Protein AF-A0A0Q7J4Z2-F1 (afdb_monomer)

Sequence (412 aa):
MYWMYWGESNIYAATSLDLIHWTPVEAEDPRGYHAEPFLLPLLSIRKHHFDSDLIEPGPQAIIMEQGILLIYNSKNHGQHGDPNYTTGAYCAAQVLFDLKDPSVVIARSTKPFLMPDKEYEMNGQINHVCFVEGLVYHEGVWNEDSLIVNDTIQLYGVIDGATSLEPYRGLDGETGGYLAAQLIAKAIIALSQDKIGQKLSPQCMLMQANQQLRDEMIATGVDVTRKEQLWSACALLVRVNDTQVEFAHAGDCMLVAMYEDGTTRLVTRDQLEVVDRPTRQLWAEGVASGLTSREELWQFVKPQIHAGRALMNTVNGYSVLNGEPELADHMEYGRISRAQLTSLFLFSDGLIDPQREHSLDEDLKQIVFRVKSMGLENYIHWLIQIEEADPDCLQFPRVKKSDDKTAIYLEL

Nearest PDB structures (foldseek):
  4onz-assembly1_A  TM=8.845E-01  e=1.358E-11  Bacteroides ovatus ATCC 8483
  3qc2-assembly2_B  TM=8.737E-01  e=1.217E-11  Bacteroides ovatus ATCC 8483
  5a7v-assembly2_B  TM=8.544E-01  e=2.343E-11  Bacteroides thetaiotaomicron
  3qc2-assembly1_A  TM=8.463E-01  e=2.101E-11  Bacteroides ovatus ATCC 8483
  7n0z-assembly1_B  TM=4.352E-01  e=2.933E-06  Homo sapiens

Secondary structure (DSSP, 8-state):
-EEEEE-SSEEEEEEESSSSS-EE-EE--TT---SS-EE--SEE--TTSTTSSEEEE-S--EEETTEEEEEEEEE--TTTS-TTS-TT-EEEEEEEE-SS-TTSEEEE-SS-SB---SHHHHSSSSTTB----------SS---EEEEEETTTTEEEEEEEE--SS----TTS--HHHHHHHHHHHHHHHHHHSTTGGGS-HHHHHHHHHHHHHHHHHHTT--TT-TTT--EEEEEEEEE-SSEEEEEEESS-EEEEEETTS-EEE-S--STHHHHHHHHHHHHHHHHTT--SHHHHHHHHHHHHHHHHTTBTSTTSB--BSS-TTHHHH-EEEEEE-TTEEEEEEE-GGGS-TT--S-HHHHHHHHHHHHHHH-HHHHHHHHHHHHHH-TT-SSS--SSSS----EEEEE-

Structure (mmCIF, N/CA/C/O backbone):
data_AF-A0A0Q7J4Z2-F1
#
_entry.id   AF-A0A0Q7J4Z2-F1
#
loop_
_atom_site.group_PDB
_atom_site.id
_atom_site.type_symbol
_atom_site.label_atom_id
_atom_site.label_alt_id
_atom_site.label_comp_id
_atom_site.label_asym_id
_atom_site.label_entity_id
_atom_site.label_seq_id
_atom_site.pdbx_PDB_ins_code
_atom_site.Cartn_x
_atom_site.Cartn_y
_atom_site.Cartn_z
_atom_site.occupancy
_atom_site.B_iso_or_equiv
_atom_site.auth_seq_id
_atom_site.auth_comp_id
_atom_site.auth_asym_id
_atom_site.auth_atom_id
_atom_site.pdbx_PDB_model_num
ATOM 1 N N . MET A 1 1 ? -2.008 -8.321 -37.036 1.00 88.56 1 MET A N 1
ATOM 2 C CA . MET A 1 1 ? -1.516 -9.711 -37.012 1.00 88.56 1 MET A CA 1
ATOM 3 C C . MET A 1 1 ? -0.730 -9.886 -35.734 1.00 88.56 1 MET A C 1
ATOM 5 O O . MET A 1 1 ? 0.182 -9.107 -35.490 1.00 88.56 1 MET A O 1
ATOM 9 N N . TYR A 1 2 ? -1.158 -10.823 -34.902 1.00 93.81 2 TYR A N 1
ATOM 10 C CA . TYR A 1 2 ? -0.563 -11.148 -33.613 1.00 93.81 2 TYR A CA 1
ATOM 11 C C . TYR A 1 2 ? 0.498 -12.230 -33.777 1.00 93.81 2 TYR A C 1
ATOM 13 O O . TYR A 1 2 ? 0.408 -13.045 -34.696 1.00 93.81 2 TYR A O 1
ATOM 21 N N . TRP A 1 3 ? 1.470 -12.229 -32.871 1.00 95.88 3 TRP A N 1
ATOM 22 C CA . TRP A 1 3 ? 2.538 -13.216 -32.786 1.00 95.88 3 TRP A CA 1
ATOM 23 C C . TRP A 1 3 ? 2.559 -13.817 -31.388 1.00 95.88 3 TRP A C 1
ATOM 25 O O . TRP A 1 3 ? 2.365 -13.109 -30.402 1.00 95.88 3 TRP A O 1
ATOM 35 N N . MET A 1 4 ? 2.814 -15.116 -31.321 1.00 95.88 4 MET A N 1
ATOM 36 C CA . MET A 1 4 ? 3.016 -15.860 -30.086 1.00 95.88 4 MET A CA 1
ATOM 37 C C . MET A 1 4 ? 4.334 -16.608 -30.194 1.00 95.88 4 MET A C 1
ATOM 39 O O . MET A 1 4 ? 4.533 -17.340 -31.162 1.00 95.88 4 MET A O 1
ATOM 43 N N . TYR A 1 5 ? 5.195 -16.452 -29.194 1.00 96.75 5 TYR A N 1
ATOM 44 C CA . TYR A 1 5 ? 6.367 -17.300 -29.004 1.00 96.75 5 TYR A CA 1
ATOM 45 C C . TYR A 1 5 ? 5.991 -18.444 -28.066 1.00 96.75 5 TYR A C 1
ATOM 47 O O . TYR A 1 5 ? 5.377 -18.204 -27.029 1.00 96.75 5 TYR A O 1
ATOM 55 N N . TRP A 1 6 ? 6.314 -19.679 -28.436 1.00 95.62 6 TRP A N 1
ATOM 56 C CA . TRP A 1 6 ? 5.881 -20.873 -27.704 1.00 95.62 6 TRP A CA 1
ATOM 57 C C . TRP A 1 6 ? 6.888 -22.017 -27.860 1.00 95.62 6 TRP A C 1
ATOM 59 O O . TRP A 1 6 ? 7.707 -22.002 -28.777 1.00 95.62 6 TRP A O 1
ATOM 69 N N . GLY A 1 7 ? 6.804 -23.026 -26.995 1.00 94.69 7 GLY A N 1
ATOM 70 C CA . GLY A 1 7 ? 7.608 -24.248 -27.083 1.00 94.69 7 GLY A CA 1
ATOM 71 C C . GLY A 1 7 ? 8.577 -24.438 -25.919 1.00 94.69 7 GLY A C 1
ATOM 72 O O . GLY A 1 7 ? 8.751 -23.558 -25.082 1.00 94.69 7 GLY A O 1
ATOM 73 N N . GLU A 1 8 ? 9.197 -25.613 -25.892 1.00 93.69 8 G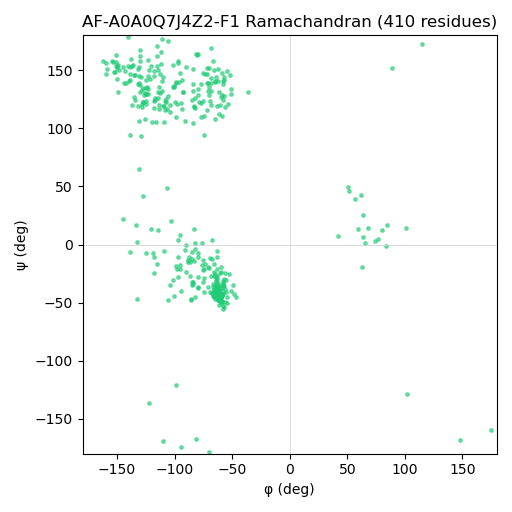LU A N 1
ATOM 74 C CA . GLU A 1 8 ? 10.169 -26.039 -24.886 1.00 93.69 8 GLU A CA 1
ATOM 75 C C . GLU A 1 8 ? 11.406 -26.593 -25.600 1.00 93.69 8 GLU A C 1
ATOM 77 O O . GLU A 1 8 ? 11.299 -27.326 -26.590 1.00 93.69 8 GLU A O 1
ATOM 82 N N . SER A 1 9 ? 12.593 -26.227 -25.116 1.00 92.81 9 SER A N 1
ATOM 83 C CA . SER A 1 9 ? 13.925 -26.547 -25.664 1.00 92.81 9 SER A CA 1
ATOM 84 C C . SER A 1 9 ? 14.209 -25.997 -27.073 1.00 92.81 9 SER A C 1
ATOM 86 O O . SER A 1 9 ? 15.368 -25.798 -27.447 1.00 92.81 9 SER A O 1
ATOM 88 N N . ASN A 1 10 ? 13.162 -25.654 -27.815 1.00 95.25 10 ASN A N 1
ATOM 89 C CA . ASN A 1 10 ? 13.156 -24.707 -28.913 1.00 95.25 10 ASN A CA 1
ATOM 90 C C . ASN A 1 10 ? 11.982 -23.746 -28.718 1.00 95.25 10 ASN A C 1
ATOM 92 O O . ASN A 1 10 ? 10.876 -24.176 -28.395 1.00 95.25 10 ASN A O 1
ATOM 96 N N . ILE A 1 11 ? 12.218 -22.462 -28.967 1.00 96.88 11 ILE A N 1
ATOM 97 C CA . ILE A 1 11 ? 11.161 -21.459 -29.065 1.00 96.88 11 ILE A CA 1
ATOM 98 C C . ILE A 1 11 ? 10.799 -21.312 -30.539 1.00 96.88 11 ILE A C 1
ATOM 100 O O . ILE A 1 11 ? 11.648 -20.995 -31.375 1.00 96.88 11 ILE A O 1
ATOM 104 N N . TYR A 1 12 ? 9.530 -21.549 -30.831 1.00 97.06 12 TYR A N 1
ATOM 105 C CA . TYR A 1 12 ? 8.882 -21.380 -32.123 1.00 97.06 12 TYR A CA 1
ATOM 106 C C . TYR A 1 12 ? 7.998 -20.132 -32.099 1.00 97.06 12 TYR A C 1
ATOM 108 O O . TYR A 1 12 ? 7.801 -19.511 -31.051 1.00 97.06 12 TYR A O 1
ATOM 116 N N . ALA A 1 13 ? 7.416 -19.796 -33.249 1.00 96.88 13 ALA A N 1
ATOM 117 C CA . ALA A 1 13 ? 6.364 -18.796 -33.329 1.00 96.88 13 ALA A CA 1
ATOM 118 C C . ALA A 1 13 ? 5.086 -19.342 -33.964 1.00 96.88 13 ALA A C 1
ATOM 120 O O . ALA A 1 13 ? 5.092 -20.332 -34.696 1.00 96.88 13 ALA A O 1
ATOM 121 N N . ALA A 1 14 ? 3.980 -18.664 -33.690 1.00 96.81 14 ALA A N 1
ATOM 122 C CA . ALA A 1 14 ? 2.735 -18.779 -34.429 1.00 96.81 14 ALA A CA 1
ATOM 123 C C . ALA A 1 14 ? 2.138 -17.387 -34.647 1.00 96.81 14 ALA A C 1
ATOM 125 O O . ALA A 1 14 ? 2.366 -16.467 -33.857 1.00 96.81 14 ALA A O 1
ATOM 126 N N . THR A 1 15 ? 1.352 -17.241 -35.709 1.00 97.12 15 THR A N 1
ATOM 127 C CA . THR A 1 15 ? 0.648 -16.000 -36.038 1.00 97.12 15 THR A CA 1
ATOM 128 C C . THR A 1 15 ? -0.858 -16.182 -35.949 1.00 97.12 15 THR A C 1
ATOM 130 O O . THR A 1 15 ? -1.383 -17.272 -36.174 1.00 97.12 15 THR A O 1
ATOM 133 N N . SER A 1 16 ? -1.564 -15.108 -35.611 1.00 96.56 16 SER A N 1
ATOM 134 C CA . SER A 1 16 ? -3.025 -15.097 -35.561 1.00 96.56 16 SER A CA 1
ATOM 135 C C . SER A 1 16 ? -3.585 -13.749 -36.010 1.00 96.56 16 SER A C 1
ATOM 137 O O . SER A 1 16 ? -2.939 -12.704 -35.882 1.00 96.56 16 SER A O 1
ATOM 139 N N . LEU A 1 17 ? -4.803 -13.757 -36.545 1.00 96.25 17 LEU A N 1
ATOM 140 C CA . LEU A 1 17 ? -5.563 -12.539 -36.831 1.00 96.25 17 LEU A CA 1
ATOM 141 C C . LEU A 1 17 ? -6.589 -12.216 -35.738 1.00 96.25 17 LEU A C 1
ATOM 143 O O . LEU A 1 17 ? -7.014 -11.066 -35.660 1.00 96.25 17 LEU A O 1
ATOM 147 N N . ASP A 1 18 ? -6.956 -13.188 -34.900 1.00 93.62 18 ASP A N 1
ATOM 148 C CA . ASP A 1 18 ? -8.074 -13.092 -33.951 1.00 93.62 18 ASP A CA 1
ATOM 149 C C . ASP A 1 18 ? -7.741 -13.555 -32.522 1.00 93.62 18 ASP A C 1
ATOM 151 O O . ASP A 1 18 ? -8.624 -13.543 -31.671 1.00 93.62 18 ASP A O 1
ATOM 155 N N . LEU A 1 19 ? -6.487 -13.946 -32.258 1.00 92.38 19 LEU A N 1
ATOM 156 C CA . LEU A 1 19 ? -5.986 -14.501 -30.989 1.00 92.38 19 LEU A CA 1
ATOM 157 C C . LEU A 1 19 ? -6.578 -15.863 -30.590 1.00 92.38 19 LEU A C 1
ATOM 159 O O . LEU A 1 19 ? -6.195 -16.412 -29.557 1.00 92.38 19 LEU A O 1
ATOM 163 N N . ILE A 1 20 ? -7.457 -16.437 -31.411 1.00 92.31 20 ILE A N 1
ATOM 164 C CA . ILE A 1 20 ? -8.125 -17.717 -31.153 1.00 92.31 20 ILE A CA 1
ATOM 165 C C . ILE A 1 20 ? -7.513 -18.802 -32.040 1.00 92.31 20 ILE A C 1
ATOM 167 O O . ILE A 1 20 ? -7.155 -19.877 -31.559 1.00 92.31 20 ILE A O 1
ATOM 171 N N . HIS A 1 21 ? -7.351 -18.516 -33.331 1.00 95.19 21 HIS A N 1
ATOM 172 C CA . HIS A 1 21 ? -6.820 -19.452 -34.315 1.00 95.19 21 HIS A CA 1
ATOM 173 C C . HIS A 1 21 ? -5.374 -19.093 -34.645 1.00 95.19 21 HIS A C 1
ATOM 175 O O . HIS A 1 21 ? -5.087 -17.992 -35.122 1.00 95.19 21 HIS A O 1
ATOM 181 N N . TRP A 1 22 ? -4.462 -20.031 -34.401 1.00 96.31 22 TRP A N 1
ATOM 182 C CA . TRP A 1 22 ? -3.024 -19.827 -34.544 1.00 96.31 22 TRP A CA 1
ATOM 183 C C . TRP A 1 22 ? -2.461 -20.688 -35.671 1.00 96.31 22 TRP A C 1
ATOM 185 O O . TRP A 1 22 ? -2.718 -21.888 -35.733 1.00 96.31 22 TRP A O 1
ATOM 195 N N . THR A 1 23 ? -1.683 -20.068 -36.556 1.00 96.44 23 THR A N 1
ATOM 196 C CA . THR A 1 23 ? -0.944 -20.744 -37.630 1.00 96.44 23 THR A CA 1
ATOM 197 C C . THR A 1 23 ? 0.540 -20.760 -37.264 1.00 96.44 23 THR A C 1
ATOM 199 O O . THR A 1 23 ? 1.119 -19.676 -37.126 1.00 96.44 23 THR A O 1
ATOM 202 N N . PRO A 1 24 ? 1.162 -21.935 -37.061 1.00 95.25 24 PRO A N 1
ATOM 203 C CA . PRO A 1 24 ? 2.586 -22.024 -36.761 1.00 95.25 24 PRO A CA 1
ATOM 204 C C . PRO A 1 24 ? 3.449 -21.402 -37.862 1.00 95.25 24 PRO A C 1
ATOM 206 O O . PRO A 1 24 ? 3.098 -21.435 -39.039 1.00 95.25 24 PRO A O 1
ATOM 209 N N . VAL A 1 25 ? 4.587 -20.833 -37.473 1.00 94.00 25 VAL A N 1
ATOM 210 C CA . VAL A 1 25 ? 5.614 -20.397 -38.421 1.00 94.00 25 VAL A CA 1
ATOM 211 C C . VAL A 1 25 ? 6.467 -21.610 -38.786 1.00 94.00 25 VAL A C 1
ATOM 213 O O . VAL A 1 25 ? 7.104 -22.225 -37.928 1.00 94.00 25 VAL A O 1
ATOM 216 N N . GLU A 1 26 ? 6.464 -21.959 -40.067 1.00 91.25 26 GLU A N 1
ATOM 217 C CA . GLU A 1 26 ? 7.108 -23.157 -40.603 1.00 91.25 26 GLU A CA 1
ATOM 218 C C . GLU A 1 26 ? 8.309 -22.797 -41.485 1.00 91.25 26 GLU A C 1
ATOM 220 O O . GLU A 1 26 ? 8.393 -21.703 -42.048 1.00 91.25 26 GLU A O 1
ATOM 225 N N . ALA A 1 27 ? 9.249 -23.731 -41.599 1.00 82.06 27 ALA A N 1
ATOM 226 C CA . ALA A 1 27 ? 10.375 -23.676 -42.516 1.00 82.06 27 ALA A CA 1
ATOM 227 C C . ALA A 1 27 ? 10.204 -24.719 -43.627 1.00 82.06 27 ALA A C 1
ATOM 229 O O . ALA A 1 27 ? 9.746 -25.840 -43.388 1.00 82.06 27 ALA A O 1
ATOM 230 N N . GLU A 1 28 ? 10.639 -24.374 -44.838 1.00 75.12 28 GLU A N 1
ATOM 231 C CA . GLU A 1 28 ? 10.813 -25.357 -45.906 1.00 75.12 28 GLU A CA 1
ATOM 232 C C . GLU A 1 28 ? 12.024 -26.248 -45.595 1.00 75.12 28 GLU A C 1
ATOM 234 O O . GLU A 1 28 ? 13.059 -25.750 -45.149 1.00 75.12 28 GLU A O 1
ATOM 239 N N . ASP A 1 29 ? 11.928 -27.559 -45.843 1.00 66.31 29 ASP A N 1
ATOM 240 C CA . ASP A 1 29 ? 13.084 -28.458 -45.770 1.00 66.31 29 ASP A CA 1
ATOM 241 C C . ASP A 1 29 ? 13.864 -28.428 -47.093 1.00 66.31 29 ASP A C 1
ATOM 243 O O . ASP A 1 29 ? 13.464 -29.083 -48.061 1.00 66.31 29 ASP A O 1
ATOM 247 N N . PRO A 1 30 ? 15.031 -27.757 -47.162 1.00 59.94 30 PRO A N 1
ATOM 248 C CA . PRO A 1 30 ? 15.771 -27.616 -48.414 1.00 59.94 30 PRO A CA 1
ATOM 249 C C . PRO A 1 30 ? 16.372 -28.943 -48.897 1.00 59.94 30 PRO A C 1
ATOM 251 O O . PRO A 1 30 ? 16.906 -29.017 -50.003 1.00 59.94 30 PRO A O 1
ATOM 254 N N . ARG A 1 31 ? 16.370 -29.978 -48.048 1.00 66.38 31 ARG A N 1
ATOM 255 C CA . ARG A 1 31 ? 17.020 -31.270 -48.295 1.00 66.38 31 ARG A CA 1
ATOM 256 C C . ARG A 1 31 ? 16.015 -32.402 -48.536 1.00 66.38 31 ARG A C 1
ATOM 258 O O . ARG A 1 31 ? 16.448 -33.497 -48.887 1.00 66.38 31 ARG A O 1
ATOM 265 N N . GLY A 1 32 ? 14.712 -32.141 -48.383 1.00 65.56 32 GLY A N 1
ATOM 266 C CA . GLY A 1 32 ? 13.629 -33.095 -48.652 1.00 65.56 32 GLY A CA 1
ATOM 267 C C . GLY A 1 32 ? 13.631 -34.342 -47.759 1.00 65.56 32 GLY A C 1
ATOM 268 O O . GLY A 1 32 ? 13.149 -35.394 -48.175 1.00 65.56 32 GLY A O 1
ATOM 269 N N . TYR A 1 33 ? 14.204 -34.256 -46.559 1.00 64.44 33 TYR A N 1
ATOM 270 C CA . TYR A 1 33 ? 14.153 -35.322 -45.557 1.00 64.44 33 TYR A CA 1
ATOM 271 C C . TYR A 1 33 ? 12.787 -35.405 -44.866 1.00 64.44 33 TYR A C 1
ATOM 273 O O . TYR A 1 33 ? 12.428 -36.467 -44.353 1.00 64.44 33 TYR A O 1
ATOM 281 N N . HIS A 1 34 ? 12.021 -34.316 -44.880 1.00 60.22 34 HIS A N 1
ATOM 282 C CA . HIS A 1 34 ? 10.672 -34.232 -44.342 1.00 60.22 34 HIS A CA 1
ATOM 283 C C . HIS A 1 34 ? 9.650 -34.072 -45.474 1.00 60.22 34 HIS A C 1
ATOM 285 O O . HIS A 1 34 ? 9.823 -33.262 -46.380 1.00 60.22 34 HIS A O 1
ATOM 291 N N . ALA A 1 35 ? 8.589 -34.884 -45.427 1.00 60.25 35 ALA A N 1
ATOM 292 C CA . ALA A 1 35 ? 7.505 -34.857 -46.412 1.00 60.25 35 ALA A CA 1
ATOM 293 C C . ALA A 1 35 ? 6.556 -33.655 -46.235 1.00 60.25 35 ALA A C 1
ATOM 295 O O . ALA A 1 35 ? 5.770 -33.377 -47.131 1.00 60.25 35 ALA A O 1
ATOM 296 N N . GLU A 1 36 ? 6.645 -32.960 -45.100 1.00 58.88 36 GLU A N 1
ATOM 297 C CA . GLU A 1 36 ? 5.794 -31.838 -44.702 1.00 58.88 36 GLU A CA 1
ATOM 298 C C . GLU A 1 36 ? 6.670 -30.713 -44.112 1.00 58.88 36 GLU A C 1
ATOM 300 O O . GLU A 1 36 ? 7.761 -31.013 -43.602 1.00 58.88 36 GLU A O 1
ATOM 305 N N . PRO A 1 37 ? 6.223 -29.441 -44.164 1.00 65.69 37 PRO A N 1
ATOM 306 C CA . PRO A 1 37 ? 6.882 -28.331 -43.477 1.00 65.69 37 PRO A CA 1
ATOM 307 C C . PRO A 1 37 ? 7.100 -28.644 -41.991 1.00 65.69 37 PRO A C 1
ATOM 309 O O . PRO A 1 37 ? 6.287 -29.320 -41.357 1.00 65.69 37 PRO A O 1
ATOM 312 N N . PHE A 1 38 ? 8.205 -28.161 -41.421 1.00 82.56 38 PHE A N 1
ATOM 313 C CA . PHE A 1 38 ? 8.496 -28.327 -39.995 1.00 82.56 38 PHE A CA 1
ATOM 314 C C . PHE A 1 38 ? 8.519 -26.971 -39.293 1.00 82.56 38 PHE A C 1
ATOM 316 O O . PHE A 1 38 ? 8.795 -25.944 -39.909 1.00 82.56 38 PHE A O 1
ATOM 323 N N . LEU A 1 39 ? 8.237 -26.965 -37.989 1.00 89.75 39 LEU A N 1
ATOM 324 C CA . LEU A 1 39 ? 8.253 -25.746 -37.181 1.00 89.75 39 LEU A CA 1
ATOM 325 C C . LEU A 1 39 ? 9.627 -25.076 -37.255 1.00 89.75 39 LEU A C 1
ATOM 327 O O . LEU A 1 39 ? 10.638 -25.726 -36.988 1.00 89.75 39 LEU A O 1
ATOM 331 N N . LEU A 1 40 ? 9.667 -23.783 -37.581 1.00 91.69 40 LEU A N 1
ATOM 332 C CA . LEU A 1 40 ? 10.909 -23.016 -37.641 1.00 91.69 40 LEU A CA 1
ATOM 333 C C . LEU A 1 40 ? 11.400 -22.718 -36.209 1.00 91.69 40 LEU A C 1
ATOM 335 O O . LEU A 1 40 ? 10.757 -21.922 -35.517 1.00 91.69 40 LEU A O 1
ATOM 339 N N . PRO A 1 41 ? 12.516 -23.309 -35.733 1.00 93.56 41 PRO A N 1
ATOM 340 C CA . PRO A 1 41 ? 13.057 -22.962 -34.425 1.00 93.56 41 PRO A CA 1
ATOM 341 C C . PRO A 1 41 ? 13.679 -21.563 -34.492 1.00 93.56 41 PRO A C 1
ATOM 343 O O . PRO A 1 41 ? 14.665 -21.345 -35.197 1.00 93.56 41 PRO A O 1
ATOM 346 N N . LEU A 1 42 ? 13.110 -20.616 -33.750 1.00 96.25 42 LEU A N 1
ATOM 347 C CA . LEU A 1 42 ? 13.615 -19.242 -33.662 1.00 96.25 42 LEU A CA 1
ATOM 348 C C . LEU A 1 42 ? 14.729 -19.113 -32.621 1.00 96.25 42 LEU A C 1
ATOM 350 O O . LEU A 1 42 ? 15.655 -18.316 -32.766 1.00 96.25 42 LEU A O 1
ATOM 354 N N . LEU A 1 43 ? 14.646 -19.918 -31.563 1.00 96.44 43 LEU A N 1
ATOM 355 C CA . LEU A 1 43 ? 15.656 -20.017 -30.520 1.00 96.44 43 LEU A CA 1
ATOM 356 C C . LEU A 1 43 ? 15.823 -21.479 -30.117 1.00 96.44 43 LEU A C 1
ATOM 358 O O . LEU A 1 43 ? 14.834 -22.185 -29.966 1.00 96.44 43 LEU A O 1
ATOM 362 N N . SER A 1 44 ? 17.057 -21.913 -29.874 1.00 96.50 44 SER A N 1
ATOM 363 C CA . SER A 1 44 ? 17.372 -23.262 -29.382 1.00 96.50 44 SER A CA 1
ATOM 364 C C . SER A 1 44 ? 18.303 -23.197 -28.174 1.00 96.50 44 SER A C 1
ATOM 366 O O . SER A 1 44 ? 18.969 -22.176 -27.939 1.00 96.50 44 SER A O 1
ATOM 368 N N . ILE A 1 45 ? 18.377 -24.290 -27.418 1.00 97.31 45 ILE A N 1
ATOM 369 C CA . ILE A 1 45 ? 19.390 -24.482 -26.371 1.00 97.31 45 ILE A CA 1
ATOM 370 C C . ILE A 1 45 ? 20.817 -24.310 -26.914 1.00 97.31 45 ILE A C 1
ATOM 372 O O . ILE A 1 45 ? 21.106 -24.621 -28.076 1.00 97.31 45 ILE A O 1
ATOM 376 N N . ARG A 1 46 ? 21.738 -23.833 -26.072 1.00 96.50 46 ARG A N 1
ATOM 377 C CA . ARG A 1 46 ? 23.152 -23.660 -26.437 1.00 96.50 46 ARG A CA 1
ATOM 378 C C . ARG A 1 46 ? 24.031 -24.540 -25.561 1.00 96.50 46 ARG A C 1
ATOM 380 O O . ARG A 1 46 ? 24.115 -24.348 -24.352 1.00 96.50 46 ARG A O 1
ATOM 387 N N . LYS A 1 47 ? 24.748 -25.485 -26.173 1.00 95.94 47 LYS A N 1
ATOM 388 C CA . LYS A 1 47 ? 25.764 -26.268 -25.453 1.00 95.94 47 LYS A CA 1
ATOM 389 C C . LYS A 1 47 ? 26.816 -25.337 -24.856 1.00 95.94 47 LYS A C 1
ATOM 391 O O . LYS A 1 47 ? 27.246 -24.398 -25.516 1.00 95.94 47 LYS A O 1
ATOM 396 N N . HIS A 1 48 ? 27.258 -25.654 -23.646 1.00 96.50 48 HIS A N 1
ATOM 397 C CA . HIS A 1 48 ? 28.246 -24.916 -22.855 1.00 96.50 48 HIS A CA 1
ATOM 398 C C . HIS A 1 48 ? 27.786 -23.537 -22.356 1.00 96.50 48 HIS A C 1
ATOM 400 O O . HIS A 1 48 ? 28.612 -22.753 -21.899 1.00 96.50 48 HIS A O 1
ATOM 406 N N . HIS A 1 49 ? 26.482 -23.253 -22.410 1.00 97.38 49 HIS A N 1
ATOM 407 C CA . HIS A 1 49 ? 25.867 -22.062 -21.824 1.00 97.38 49 HIS A CA 1
ATOM 408 C C . HIS A 1 49 ? 24.898 -22.435 -20.691 1.00 97.38 49 HIS A C 1
ATOM 410 O O . HIS A 1 49 ? 24.566 -23.604 -20.495 1.00 97.38 49 HIS A O 1
ATOM 416 N N . PHE A 1 50 ? 24.425 -21.425 -19.956 1.00 96.88 50 PHE A N 1
ATOM 417 C CA . PHE A 1 50 ? 23.434 -21.581 -18.885 1.00 96.88 50 PHE A CA 1
ATOM 418 C C . PHE A 1 50 ? 22.073 -22.101 -19.387 1.00 96.88 50 PHE A C 1
ATOM 420 O O . PHE A 1 50 ? 21.312 -22.665 -18.614 1.00 96.88 50 PHE A O 1
ATOM 427 N N . ASP A 1 51 ? 21.779 -21.943 -20.680 1.00 97.12 51 ASP A N 1
ATOM 428 C CA . ASP A 1 51 ? 20.545 -22.369 -21.345 1.00 97.12 51 ASP A CA 1
ATOM 429 C C . ASP A 1 51 ? 20.765 -23.601 -22.234 1.00 97.12 51 ASP A C 1
ATOM 431 O O . ASP A 1 51 ? 20.414 -23.642 -23.416 1.00 97.12 51 ASP A O 1
ATOM 435 N N . SER A 1 52 ? 21.429 -24.593 -21.649 1.00 97.38 52 SER A N 1
ATOM 436 C CA . SER A 1 52 ? 21.963 -25.777 -22.329 1.00 97.38 52 SER A CA 1
ATOM 437 C C . SER A 1 52 ? 21.082 -27.016 -22.241 1.00 97.38 52 SER A C 1
ATOM 439 O O . SER A 1 52 ? 21.269 -27.914 -23.060 1.00 97.38 52 SER A O 1
ATOM 441 N N . ASP A 1 53 ? 20.175 -27.092 -21.267 1.00 97.00 53 ASP A N 1
ATOM 442 C CA . ASP A 1 53 ? 19.272 -28.235 -21.074 1.00 97.00 53 ASP A CA 1
ATOM 443 C C . ASP A 1 53 ? 17.876 -27.938 -21.623 1.00 97.00 53 ASP A C 1
ATOM 445 O O . ASP A 1 53 ? 17.292 -28.762 -22.316 1.00 97.00 53 ASP A O 1
ATOM 449 N N . LEU A 1 54 ? 17.360 -26.737 -21.340 1.00 97.00 54 LEU A N 1
ATOM 450 C CA . LEU A 1 54 ? 16.008 -26.319 -21.702 1.00 97.00 54 LEU A CA 1
ATOM 451 C C . LEU A 1 54 ? 15.946 -24.798 -21.865 1.00 97.00 54 LEU A C 1
ATOM 453 O O . LEU A 1 54 ? 16.668 -24.065 -21.184 1.00 97.00 54 LEU A O 1
ATOM 457 N N . ILE A 1 55 ? 15.074 -24.346 -22.768 1.00 97.75 55 ILE A N 1
ATOM 458 C CA . ILE A 1 55 ? 14.573 -22.969 -22.839 1.00 97.75 55 ILE A CA 1
ATOM 459 C C . ILE A 1 55 ? 13.062 -22.980 -23.035 1.00 97.75 55 ILE A C 1
ATOM 461 O O . ILE A 1 55 ? 12.555 -23.845 -23.743 1.00 97.75 55 ILE A O 1
ATOM 465 N N . GLU A 1 56 ? 12.362 -22.014 -22.465 1.00 96.94 56 GLU A N 1
ATOM 466 C CA . GLU A 1 56 ? 10.924 -21.830 -22.671 1.00 96.94 56 GLU A CA 1
ATOM 467 C C . GLU A 1 56 ? 10.543 -20.353 -22.503 1.00 96.94 56 GLU A C 1
ATOM 469 O O . GLU A 1 56 ? 11.213 -19.634 -21.752 1.00 96.94 56 GLU A O 1
ATOM 474 N N . PRO A 1 57 ? 9.519 -19.852 -23.213 1.00 96.50 57 PRO A N 1
ATOM 475 C CA . PRO A 1 57 ? 9.026 -18.494 -23.008 1.00 96.50 57 PRO A CA 1
ATOM 476 C C . PRO A 1 57 ? 8.607 -18.273 -21.552 1.00 96.50 57 PRO A C 1
ATOM 478 O O . PRO A 1 57 ? 8.046 -19.168 -20.930 1.00 96.50 57 PRO A O 1
ATOM 481 N N . GLY A 1 58 ? 8.896 -17.088 -21.019 1.00 94.81 58 GLY A N 1
ATOM 482 C CA . GLY A 1 58 ? 8.326 -16.635 -19.754 1.00 94.81 58 GLY A CA 1
ATOM 483 C C . GLY A 1 58 ? 7.137 -15.709 -20.025 1.00 94.81 58 GLY A C 1
ATOM 484 O O . GLY A 1 58 ? 6.201 -16.106 -20.721 1.00 94.81 58 GLY A O 1
ATOM 485 N N . PRO A 1 59 ? 7.169 -14.453 -19.548 1.00 93.69 59 PRO A N 1
ATOM 486 C CA . PRO A 1 59 ? 6.067 -13.527 -19.754 1.00 93.69 59 PRO A CA 1
ATOM 487 C C . PRO A 1 59 ? 5.888 -13.093 -21.213 1.00 93.69 59 PRO A C 1
ATOM 489 O O . PRO A 1 59 ? 6.755 -13.267 -22.073 1.00 93.69 59 PRO A O 1
ATOM 492 N N . GLN A 1 60 ? 4.749 -12.439 -21.451 1.00 90.81 60 GLN A N 1
ATOM 493 C CA . GLN A 1 60 ? 4.427 -11.672 -22.655 1.00 90.81 60 GLN A CA 1
ATOM 494 C C . GLN A 1 60 ? 5.650 -10.931 -23.225 1.00 90.81 60 GLN A C 1
ATOM 496 O O . GLN A 1 60 ? 6.326 -10.177 -22.523 1.00 90.81 60 GLN A O 1
ATOM 501 N N . ALA A 1 61 ? 5.874 -11.077 -24.534 1.00 93.88 61 ALA A N 1
ATOM 502 C CA . ALA A 1 61 ? 6.893 -10.310 -25.237 1.00 93.88 61 ALA A CA 1
ATOM 503 C C . ALA A 1 61 ? 6.557 -8.806 -25.252 1.00 93.88 61 ALA A C 1
ATOM 505 O O . ALA A 1 61 ? 5.405 -8.407 -25.442 1.00 93.88 61 ALA A O 1
ATOM 506 N N . ILE A 1 62 ? 7.581 -7.970 -25.092 1.00 93.00 62 ILE A N 1
ATOM 507 C CA . ILE A 1 62 ? 7.464 -6.514 -24.986 1.00 93.00 62 ILE A CA 1
ATOM 508 C C . ILE A 1 62 ? 7.947 -5.879 -26.287 1.00 93.00 62 ILE A C 1
ATOM 510 O O . ILE A 1 62 ? 9.063 -6.135 -26.735 1.00 93.00 62 ILE A O 1
ATOM 514 N N . ILE A 1 63 ? 7.132 -5.014 -26.884 1.00 92.25 63 ILE A N 1
ATOM 515 C CA . ILE A 1 63 ? 7.552 -4.198 -28.027 1.00 92.25 63 ILE A CA 1
ATOM 516 C C . ILE A 1 63 ? 8.314 -2.976 -27.508 1.00 92.25 63 ILE A C 1
ATOM 518 O O . ILE A 1 63 ? 7.791 -2.217 -26.695 1.00 92.25 63 ILE A O 1
ATOM 522 N N . MET A 1 64 ? 9.531 -2.772 -28.006 1.00 87.75 64 MET A N 1
ATOM 523 C CA . MET A 1 64 ? 10.387 -1.623 -27.705 1.00 87.75 64 MET A CA 1
ATOM 524 C C . MET A 1 64 ? 10.917 -1.011 -29.008 1.00 87.75 64 MET A C 1
ATOM 526 O O . MET A 1 64 ? 10.845 -1.629 -30.071 1.00 87.75 64 MET A O 1
ATOM 530 N N . GLU A 1 65 ? 11.499 0.188 -28.940 1.00 89.31 65 GLU A N 1
ATOM 531 C CA . GLU A 1 65 ? 12.099 0.848 -30.114 1.00 89.31 65 GLU A CA 1
ATOM 532 C C . GLU A 1 65 ? 13.202 -0.010 -30.766 1.00 89.31 65 GLU A C 1
ATOM 534 O O . GLU A 1 65 ? 13.361 -0.010 -31.986 1.00 89.31 65 GLU A O 1
ATOM 539 N N . GLN A 1 66 ? 13.940 -0.782 -29.962 1.00 91.88 66 GLN A N 1
ATOM 540 C CA . GLN A 1 66 ? 15.065 -1.609 -30.403 1.00 91.88 66 GLN A CA 1
ATOM 541 C C . GLN A 1 66 ? 14.644 -2.973 -30.976 1.00 91.88 66 GLN A C 1
ATOM 543 O O . GLN A 1 66 ? 15.474 -3.645 -31.587 1.00 91.88 66 GLN A O 1
ATOM 548 N N . GLY A 1 67 ? 13.397 -3.407 -30.765 1.00 96.50 67 GLY A N 1
ATOM 549 C CA . GLY A 1 67 ? 12.922 -4.736 -31.151 1.00 96.50 67 GLY A CA 1
ATOM 550 C C . GLY A 1 67 ? 11.850 -5.296 -30.217 1.00 96.50 67 GLY A C 1
ATOM 551 O O . GLY A 1 67 ? 11.306 -4.593 -29.365 1.00 96.50 67 GLY A O 1
ATOM 552 N N . ILE A 1 68 ? 11.556 -6.583 -30.372 1.00 97.88 68 ILE A N 1
ATOM 553 C CA . ILE A 1 68 ? 10.611 -7.330 -29.538 1.00 97.88 68 ILE A CA 1
ATOM 554 C C . ILE A 1 68 ? 11.409 -8.111 -28.489 1.00 97.88 68 ILE A C 1
ATOM 556 O O . ILE A 1 68 ? 12.117 -9.060 -28.824 1.00 97.88 68 ILE A O 1
ATOM 560 N N . LEU A 1 69 ? 11.324 -7.711 -27.222 1.00 96.88 69 LEU A N 1
ATOM 561 C CA . LEU A 1 69 ? 11.991 -8.389 -26.112 1.00 96.88 69 LEU A CA 1
ATOM 562 C C . LEU A 1 69 ? 11.153 -9.570 -25.640 1.00 96.88 69 LEU A C 1
ATOM 564 O O . LEU A 1 69 ? 10.038 -9.387 -25.155 1.00 96.88 69 LEU A O 1
ATOM 568 N N . LEU A 1 70 ? 11.712 -10.770 -25.719 1.00 97.25 70 LEU A N 1
ATOM 569 C CA . LEU A 1 70 ? 11.171 -11.949 -25.062 1.00 97.25 70 LEU A CA 1
ATOM 570 C C . LEU A 1 70 ? 12.064 -12.303 -23.873 1.00 97.25 70 LEU A C 1
ATOM 572 O O . LEU A 1 70 ? 13.267 -12.543 -24.020 1.00 97.25 70 LEU A O 1
ATOM 576 N N . ILE A 1 71 ? 11.460 -12.350 -22.690 1.00 97.75 71 ILE A N 1
ATOM 577 C CA . ILE A 1 71 ? 12.072 -12.949 -21.508 1.00 97.75 71 ILE A CA 1
ATOM 578 C C . ILE A 1 71 ? 11.792 -14.453 -21.568 1.00 97.75 71 ILE A C 1
ATOM 580 O O . ILE A 1 71 ? 10.664 -14.865 -21.833 1.00 97.75 71 ILE A O 1
ATOM 584 N N . TYR A 1 72 ? 12.817 -15.272 -21.351 1.00 97.62 72 TYR A N 1
ATOM 585 C CA . TYR A 1 72 ? 12.705 -16.728 -21.399 1.00 97.62 72 TYR A CA 1
ATOM 586 C C . TYR A 1 72 ? 13.335 -17.368 -20.163 1.00 97.62 72 TYR A C 1
ATOM 588 O O . TYR A 1 72 ? 14.354 -16.888 -19.652 1.00 97.62 72 TYR A O 1
ATOM 596 N N . ASN A 1 73 ? 12.733 -18.460 -19.700 1.00 97.94 73 ASN A N 1
ATOM 597 C CA . ASN A 1 73 ? 13.292 -19.330 -18.676 1.00 97.94 73 ASN A CA 1
ATOM 598 C C . ASN A 1 73 ? 14.245 -20.333 -19.322 1.00 97.94 73 ASN A C 1
ATOM 600 O O . ASN A 1 73 ? 14.117 -20.692 -20.495 1.00 97.94 73 ASN A O 1
ATOM 604 N N . SER A 1 74 ? 15.240 -20.772 -18.564 1.00 97.44 74 SER A N 1
ATOM 605 C CA . SER A 1 74 ? 16.280 -21.662 -19.059 1.00 97.44 74 SER A CA 1
ATOM 606 C C . SER A 1 74 ? 16.814 -22.566 -17.970 1.00 97.44 74 SER A C 1
ATOM 608 O O . SER A 1 74 ? 16.815 -22.177 -16.808 1.00 97.44 74 SER A O 1
ATOM 610 N N . LYS A 1 75 ? 17.326 -23.734 -18.355 1.00 97.69 75 LYS A N 1
ATOM 611 C CA . LYS A 1 75 ? 17.920 -24.696 -17.427 1.00 97.69 75 LYS A CA 1
ATOM 612 C C . LYS A 1 75 ? 19.347 -25.060 -17.821 1.00 97.69 75 LYS A C 1
ATOM 614 O O . LYS A 1 75 ? 19.617 -25.391 -18.981 1.00 97.69 75 LYS A O 1
ATOM 619 N N . ASN A 1 76 ? 20.242 -25.067 -16.834 1.00 97.75 76 ASN A N 1
ATOM 620 C CA . ASN A 1 76 ? 21.645 -25.423 -17.036 1.00 97.75 76 ASN A CA 1
ATOM 621 C C . ASN A 1 76 ? 21.875 -26.942 -16.975 1.00 97.75 76 ASN A C 1
ATOM 623 O O . ASN A 1 76 ? 21.570 -27.598 -15.975 1.00 97.75 76 ASN A O 1
ATOM 627 N N . HIS A 1 77 ? 22.470 -27.514 -18.020 1.00 97.56 77 HIS A N 1
ATOM 628 C CA . HIS A 1 77 ? 22.768 -28.941 -18.106 1.00 97.56 77 HIS A CA 1
ATOM 629 C C . HIS A 1 77 ? 23.998 -29.305 -17.256 1.00 97.56 77 HIS A C 1
ATOM 631 O O . HIS A 1 77 ? 25.032 -28.651 -17.326 1.00 97.56 77 HIS A O 1
ATOM 637 N N . GLY A 1 78 ? 23.967 -30.427 -16.527 1.00 93.81 78 GLY A N 1
ATOM 638 C CA . GLY A 1 78 ? 25.064 -30.787 -15.611 1.00 93.81 78 GLY A CA 1
ATOM 639 C C . GLY A 1 78 ? 26.414 -31.107 -16.268 1.00 93.81 78 GLY A C 1
ATOM 640 O O . GLY A 1 78 ? 27.457 -30.719 -15.759 1.00 93.81 78 GLY A O 1
ATOM 641 N N . GLN A 1 79 ? 26.415 -31.810 -17.408 1.00 94.50 79 GLN A N 1
ATOM 642 C CA . GLN A 1 79 ? 27.652 -32.155 -18.140 1.00 94.50 79 GLN A CA 1
ATOM 643 C C . GLN A 1 79 ? 27.998 -31.216 -19.308 1.00 94.50 79 GLN A C 1
ATOM 645 O O . GLN A 1 79 ? 29.160 -31.095 -19.687 1.00 94.50 79 GLN A O 1
ATOM 650 N N . HIS A 1 80 ? 26.992 -30.598 -19.925 1.00 95.44 80 HIS A N 1
ATOM 651 C CA . HIS A 1 80 ? 27.122 -29.819 -21.156 1.00 95.44 80 HIS A CA 1
ATOM 652 C C . HIS A 1 80 ? 26.681 -28.367 -20.978 1.00 95.44 80 HIS A C 1
ATOM 654 O O . HIS A 1 80 ? 26.480 -27.681 -21.976 1.00 95.44 80 HIS A O 1
ATOM 660 N N . GLY A 1 81 ? 26.509 -27.915 -19.739 1.00 95.06 81 GLY A N 1
ATOM 661 C CA . GLY A 1 81 ? 26.163 -26.541 -19.422 1.00 95.06 81 GLY A CA 1
ATOM 662 C C . GLY A 1 81 ? 27.360 -25.669 -19.110 1.00 95.06 81 GLY A C 1
ATOM 663 O O . GLY A 1 81 ? 28.515 -26.072 -19.273 1.00 95.06 81 GLY A O 1
ATOM 664 N N . ASP A 1 82 ? 27.063 -24.444 -18.703 1.00 96.44 82 ASP A N 1
ATOM 665 C CA . ASP A 1 82 ? 28.070 -23.494 -18.253 1.00 96.44 82 ASP A CA 1
ATOM 666 C C . ASP A 1 82 ? 28.531 -23.889 -16.836 1.00 96.44 82 ASP A C 1
ATOM 668 O O . ASP A 1 82 ? 27.695 -23.996 -15.930 1.00 96.44 82 ASP A O 1
ATOM 672 N N . PRO A 1 83 ? 29.841 -24.121 -16.623 1.00 95.31 83 PRO A N 1
ATOM 673 C CA . PRO A 1 83 ? 30.372 -24.567 -15.336 1.00 95.31 83 PRO A CA 1
ATOM 674 C C . PRO A 1 83 ? 30.252 -23.518 -14.223 1.00 95.31 83 PRO A C 1
ATOM 676 O O . PRO A 1 83 ? 30.468 -23.854 -13.061 1.00 95.31 83 PRO A O 1
ATOM 679 N N . ASN A 1 84 ? 29.930 -22.263 -14.549 1.00 95.00 84 ASN A N 1
ATOM 680 C CA . ASN A 1 84 ? 29.734 -21.205 -13.558 1.00 95.00 84 ASN A CA 1
ATOM 681 C C . ASN A 1 84 ? 28.352 -21.252 -12.886 1.00 95.00 84 ASN A C 1
ATOM 683 O O . ASN A 1 84 ? 28.139 -20.533 -11.912 1.00 95.00 84 ASN A O 1
ATOM 687 N N . TYR A 1 85 ? 27.420 -22.068 -13.387 1.00 94.12 85 TYR A N 1
ATOM 688 C CA . TYR A 1 85 ? 26.061 -22.172 -12.857 1.00 94.12 85 TYR A CA 1
ATOM 689 C C . TYR A 1 85 ? 25.790 -23.582 -12.333 1.00 94.12 85 TYR A C 1
ATOM 691 O O . TYR A 1 85 ? 26.253 -24.577 -12.894 1.00 94.12 85 TYR A O 1
ATOM 699 N N . THR A 1 86 ? 25.012 -23.682 -11.256 1.00 93.94 86 THR A N 1
ATOM 700 C CA . THR A 1 86 ? 24.649 -24.968 -10.649 1.00 93.94 86 THR A CA 1
ATOM 701 C C . THR A 1 86 ? 23.966 -25.881 -11.670 1.00 93.94 86 THR A C 1
ATOM 703 O O . THR A 1 86 ? 23.216 -25.435 -12.540 1.00 93.94 86 THR A O 1
ATOM 706 N N . THR A 1 87 ? 24.232 -27.185 -11.581 1.00 94.88 87 THR A N 1
ATOM 707 C CA . THR A 1 87 ? 23.527 -28.181 -12.398 1.00 94.88 87 THR A CA 1
ATOM 708 C C . THR A 1 87 ? 22.028 -28.102 -12.136 1.00 94.88 87 THR A C 1
ATOM 710 O O . THR A 1 87 ? 21.601 -28.164 -10.987 1.00 94.88 87 THR A O 1
ATOM 713 N N . GLY A 1 88 ? 21.237 -27.997 -13.201 1.00 94.81 88 GLY A N 1
ATOM 714 C CA . GLY A 1 88 ? 19.786 -27.890 -13.113 1.00 94.81 88 GLY A CA 1
ATOM 715 C C . GLY A 1 88 ? 19.276 -26.513 -12.697 1.00 94.81 88 GLY A C 1
ATOM 716 O O . GLY A 1 88 ? 18.067 -26.382 -12.546 1.00 94.81 88 GLY A O 1
ATOM 717 N N . ALA A 1 89 ? 20.151 -25.509 -12.540 1.00 96.44 89 ALA A N 1
ATOM 718 C CA . ALA A 1 89 ? 19.727 -24.151 -12.218 1.00 96.44 89 ALA A CA 1
ATOM 719 C C . ALA A 1 89 ? 18.764 -23.624 -13.283 1.00 96.44 89 ALA A C 1
ATOM 721 O O . ALA A 1 89 ? 19.109 -23.612 -14.470 1.00 96.44 89 ALA A O 1
ATOM 722 N N . TYR A 1 90 ? 17.587 -23.203 -12.831 1.00 97.25 90 TYR A N 1
ATOM 723 C CA . TYR A 1 90 ? 16.570 -22.540 -13.629 1.00 97.25 90 TYR A CA 1
ATOM 724 C C . TYR A 1 90 ? 16.735 -21.028 -13.505 1.00 97.25 90 TYR A C 1
ATOM 726 O O . TYR A 1 90 ? 16.620 -20.479 -12.408 1.00 97.25 90 TYR A O 1
ATOM 734 N N . CYS A 1 91 ? 17.040 -20.373 -14.620 1.00 97.12 91 CYS A N 1
ATOM 735 C CA . CYS A 1 91 ? 17.400 -18.961 -14.685 1.00 97.12 91 CYS A CA 1
ATOM 736 C C . CYS A 1 91 ? 16.599 -18.240 -15.773 1.00 97.12 91 CYS A C 1
ATOM 738 O O . CYS A 1 91 ? 16.279 -18.839 -16.803 1.00 97.12 91 CYS A O 1
ATOM 740 N N . ALA A 1 92 ? 16.387 -16.933 -15.611 1.00 97.50 92 ALA A N 1
ATOM 741 C CA . ALA A 1 92 ? 15.759 -16.095 -16.627 1.00 97.50 92 ALA A CA 1
ATOM 742 C C . ALA A 1 92 ? 16.794 -15.318 -17.450 1.00 97.50 92 ALA A C 1
ATOM 744 O O . ALA A 1 92 ? 17.787 -14.782 -16.940 1.00 97.50 92 ALA A O 1
ATOM 745 N N . ALA A 1 93 ? 16.537 -15.231 -18.748 1.00 97.31 93 ALA A N 1
ATOM 746 C CA . ALA A 1 93 ? 17.350 -14.515 -19.716 1.00 97.31 93 ALA A CA 1
ATOM 747 C C . ALA A 1 93 ? 16.470 -13.789 -20.739 1.00 97.31 93 ALA A C 1
ATOM 749 O O . ALA A 1 93 ? 15.244 -13.820 -20.669 1.00 97.31 93 ALA A O 1
ATOM 750 N N . GLN A 1 94 ? 17.110 -13.071 -21.660 1.00 97.44 94 GLN A N 1
ATOM 751 C CA . GLN A 1 94 ? 16.432 -12.214 -22.624 1.00 97.44 94 GLN A CA 1
ATOM 752 C C . GLN A 1 94 ? 16.914 -12.511 -24.042 1.00 97.44 94 GLN A C 1
ATOM 754 O O . GLN A 1 94 ? 18.095 -12.795 -24.281 1.00 97.44 94 GLN A O 1
ATOM 759 N N . VAL A 1 95 ? 15.994 -12.429 -24.992 1.00 98.00 95 VAL A N 1
ATOM 760 C CA . VAL A 1 95 ? 16.271 -12.429 -26.426 1.00 98.00 95 VAL A CA 1
ATOM 761 C C . VAL A 1 95 ? 15.508 -11.270 -27.061 1.00 98.00 95 VAL A C 1
ATOM 763 O O . VAL A 1 95 ? 14.374 -10.980 -26.690 1.00 98.00 95 VAL A O 1
ATOM 766 N N . LEU A 1 96 ? 16.153 -10.574 -27.987 1.00 98.19 96 LEU A N 1
ATOM 767 C CA . LEU A 1 96 ? 15.589 -9.460 -28.732 1.00 98.19 96 LEU A CA 1
ATOM 768 C C . LEU A 1 96 ? 15.370 -9.913 -30.174 1.00 98.19 96 LEU A C 1
ATOM 770 O O . LEU A 1 96 ? 16.336 -10.274 -30.849 1.00 98.19 96 LEU A O 1
ATOM 774 N N . PHE A 1 97 ? 14.123 -9.890 -30.630 1.00 98.25 97 PHE A N 1
ATOM 775 C CA . PHE A 1 97 ? 13.733 -10.154 -32.013 1.00 98.25 97 PHE A CA 1
ATOM 776 C C . PHE A 1 97 ? 13.552 -8.853 -32.801 1.00 98.25 97 PHE A C 1
ATOM 778 O O . PHE A 1 97 ? 13.321 -7.789 -32.222 1.00 98.25 97 PHE A O 1
ATOM 785 N N . ASP A 1 98 ? 13.652 -8.929 -34.125 1.00 97.31 98 ASP A N 1
ATOM 786 C CA . ASP A 1 98 ? 13.462 -7.784 -35.010 1.00 97.31 98 ASP A CA 1
ATOM 787 C C . ASP A 1 98 ? 11.991 -7.350 -35.088 1.00 97.31 98 ASP A C 1
ATOM 789 O O . ASP A 1 98 ? 11.068 -8.160 -35.111 1.00 97.31 98 ASP A O 1
ATOM 793 N N . LEU A 1 99 ? 11.763 -6.033 -35.090 1.00 94.38 99 LEU A N 1
ATOM 794 C CA . LEU A 1 99 ? 10.413 -5.466 -35.099 1.00 94.38 99 LEU A CA 1
ATOM 795 C C . LEU A 1 99 ? 9.731 -5.593 -36.472 1.00 94.38 99 LEU A C 1
ATOM 797 O O . LEU A 1 99 ? 8.503 -5.636 -36.552 1.00 94.38 99 LEU A O 1
ATOM 801 N N . LYS A 1 100 ? 10.512 -5.614 -37.557 1.00 95.12 100 LYS A N 1
ATOM 802 C CA . LYS A 1 100 ? 10.024 -5.768 -38.935 1.00 95.12 100 LYS A CA 1
ATOM 803 C C . LYS A 1 100 ? 9.849 -7.237 -39.294 1.00 95.12 100 LYS A C 1
ATOM 805 O O . LYS A 1 100 ? 8.918 -7.556 -40.030 1.00 95.12 100 LYS A O 1
ATOM 810 N N . ASP A 1 101 ? 10.718 -8.099 -38.776 1.00 95.81 101 ASP A N 1
ATOM 811 C CA . ASP A 1 101 ? 10.618 -9.550 -38.911 1.00 95.81 101 ASP A CA 1
ATOM 812 C C . ASP A 1 101 ? 10.742 -10.249 -37.542 1.00 95.81 101 ASP A C 1
ATOM 814 O O . ASP A 1 101 ? 11.851 -10.577 -37.110 1.00 95.81 101 ASP A O 1
ATOM 818 N N . PRO A 1 102 ? 9.609 -10.535 -36.867 1.00 96.56 102 PRO A N 1
ATOM 819 C CA . PRO A 1 102 ? 9.603 -11.161 -35.541 1.00 96.56 102 PRO A CA 1
ATOM 820 C C . PRO A 1 102 ? 10.196 -12.580 -35.488 1.00 96.56 102 PRO A C 1
ATOM 822 O O . PRO A 1 102 ? 10.324 -13.149 -34.406 1.00 96.56 102 PRO A O 1
ATOM 825 N N . SER A 1 103 ? 10.566 -13.176 -36.627 1.00 95.25 103 SER A N 1
ATOM 826 C CA . SER A 1 103 ? 11.278 -14.459 -36.669 1.00 95.25 103 SER A CA 1
ATOM 827 C C . SER A 1 103 ? 12.803 -14.323 -36.517 1.00 95.25 103 SER A C 1
ATOM 829 O O . SER A 1 103 ? 13.498 -15.314 -36.289 1.00 95.25 103 SER A O 1
ATOM 831 N N . VAL A 1 104 ? 13.350 -13.107 -36.613 1.00 96.06 104 VAL A N 1
ATOM 832 C CA . VAL A 1 104 ? 14.798 -12.865 -36.640 1.00 96.06 104 VAL A CA 1
ATOM 833 C C . VAL A 1 104 ? 15.312 -12.438 -35.268 1.00 96.06 104 VAL A C 1
ATOM 835 O O . VAL A 1 104 ? 14.895 -11.419 -34.728 1.00 96.06 104 VAL A O 1
ATOM 838 N N . VAL A 1 105 ? 16.276 -13.182 -34.716 1.00 97.44 105 VAL A N 1
ATOM 839 C CA . VAL A 1 105 ? 16.982 -12.812 -33.476 1.00 97.44 105 VAL A CA 1
ATOM 840 C C . VAL A 1 105 ? 18.030 -11.730 -33.761 1.00 97.44 105 VAL A C 1
ATOM 842 O O . VAL A 1 105 ? 18.971 -11.957 -34.521 1.00 97.44 105 VAL A O 1
ATOM 845 N N . ILE A 1 106 ? 17.912 -10.580 -33.096 1.00 97.44 106 ILE A N 1
ATOM 846 C CA . ILE A 1 106 ? 18.894 -9.483 -33.111 1.00 97.44 106 ILE A CA 1
ATOM 847 C C . ILE A 1 106 ? 19.983 -9.720 -32.062 1.00 97.44 106 ILE A C 1
ATOM 849 O O . ILE A 1 106 ? 21.173 -9.564 -32.337 1.00 97.44 106 ILE A O 1
ATOM 853 N N . ALA A 1 107 ? 19.582 -10.066 -30.839 1.00 96.94 107 ALA A N 1
ATOM 854 C CA . ALA A 1 107 ? 20.493 -10.243 -29.715 1.00 96.94 107 ALA A CA 1
ATOM 855 C C . ALA A 1 107 ? 19.941 -11.262 -28.718 1.00 96.94 107 ALA A C 1
ATOM 857 O O . ALA A 1 107 ? 18.735 -11.440 -28.590 1.00 96.94 107 ALA A O 1
ATOM 858 N N . ARG A 1 108 ? 20.831 -11.919 -27.976 1.00 97.69 108 ARG A N 1
ATOM 859 C CA . ARG A 1 108 ? 20.475 -12.853 -26.903 1.00 97.69 108 ARG A CA 1
ATOM 860 C C . ARG A 1 108 ? 21.459 -12.697 -25.759 1.00 97.69 108 ARG A C 1
ATOM 862 O O . ARG A 1 108 ? 22.664 -12.605 -26.005 1.00 97.69 108 ARG A O 1
ATOM 869 N N . SER A 1 109 ? 20.971 -12.721 -24.524 1.00 95.75 109 SER A N 1
ATOM 870 C CA . SER A 1 109 ? 21.829 -12.607 -23.348 1.00 95.75 109 SER A CA 1
ATOM 871 C C . SER A 1 109 ? 22.896 -13.705 -23.312 1.00 95.75 109 SER A C 1
ATOM 873 O O . SER A 1 109 ? 22.653 -14.884 -23.600 1.00 95.75 109 SER A O 1
ATOM 875 N N . THR A 1 110 ? 24.113 -13.318 -22.937 1.00 95.94 110 THR A N 1
ATOM 876 C CA . THR A 1 110 ? 25.238 -14.242 -22.724 1.00 95.94 110 THR A CA 1
ATOM 877 C C . THR A 1 110 ? 25.292 -14.780 -21.297 1.00 95.94 110 THR A C 1
ATOM 879 O O . THR A 1 110 ? 26.010 -15.741 -21.045 1.00 95.94 110 THR A O 1
ATOM 882 N N . LYS A 1 111 ? 24.538 -14.168 -20.377 1.00 96.25 111 LYS A N 1
ATOM 883 C CA . LYS A 1 111 ? 24.361 -14.555 -18.973 1.00 96.25 111 LYS A CA 1
ATOM 884 C C . LYS A 1 111 ? 22.883 -14.383 -18.586 1.00 96.25 111 LYS A C 1
ATOM 886 O O . LYS A 1 111 ? 22.229 -13.530 -19.192 1.00 96.25 111 LYS A O 1
ATOM 891 N N . PRO A 1 112 ? 22.357 -15.137 -17.611 1.00 96.69 112 PRO A N 1
ATOM 892 C CA . PRO A 1 112 ? 21.043 -14.861 -17.050 1.00 96.69 112 PRO A CA 1
ATOM 893 C C . PRO A 1 112 ? 21.048 -13.521 -16.303 1.00 96.69 112 PRO A C 1
ATOM 895 O O . PRO A 1 112 ? 22.083 -13.114 -15.770 1.00 96.69 112 PRO A O 1
ATOM 898 N N . PHE A 1 113 ? 19.902 -12.839 -16.275 1.00 94.88 113 PHE A N 1
ATOM 899 C CA . PHE A 1 113 ? 19.714 -11.631 -15.455 1.00 94.88 113 PHE A CA 1
ATOM 900 C C . PHE A 1 113 ? 19.062 -11.949 -14.103 1.00 94.88 113 PHE A C 1
ATOM 902 O O . PHE A 1 113 ? 19.208 -11.172 -13.167 1.00 94.88 113 PHE A O 1
ATOM 909 N N . LEU A 1 114 ? 18.378 -13.094 -14.004 1.00 95.31 114 LEU A N 1
ATOM 910 C CA . LEU A 1 114 ? 17.824 -13.633 -12.768 1.00 95.31 114 LEU A CA 1
ATOM 911 C C . LEU A 1 114 ? 18.241 -15.097 -12.645 1.00 95.31 114 LEU A C 1
ATOM 913 O O . LEU A 1 114 ? 18.118 -15.867 -13.601 1.00 95.31 114 LEU A O 1
ATOM 917 N N . MET A 1 115 ? 18.760 -15.472 -11.485 1.00 95.88 115 MET A N 1
ATOM 918 C CA . MET A 1 115 ? 19.249 -16.815 -11.197 1.00 95.88 115 MET A CA 1
ATOM 919 C C . MET A 1 115 ? 19.083 -17.110 -9.706 1.00 95.88 115 MET A C 1
ATOM 921 O O . MET A 1 115 ? 19.102 -16.160 -8.926 1.00 95.88 115 MET A O 1
ATOM 925 N N . PRO A 1 116 ? 19.014 -18.391 -9.309 1.00 95.00 116 PRO A N 1
ATOM 926 C CA . PRO A 1 116 ? 18.953 -18.767 -7.905 1.00 95.00 116 PRO A CA 1
ATOM 927 C C . PRO A 1 116 ? 20.216 -18.299 -7.181 1.00 95.00 116 PRO A C 1
ATOM 929 O O . PRO A 1 116 ? 21.317 -18.793 -7.453 1.00 95.00 116 PRO A O 1
ATOM 932 N N . ASP A 1 117 ? 20.063 -17.341 -6.276 1.00 93.38 117 ASP A N 1
ATOM 933 C CA . ASP A 1 117 ? 21.149 -16.774 -5.476 1.00 93.38 117 ASP A CA 1
ATOM 934 C C . ASP A 1 117 ? 20.764 -16.533 -4.004 1.00 93.38 117 ASP A C 1
ATOM 936 O O . ASP A 1 117 ? 21.635 -16.231 -3.179 1.00 93.38 117 ASP A O 1
ATOM 940 N N . LYS A 1 118 ? 19.488 -16.724 -3.644 1.00 91.56 118 LYS A N 1
ATOM 941 C CA . LYS A 1 118 ? 18.986 -16.674 -2.264 1.00 91.56 118 LYS A CA 1
ATOM 942 C C . LYS A 1 118 ? 18.763 -18.064 -1.677 1.00 91.56 118 LYS A C 1
ATOM 944 O O . LYS A 1 118 ? 18.473 -19.029 -2.376 1.00 91.56 118 LYS A O 1
ATOM 949 N N . GLU A 1 119 ? 18.827 -18.168 -0.349 1.00 89.88 119 GLU A N 1
ATOM 950 C CA . GLU A 1 119 ? 18.650 -19.443 0.364 1.00 89.88 119 GLU A CA 1
ATOM 951 C C . GLU A 1 119 ? 17.308 -20.127 0.048 1.00 89.88 119 GLU A C 1
ATOM 953 O O . GLU A 1 119 ? 17.279 -21.345 -0.130 1.00 89.88 119 GLU A O 1
ATOM 958 N N . TYR A 1 120 ? 16.226 -19.352 -0.090 1.00 87.50 120 TYR A N 1
ATOM 959 C CA . TYR A 1 120 ? 14.888 -19.862 -0.415 1.00 87.50 120 TYR A CA 1
ATOM 960 C C . TYR A 1 120 ? 14.723 -20.285 -1.885 1.00 87.50 120 TYR A C 1
ATOM 962 O O . TYR A 1 120 ? 13.849 -21.090 -2.186 1.00 87.50 120 TYR A O 1
ATOM 970 N N . GLU A 1 121 ? 15.563 -19.787 -2.796 1.00 89.94 121 GLU A N 1
ATOM 971 C CA . GLU A 1 121 ? 15.596 -20.209 -4.208 1.00 89.94 121 GLU A CA 1
ATOM 972 C C . GLU A 1 121 ? 16.456 -21.467 -4.368 1.00 89.94 121 GLU A C 1
ATOM 974 O O . GLU A 1 121 ? 16.181 -22.348 -5.182 1.00 89.94 121 GLU A O 1
ATOM 979 N N . MET A 1 122 ? 17.508 -21.573 -3.553 1.00 89.81 122 MET A N 1
ATOM 980 C CA . MET A 1 122 ? 18.401 -22.727 -3.519 1.00 89.81 122 MET A CA 1
ATOM 981 C C . MET A 1 122 ? 17.764 -23.932 -2.814 1.00 89.81 122 MET A C 1
ATOM 983 O O . MET A 1 122 ? 18.035 -25.060 -3.217 1.00 89.81 122 MET A O 1
ATOM 987 N N . ASN A 1 123 ? 16.909 -23.702 -1.810 1.00 90.00 123 ASN A N 1
ATOM 988 C CA . ASN A 1 123 ? 16.256 -24.733 -0.990 1.00 90.00 123 ASN A CA 1
ATOM 989 C C . ASN A 1 123 ? 14.721 -24.567 -0.937 1.00 90.00 123 ASN A C 1
ATOM 991 O O . ASN A 1 123 ? 14.115 -24.666 0.132 1.00 90.00 123 ASN A O 1
ATOM 995 N N . GLY A 1 124 ? 14.099 -24.243 -2.073 1.00 81.56 124 GLY A N 1
ATOM 996 C CA . GLY A 1 124 ? 12.651 -24.053 -2.184 1.00 81.56 124 GLY A CA 1
ATOM 997 C C . GLY A 1 124 ? 11.860 -25.360 -2.317 1.00 81.56 124 GLY A C 1
ATOM 998 O O . GLY A 1 124 ? 12.382 -26.460 -2.148 1.00 81.56 124 GLY A O 1
ATOM 999 N N . GLN A 1 125 ? 10.577 -25.252 -2.685 1.00 85.06 125 GLN A N 1
ATOM 1000 C CA . GLN A 1 125 ? 9.760 -26.424 -3.044 1.00 85.06 125 GLN A CA 1
ATOM 1001 C C . GLN A 1 125 ? 10.386 -27.208 -4.210 1.00 85.06 125 GLN A C 1
ATOM 1003 O O . GLN A 1 125 ? 10.332 -28.438 -4.226 1.00 85.06 125 GLN A O 1
ATOM 1008 N N . ILE A 1 126 ? 11.006 -26.489 -5.152 1.00 87.38 126 ILE A N 1
ATOM 1009 C CA . ILE A 1 126 ? 11.925 -27.022 -6.156 1.00 87.38 126 ILE A CA 1
ATOM 1010 C C . ILE A 1 126 ? 13.234 -26.237 -6.032 1.00 87.38 126 ILE A C 1
ATOM 1012 O O . ILE A 1 126 ? 13.240 -25.011 -6.111 1.00 87.38 126 ILE A O 1
ATOM 1016 N N . ASN A 1 127 ? 14.337 -26.946 -5.808 1.00 92.56 127 ASN A N 1
ATOM 1017 C CA . ASN A 1 127 ? 15.645 -26.336 -5.579 1.00 92.56 127 ASN A CA 1
ATOM 1018 C C . ASN A 1 127 ? 16.226 -25.727 -6.857 1.00 92.56 127 ASN A C 1
ATOM 1020 O O . ASN A 1 127 ? 16.104 -26.313 -7.933 1.00 92.56 127 ASN A O 1
ATOM 1024 N N . HIS A 1 128 ? 16.966 -24.628 -6.703 1.00 93.31 128 HIS A N 1
ATOM 1025 C CA . HIS A 1 128 ? 17.688 -23.945 -7.776 1.00 93.31 128 HIS A CA 1
ATOM 1026 C C . HIS A 1 128 ? 16.769 -23.417 -8.885 1.00 93.31 128 HIS A C 1
ATOM 1028 O O . HIS A 1 128 ? 17.107 -23.530 -10.064 1.00 93.31 128 HIS A O 1
ATOM 1034 N N . VAL A 1 129 ? 15.626 -22.829 -8.524 1.00 92.62 129 VAL A N 1
ATOM 1035 C CA . VAL A 1 129 ? 14.660 -22.298 -9.494 1.00 92.62 129 VAL A CA 1
ATOM 1036 C C . VAL A 1 129 ? 14.356 -20.829 -9.220 1.00 92.62 129 VAL A C 1
ATOM 1038 O O . VAL A 1 129 ? 13.805 -20.491 -8.177 1.00 92.62 129 VAL A O 1
ATOM 1041 N N . CYS A 1 130 ? 14.631 -19.982 -10.211 1.00 92.19 130 CYS A N 1
ATOM 1042 C CA . CYS A 1 130 ? 13.944 -18.711 -10.408 1.00 92.19 130 CYS A CA 1
ATOM 1043 C C . CYS A 1 130 ? 13.161 -18.827 -11.715 1.00 92.19 130 CYS A C 1
ATOM 1045 O O . CYS A 1 130 ? 13.751 -19.065 -12.770 1.00 92.19 130 CYS A O 1
ATOM 1047 N N . PHE A 1 131 ? 11.843 -18.676 -11.638 1.00 93.31 131 PHE A N 1
ATOM 1048 C CA . PHE A 1 131 ? 10.947 -18.871 -12.770 1.00 93.31 131 PHE A CA 1
ATOM 1049 C C . PHE A 1 131 ? 10.103 -17.613 -12.976 1.00 93.31 131 PHE A C 1
ATOM 1051 O O . PHE A 1 131 ? 9.507 -17.112 -12.022 1.00 93.31 131 PHE A O 1
ATOM 1058 N N . VAL A 1 132 ? 10.061 -17.092 -14.203 1.00 93.19 132 VAL A N 1
ATOM 1059 C CA . VAL A 1 132 ? 9.298 -15.884 -14.553 1.00 93.19 132 VAL A CA 1
ATOM 1060 C C . VAL A 1 132 ? 8.138 -16.215 -15.493 1.00 93.19 132 VAL A C 1
ATOM 1062 O O . VAL A 1 132 ? 8.338 -16.876 -16.506 1.00 93.19 132 VAL A O 1
ATOM 1065 N N . GLU A 1 133 ? 6.938 -15.734 -15.162 1.00 88.81 133 GLU A N 1
ATOM 1066 C CA . GLU A 1 133 ? 5.682 -16.041 -15.882 1.00 88.81 133 GLU A CA 1
ATOM 1067 C C . GLU A 1 133 ? 4.856 -14.787 -16.179 1.00 88.81 133 GLU A C 1
ATOM 1069 O O . GLU A 1 133 ? 4.373 -14.580 -17.287 1.00 88.81 133 GLU A O 1
ATOM 1074 N N . GLY A 1 134 ? 4.681 -13.923 -15.177 1.00 80.69 134 GLY A N 1
ATOM 1075 C CA . GLY A 1 134 ? 3.853 -12.726 -15.285 1.00 80.69 134 GLY A CA 1
ATOM 1076 C C . GLY A 1 134 ? 4.684 -11.469 -15.498 1.00 80.69 134 GLY A C 1
ATOM 1077 O O . GLY A 1 134 ? 5.671 -11.246 -14.799 1.00 80.69 134 GLY A O 1
ATOM 1078 N N . LEU A 1 135 ? 4.245 -10.618 -16.423 1.00 73.88 135 LEU A N 1
ATOM 1079 C CA . LEU A 1 135 ? 4.689 -9.233 -16.523 1.00 73.88 135 LEU A CA 1
ATOM 1080 C C . LEU A 1 135 ? 3.453 -8.341 -16.551 1.00 73.88 135 LEU A C 1
ATOM 1082 O O . LEU A 1 135 ? 2.597 -8.493 -17.419 1.00 73.88 135 LEU A O 1
ATOM 1086 N N . VAL A 1 136 ? 3.372 -7.408 -15.609 1.00 68.19 136 VAL A N 1
ATOM 1087 C CA . VAL A 1 136 ? 2.291 -6.426 -15.540 1.00 68.19 136 VAL A CA 1
ATOM 1088 C C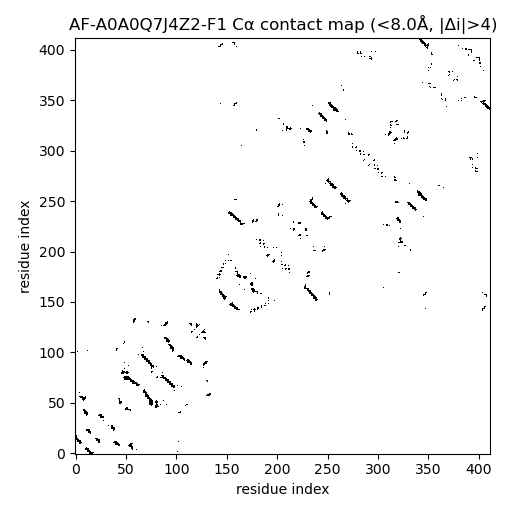 . VAL A 1 136 ? 2.907 -5.044 -15.690 1.00 68.19 136 VAL A C 1
ATOM 1090 O O . VAL A 1 136 ? 3.795 -4.668 -14.929 1.00 68.19 136 VAL A O 1
ATOM 1093 N N . TYR A 1 137 ? 2.438 -4.289 -16.681 1.00 48.22 137 TYR A N 1
ATOM 1094 C CA . TYR A 1 137 ? 2.691 -2.856 -16.761 1.00 48.22 137 TYR A CA 1
ATOM 1095 C C . TYR A 1 137 ? 1.551 -2.142 -16.036 1.00 48.22 137 TYR A C 1
ATOM 1097 O O . TYR A 1 137 ? 0.429 -2.118 -16.540 1.00 48.22 137 TYR A O 1
ATOM 1105 N N . HIS A 1 138 ? 1.816 -1.605 -14.846 1.00 47.81 138 HIS A N 1
ATOM 1106 C CA . HIS A 1 138 ? 0.818 -0.885 -14.058 1.00 47.81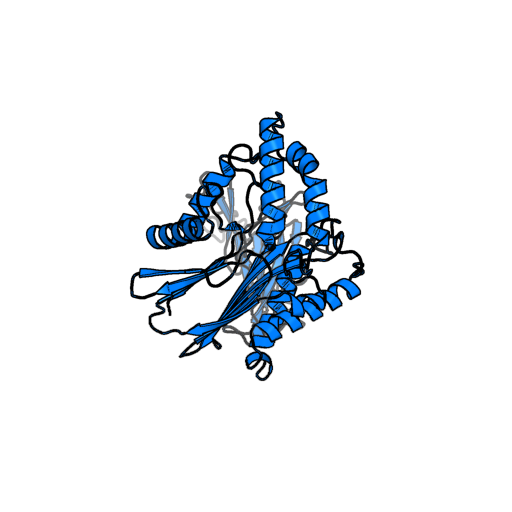 138 HIS A CA 1
ATOM 1107 C C . HIS A 1 138 ? 1.271 0.557 -13.826 1.00 47.81 138 HIS A C 1
ATOM 1109 O O . HIS A 1 138 ? 2.217 0.786 -13.083 1.00 47.81 138 HIS A O 1
ATOM 1115 N N . GLU A 1 139 ? 0.628 1.481 -14.550 1.00 48.53 139 GLU A N 1
ATOM 1116 C CA . GLU A 1 139 ? 0.508 2.946 -14.375 1.00 48.53 139 GLU A CA 1
ATOM 1117 C C . GLU A 1 139 ? 1.728 3.796 -13.957 1.00 48.53 139 GLU A C 1
ATOM 1119 O O . GLU A 1 139 ? 1.595 5.000 -13.762 1.00 48.53 139 GLU A O 1
ATOM 1124 N N . GLY A 1 140 ? 2.940 3.243 -13.897 1.00 56.91 140 GLY A N 1
ATOM 1125 C CA . GLY A 1 140 ? 4.180 3.991 -13.667 1.00 56.91 140 GLY A CA 1
ATOM 1126 C C . GLY A 1 140 ? 4.285 4.689 -12.305 1.00 56.91 140 GLY A C 1
ATOM 1127 O O . GLY A 1 140 ? 5.245 5.429 -12.092 1.00 56.91 140 GLY A O 1
ATOM 1128 N N . VAL A 1 141 ? 3.331 4.467 -11.397 1.00 64.75 141 VAL A N 1
ATOM 1129 C CA . VAL A 1 141 ? 3.324 4.974 -10.023 1.00 64.75 141 VAL A CA 1
ATOM 1130 C C . VAL A 1 141 ? 3.158 3.783 -9.093 1.00 64.75 141 VAL A C 1
ATOM 1132 O O . VAL A 1 141 ? 2.303 2.927 -9.306 1.00 64.75 141 VAL A O 1
ATOM 1135 N N . TRP A 1 142 ? 4.030 3.706 -8.095 1.00 76.25 142 TRP A N 1
ATOM 1136 C CA . TRP A 1 142 ? 3.971 2.660 -7.091 1.00 76.25 142 TRP A CA 1
ATOM 1137 C C . TRP A 1 142 ? 2.764 2.884 -6.179 1.00 76.25 142 TRP A C 1
ATOM 1139 O O . TRP A 1 142 ? 2.580 3.998 -5.698 1.00 76.25 142 TRP A O 1
ATOM 1149 N N . ASN A 1 143 ? 1.988 1.825 -5.938 1.00 82.69 143 ASN A N 1
ATOM 1150 C CA . ASN A 1 143 ? 0.971 1.804 -4.891 1.00 82.69 143 ASN A CA 1
ATOM 1151 C C . ASN A 1 143 ? 1.665 2.026 -3.540 1.00 82.69 143 ASN A C 1
ATOM 1153 O O . ASN A 1 143 ? 2.573 1.266 -3.192 1.00 82.69 143 ASN A O 1
ATOM 1157 N N . GLU A 1 144 ? 1.292 3.088 -2.834 1.00 90.56 144 GLU A N 1
ATOM 1158 C CA . GLU A 1 144 ? 1.917 3.512 -1.584 1.00 90.56 144 GLU A CA 1
ATOM 1159 C C . GLU A 1 144 ? 1.386 2.747 -0.365 1.00 90.56 144 GLU A C 1
ATOM 1161 O O . GLU A 1 144 ? 1.936 2.910 0.721 1.00 90.56 144 GLU A O 1
ATOM 1166 N N . ASP A 1 145 ? 0.397 1.865 -0.524 1.00 94.38 145 ASP A N 1
ATOM 1167 C CA . ASP A 1 145 ? -0.050 0.980 0.546 1.00 94.38 145 ASP A CA 1
ATOM 1168 C C . ASP A 1 145 ? 0.857 -0.253 0.701 1.00 94.38 145 ASP A C 1
ATOM 1170 O O . ASP A 1 145 ? 1.651 -0.658 -0.155 1.00 94.38 145 ASP A O 1
ATOM 1174 N N . SER A 1 146 ? 0.736 -0.916 1.846 1.00 93.56 146 SER A N 1
ATOM 1175 C CA . SER A 1 146 ? 1.315 -2.229 2.102 1.00 93.56 146 SER A CA 1
ATOM 1176 C C . SER A 1 146 ? 0.452 -3.033 3.066 1.00 93.56 146 SER A C 1
ATOM 1178 O O . SER A 1 146 ? -0.192 -2.500 3.969 1.00 93.56 146 SER A O 1
ATOM 1180 N N . LEU A 1 147 ? 0.489 -4.355 2.912 1.00 94.00 147 LEU A N 1
ATOM 1181 C CA . LEU A 1 147 ? -0.200 -5.293 3.795 1.00 94.00 147 LEU A CA 1
ATOM 1182 C C . LEU A 1 147 ? 0.801 -6.121 4.597 1.00 94.00 147 LEU A C 1
ATOM 1184 O O . LEU A 1 147 ? 1.873 -6.489 4.114 1.00 94.00 147 LEU A O 1
ATOM 1188 N N . ILE A 1 148 ? 0.420 -6.462 5.823 1.00 94.12 148 ILE A N 1
ATOM 1189 C CA . ILE A 1 148 ? 1.140 -7.404 6.677 1.00 94.12 148 ILE A CA 1
ATOM 1190 C C . ILE A 1 148 ? 0.219 -8.585 6.930 1.00 94.12 148 ILE A C 1
ATOM 1192 O O . ILE A 1 148 ? -0.884 -8.408 7.441 1.00 94.12 148 ILE A O 1
ATOM 1196 N N . VAL A 1 149 ? 0.691 -9.788 6.614 1.00 92.75 149 VAL A N 1
ATOM 1197 C CA . VAL A 1 149 ? 0.006 -11.043 6.934 1.00 92.75 149 VAL A CA 1
ATOM 1198 C C . VAL A 1 149 ? 1.036 -12.037 7.452 1.00 92.75 149 VAL A C 1
ATOM 1200 O O . VAL A 1 149 ? 1.996 -12.381 6.762 1.00 92.75 149 VAL A O 1
ATOM 1203 N N . ASN A 1 150 ? 0.847 -12.493 8.686 1.00 90.31 150 ASN A N 1
ATOM 1204 C CA . ASN A 1 150 ? 1.595 -13.595 9.268 1.00 90.31 150 ASN A CA 1
ATOM 1205 C C . ASN A 1 150 ? 0.645 -14.488 10.073 1.00 90.31 150 ASN A C 1
ATOM 1207 O O . ASN A 1 150 ? 0.415 -14.272 11.267 1.00 90.31 150 ASN A O 1
ATOM 1211 N N . ASP A 1 151 ? 0.149 -15.535 9.417 1.00 89.50 151 ASP A N 1
ATOM 1212 C CA . ASP A 1 151 ? -0.796 -16.492 10.001 1.00 89.50 151 ASP A CA 1
ATOM 1213 C C . ASP A 1 151 ? -0.186 -17.316 11.143 1.00 89.50 151 ASP A C 1
ATOM 1215 O O . ASP A 1 151 ? -0.904 -17.796 12.020 1.00 89.50 151 ASP A O 1
ATOM 1219 N N . THR A 1 152 ? 1.144 -17.463 11.186 1.00 87.75 152 THR A N 1
ATOM 1220 C CA . THR A 1 152 ? 1.818 -18.274 12.218 1.00 87.75 152 THR A CA 1
ATOM 1221 C C . THR A 1 152 ? 1.642 -17.664 13.604 1.00 87.75 152 THR A C 1
ATOM 1223 O O . THR A 1 152 ? 1.465 -18.387 14.583 1.00 87.75 152 THR A O 1
ATOM 1226 N N . ILE A 1 153 ? 1.681 -16.334 13.689 1.00 90.69 153 ILE A N 1
ATOM 1227 C CA . ILE A 1 153 ? 1.476 -15.592 14.940 1.00 90.69 153 ILE A CA 1
ATOM 1228 C C . ILE A 1 153 ? 0.203 -14.741 14.925 1.00 90.69 153 ILE A C 1
ATOM 1230 O O . ILE A 1 153 ? 0.039 -13.888 15.798 1.00 90.69 153 ILE A O 1
ATOM 1234 N N . GLN A 1 154 ? -0.667 -14.961 13.933 1.00 96.38 154 GLN A N 1
ATOM 1235 C CA . GLN A 1 154 ? -1.943 -14.265 13.768 1.00 96.38 154 GLN A CA 1
ATOM 1236 C C . GLN A 1 154 ? -1.785 -12.732 13.814 1.00 96.38 154 GLN A C 1
ATOM 1238 O O . GLN A 1 154 ? -2.511 -12.034 14.527 1.00 96.38 154 GLN A O 1
ATOM 1243 N N . LEU A 1 155 ? -0.782 -12.220 13.093 1.00 97.81 155 LEU A N 1
ATOM 1244 C CA . LEU A 1 155 ? -0.461 -10.797 12.992 1.00 97.81 155 LEU A CA 1
ATOM 1245 C C . LEU A 1 155 ? -0.856 -10.281 11.607 1.00 97.81 155 LEU A C 1
ATOM 1247 O O . LEU A 1 155 ? -0.386 -10.798 10.595 1.00 97.81 155 LEU A O 1
ATOM 1251 N N . TYR A 1 156 ? -1.672 -9.235 11.582 1.00 98.44 156 TYR A N 1
ATOM 1252 C CA . TYR A 1 156 ? -2.232 -8.651 10.370 1.00 98.44 156 TYR A CA 1
ATOM 1253 C C . TYR A 1 156 ? -2.131 -7.132 10.431 1.00 98.44 156 TYR A C 1
ATOM 1255 O O . TYR A 1 156 ? -2.258 -6.553 11.510 1.00 98.44 156 TYR A O 1
ATOM 1263 N N . GLY A 1 157 ? -1.927 -6.466 9.303 1.00 98.06 157 GLY A N 1
ATOM 1264 C CA . GLY A 1 157 ? -1.855 -5.012 9.290 1.00 98.06 157 GLY A CA 1
ATOM 1265 C C . GLY A 1 157 ? -2.050 -4.396 7.919 1.00 98.06 157 GLY A C 1
ATOM 1266 O O . GLY A 1 157 ? -1.837 -5.047 6.897 1.00 98.06 157 GLY A O 1
ATOM 1267 N N . VAL A 1 158 ? -2.447 -3.131 7.941 1.00 98.06 158 VAL A N 1
ATOM 1268 C CA . VAL A 1 158 ? -2.575 -2.258 6.775 1.00 98.06 158 VAL A CA 1
ATOM 1269 C C . VAL A 1 158 ? -1.704 -1.038 7.032 1.00 98.06 158 VAL A C 1
ATOM 1271 O O . VAL A 1 158 ? -1.698 -0.503 8.143 1.00 98.06 158 VAL A O 1
ATOM 1274 N N . ILE A 1 159 ? -0.924 -0.656 6.032 1.00 98.25 159 ILE A N 1
ATOM 1275 C CA . ILE A 1 159 ? -0.062 0.518 6.044 1.00 98.25 159 ILE A CA 1
ATOM 1276 C C . ILE A 1 159 ? -0.397 1.314 4.795 1.00 98.25 159 ILE A C 1
ATOM 1278 O O . ILE A 1 159 ? -0.497 0.729 3.723 1.00 98.25 159 ILE A O 1
ATOM 1282 N N . ASP A 1 160 ? -0.541 2.615 4.956 1.00 97.94 160 ASP A N 1
ATOM 1283 C CA . ASP A 1 160 ? -0.918 3.552 3.908 1.00 97.94 160 ASP A CA 1
ATOM 1284 C C . ASP A 1 160 ? 0.138 4.652 3.855 1.00 97.94 160 ASP A C 1
ATOM 1286 O O . ASP A 1 160 ? 0.313 5.429 4.799 1.00 97.94 160 ASP A O 1
ATOM 1290 N N . GLY A 1 161 ? 0.946 4.621 2.802 1.00 96.44 161 GLY A N 1
ATOM 1291 C CA . GLY A 1 161 ? 2.034 5.553 2.578 1.00 96.44 161 GLY A CA 1
ATOM 1292 C C . GLY A 1 161 ? 1.528 6.878 2.026 1.00 96.44 161 GLY A C 1
ATOM 1293 O O . GLY A 1 161 ? 0.895 6.946 0.984 1.00 96.44 161 GLY A O 1
ATOM 1294 N N . ALA A 1 162 ? 1.928 7.975 2.659 1.00 92.38 162 ALA A N 1
ATOM 1295 C CA . ALA A 1 162 ? 1.601 9.315 2.201 1.00 92.38 162 ALA A CA 1
ATOM 1296 C C . ALA A 1 162 ? 2.839 10.017 1.632 1.00 92.38 162 ALA A C 1
ATOM 1298 O O . ALA A 1 162 ? 3.791 10.325 2.364 1.00 92.38 162 ALA A O 1
ATOM 1299 N N . THR A 1 163 ? 2.801 10.328 0.332 1.00 86.69 163 THR A N 1
ATOM 1300 C CA . THR A 1 163 ? 3.827 11.135 -0.344 1.00 86.69 163 THR A CA 1
ATOM 1301 C C . THR A 1 163 ? 4.104 12.459 0.394 1.00 86.69 163 THR A C 1
ATOM 1303 O O . THR A 1 163 ? 3.198 13.212 0.768 1.00 86.69 163 THR A O 1
ATOM 1306 N N . SER A 1 164 ? 5.395 12.765 0.563 1.00 84.75 164 SER A N 1
ATOM 1307 C CA . SER A 1 164 ? 5.898 14.010 1.151 1.00 84.75 164 SER A CA 1
ATOM 1308 C C . SER A 1 164 ? 5.504 15.243 0.328 1.00 84.75 164 SER A C 1
ATOM 1310 O O . SER A 1 164 ? 5.352 15.187 -0.893 1.00 84.75 164 SER A O 1
ATOM 1312 N N . LEU A 1 165 ? 5.362 16.398 0.988 1.00 84.44 165 LEU A N 1
ATOM 1313 C CA . LEU A 1 165 ? 5.005 17.644 0.295 1.00 84.44 165 LEU A CA 1
ATOM 1314 C C . LEU A 1 165 ? 6.144 18.174 -0.573 1.00 84.44 165 LEU A C 1
ATOM 1316 O O . LEU A 1 165 ? 5.894 18.729 -1.644 1.00 84.44 165 LEU A O 1
ATOM 1320 N N . GLU A 1 166 ? 7.384 18.022 -0.112 1.00 88.00 166 GLU A N 1
ATOM 1321 C CA . GLU A 1 166 ? 8.554 18.192 -0.960 1.00 88.00 166 GLU A CA 1
ATOM 1322 C C . GLU A 1 166 ? 8.773 16.879 -1.728 1.00 88.00 166 GLU A C 1
ATOM 1324 O O . GLU A 1 166 ? 8.962 15.838 -1.091 1.00 88.00 166 GLU A O 1
ATOM 1329 N N . PRO A 1 167 ? 8.696 16.879 -3.073 1.00 87.69 167 PRO A N 1
ATOM 1330 C CA . PRO A 1 167 ? 8.771 15.643 -3.838 1.00 87.69 167 PRO A CA 1
ATOM 1331 C C . PRO A 1 167 ? 10.093 14.912 -3.606 1.00 87.69 167 PRO A C 1
ATOM 1333 O O . PRO A 1 167 ? 11.166 15.472 -3.817 1.00 87.69 167 PRO A O 1
ATOM 1336 N N . TYR A 1 168 ? 9.999 13.637 -3.239 1.00 91.62 168 TYR A N 1
ATOM 1337 C CA . TYR A 1 168 ? 11.129 12.717 -3.173 1.00 91.62 168 TYR A CA 1
ATOM 1338 C C . TYR A 1 168 ? 11.005 11.659 -4.272 1.00 91.62 168 TYR A C 1
ATOM 1340 O O . TYR A 1 168 ? 9.898 11.180 -4.540 1.00 91.62 168 TYR A O 1
ATOM 1348 N N . ARG A 1 169 ? 12.127 11.294 -4.902 1.00 90.81 169 ARG A N 1
ATOM 1349 C CA . ARG A 1 169 ? 12.213 10.148 -5.812 1.00 90.81 169 ARG A CA 1
ATOM 1350 C C . ARG A 1 169 ? 13.461 9.321 -5.513 1.00 90.81 169 ARG A C 1
ATOM 1352 O O . ARG A 1 169 ? 14.563 9.869 -5.523 1.00 90.81 169 ARG A O 1
ATOM 1359 N N . GLY A 1 170 ? 13.258 8.032 -5.248 1.00 85.44 17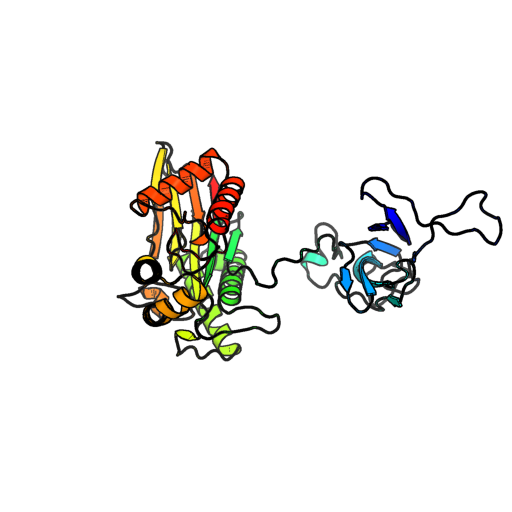0 GLY A N 1
ATOM 1360 C CA . GLY A 1 170 ? 14.316 7.034 -5.119 1.00 85.44 170 GLY A CA 1
ATOM 1361 C C . GLY A 1 170 ? 14.991 6.725 -6.458 1.00 85.44 170 GLY A C 1
ATOM 1362 O O . GLY A 1 170 ? 14.666 7.317 -7.493 1.00 85.44 170 GLY A O 1
ATOM 1363 N N . LEU A 1 171 ? 15.955 5.802 -6.438 1.00 81.31 171 LEU A N 1
ATOM 1364 C CA . LEU A 1 171 ? 16.717 5.415 -7.632 1.00 81.31 171 LEU A CA 1
ATOM 1365 C C . LEU A 1 171 ? 15.833 4.770 -8.706 1.00 81.31 171 LEU A C 1
ATOM 1367 O O . LEU A 1 171 ? 16.076 4.994 -9.892 1.00 81.31 171 LEU A O 1
ATOM 1371 N N . ASP A 1 172 ? 14.790 4.052 -8.290 1.00 78.31 172 ASP A N 1
ATOM 1372 C CA . ASP A 1 172 ? 13.843 3.358 -9.163 1.00 78.31 172 ASP A CA 1
ATOM 1373 C C . ASP A 1 172 ? 12.510 4.130 -9.278 1.00 78.31 172 ASP A C 1
ATOM 1375 O O . ASP A 1 172 ? 11.472 3.593 -9.674 1.00 78.31 172 ASP A O 1
ATOM 1379 N N . GLY A 1 173 ? 12.534 5.431 -8.958 1.00 84.88 173 GLY A N 1
ATOM 1380 C CA . GLY A 1 173 ? 11.380 6.326 -9.055 1.00 84.88 173 GLY A CA 1
ATOM 1381 C C . GLY A 1 173 ? 10.402 6.226 -7.885 1.00 84.88 173 GLY A C 1
ATOM 1382 O O . GLY A 1 173 ? 9.306 6.786 -7.968 1.00 84.88 173 GLY A O 1
ATOM 1383 N N . GLU A 1 174 ? 10.780 5.557 -6.797 1.00 88.69 174 GLU A N 1
ATOM 1384 C CA . GLU A 1 174 ? 9.942 5.397 -5.612 1.00 88.69 174 GLU A CA 1
ATOM 1385 C C . GLU A 1 174 ? 9.618 6.734 -4.952 1.00 88.69 174 GLU A C 1
ATOM 1387 O O . GLU A 1 174 ? 10.469 7.614 -4.827 1.00 88.69 174 GLU A O 1
ATOM 1392 N N . THR A 1 175 ? 8.390 6.892 -4.481 1.00 92.50 175 THR A N 1
ATOM 1393 C CA . THR A 1 175 ? 7.981 8.035 -3.665 1.00 92.50 175 THR A CA 1
ATOM 1394 C C . THR A 1 175 ? 8.375 7.833 -2.198 1.00 92.50 175 THR A C 1
ATOM 1396 O O . THR A 1 175 ? 8.671 6.723 -1.754 1.00 92.50 175 THR A O 1
ATOM 1399 N N . GLY A 1 176 ? 8.361 8.915 -1.413 1.00 93.94 176 GLY A N 1
ATOM 1400 C CA . GLY A 1 176 ? 8.582 8.820 0.032 1.00 93.94 176 GLY A CA 1
ATOM 1401 C C . GLY A 1 176 ? 7.509 7.989 0.749 1.00 93.94 176 GLY A C 1
ATOM 1402 O O . GLY A 1 176 ? 7.847 7.220 1.642 1.00 93.94 176 GLY A O 1
ATOM 1403 N N . GLY A 1 177 ? 6.237 8.098 0.342 1.00 95.06 177 GLY A N 1
ATOM 1404 C CA . GLY A 1 177 ? 5.142 7.318 0.931 1.00 95.06 177 GLY A CA 1
ATOM 1405 C C . GLY A 1 177 ? 5.303 5.823 0.659 1.00 95.06 177 GLY A C 1
ATOM 1406 O O . GLY A 1 177 ? 5.294 5.036 1.603 1.00 95.06 177 GLY A O 1
ATOM 1407 N N . TYR A 1 178 ? 5.605 5.445 -0.589 1.00 94.50 178 TYR A N 1
ATOM 1408 C CA . TYR A 1 178 ? 5.947 4.065 -0.947 1.00 94.50 178 TYR A CA 1
ATOM 1409 C C . TYR A 1 178 ? 7.096 3.511 -0.100 1.00 94.50 178 TYR A C 1
ATOM 1411 O O . TYR A 1 178 ? 6.982 2.432 0.484 1.00 94.50 178 TYR A O 1
ATOM 1419 N N . LEU A 1 179 ? 8.210 4.247 0.003 1.00 95.00 179 LEU A N 1
ATOM 1420 C CA . LEU A 1 179 ? 9.346 3.805 0.811 1.00 95.00 179 LEU A CA 1
ATOM 1421 C C . LEU A 1 179 ? 8.962 3.658 2.284 1.00 95.00 179 LEU A C 1
ATOM 1423 O O . LEU A 1 179 ? 9.320 2.650 2.891 1.00 95.00 179 LEU A O 1
ATOM 1427 N N . ALA A 1 180 ? 8.200 4.600 2.849 1.00 97.69 180 ALA A N 1
ATOM 1428 C CA . ALA A 1 180 ? 7.713 4.493 4.220 1.00 97.69 180 ALA A CA 1
ATOM 1429 C C . ALA A 1 180 ? 6.899 3.214 4.431 1.00 97.69 180 ALA A C 1
ATOM 1431 O O . ALA A 1 180 ? 7.241 2.417 5.310 1.00 97.69 180 ALA A O 1
ATOM 1432 N N . ALA A 1 181 ? 5.882 2.977 3.602 1.00 97.12 181 ALA A N 1
ATOM 1433 C CA . ALA A 1 181 ? 5.012 1.818 3.739 1.00 97.12 181 ALA A CA 1
ATOM 1434 C C . ALA A 1 181 ? 5.779 0.495 3.619 1.00 97.12 181 ALA A C 1
ATOM 1436 O O . ALA A 1 181 ? 5.676 -0.375 4.491 1.00 97.12 181 ALA A O 1
ATOM 1437 N N . GLN A 1 182 ? 6.642 0.382 2.607 1.00 95.06 182 GLN A N 1
ATOM 1438 C CA . GLN A 1 182 ? 7.444 -0.816 2.367 1.00 95.06 182 GLN A CA 1
ATOM 1439 C C . GLN A 1 182 ? 8.468 -1.071 3.478 1.00 95.06 182 GLN A C 1
ATOM 1441 O O . GLN A 1 182 ? 8.656 -2.218 3.889 1.00 95.06 182 GLN A O 1
ATOM 1446 N N . LEU A 1 183 ? 9.145 -0.035 3.979 1.00 96.44 183 LEU A N 1
ATOM 1447 C CA . LEU A 1 183 ? 10.118 -0.170 5.068 1.00 96.44 183 LEU A CA 1
ATOM 1448 C C . LEU A 1 183 ? 9.435 -0.595 6.368 1.00 96.44 183 LEU A C 1
ATOM 1450 O O . LEU A 1 183 ? 9.916 -1.512 7.035 1.00 96.44 183 LEU A O 1
ATOM 1454 N N . ILE A 1 184 ? 8.292 0.013 6.698 1.00 98.31 184 ILE A N 1
ATOM 1455 C CA . ILE A 1 184 ? 7.512 -0.347 7.885 1.00 98.31 184 ILE A CA 1
ATOM 1456 C C . ILE A 1 184 ? 7.028 -1.798 7.779 1.00 98.31 184 ILE A C 1
ATOM 1458 O O . ILE A 1 184 ? 7.226 -2.579 8.716 1.00 98.31 184 ILE A O 1
ATOM 1462 N N . ALA A 1 185 ? 6.462 -2.190 6.634 1.00 96.50 185 ALA A N 1
ATOM 1463 C CA . ALA A 1 185 ? 5.999 -3.555 6.395 1.00 96.50 185 ALA A CA 1
ATOM 1464 C C . ALA A 1 185 ? 7.143 -4.569 6.537 1.00 96.50 185 ALA A C 1
ATOM 1466 O O . ALA A 1 185 ? 7.028 -5.535 7.297 1.00 96.50 185 ALA A O 1
ATOM 1467 N N . LYS A 1 186 ? 8.283 -4.323 5.876 1.00 94.50 186 LYS A N 1
ATOM 1468 C CA . LYS A 1 186 ? 9.480 -5.179 5.950 1.00 94.50 186 LYS A CA 1
ATOM 1469 C C . LYS A 1 186 ? 10.006 -5.300 7.377 1.00 94.50 186 LYS A C 1
ATOM 1471 O O . LYS A 1 186 ? 10.310 -6.412 7.812 1.00 94.50 186 LYS A O 1
ATOM 1476 N N . ALA A 1 187 ? 10.076 -4.193 8.116 1.00 95.94 187 ALA A N 1
ATOM 1477 C CA . ALA A 1 187 ? 10.520 -4.189 9.506 1.00 95.94 187 ALA A CA 1
ATOM 1478 C C . ALA A 1 187 ? 9.614 -5.065 10.385 1.00 95.94 187 ALA A C 1
ATOM 1480 O O . ALA A 1 187 ? 10.104 -5.905 11.142 1.00 95.94 187 ALA A O 1
ATOM 1481 N N . ILE A 1 188 ? 8.293 -4.928 10.253 1.00 96.62 188 ILE A N 1
ATOM 1482 C CA . ILE A 1 188 ? 7.330 -5.710 11.039 1.00 96.62 188 ILE A CA 1
ATOM 1483 C C . ILE A 1 188 ? 7.371 -7.190 10.653 1.00 96.62 188 ILE A C 1
ATOM 1485 O O . ILE A 1 188 ? 7.373 -8.050 11.537 1.00 96.62 188 ILE A O 1
ATOM 1489 N N . ILE A 1 189 ? 7.460 -7.507 9.360 1.00 93.19 189 ILE A N 1
ATOM 1490 C CA . ILE A 1 189 ? 7.592 -8.889 8.883 1.00 93.19 189 ILE A CA 1
ATOM 1491 C C . ILE A 1 189 ? 8.867 -9.524 9.450 1.00 93.19 189 ILE A C 1
ATOM 1493 O O . ILE A 1 189 ? 8.793 -10.619 10.010 1.00 93.19 189 ILE A O 1
ATOM 1497 N N . ALA A 1 190 ? 10.005 -8.829 9.405 1.00 91.44 190 ALA A N 1
ATOM 1498 C CA . ALA A 1 190 ? 11.255 -9.318 9.986 1.00 91.44 190 ALA A CA 1
ATOM 1499 C C . ALA A 1 190 ? 11.122 -9.578 11.499 1.00 91.44 190 ALA A C 1
ATOM 1501 O O . ALA A 1 190 ? 11.491 -10.651 11.983 1.00 91.44 190 ALA A O 1
ATOM 1502 N N . LEU A 1 191 ? 10.514 -8.649 12.247 1.00 92.62 191 LEU A N 1
ATOM 1503 C CA . LEU A 1 191 ? 10.239 -8.831 13.678 1.00 92.62 191 LEU A CA 1
ATOM 1504 C C . LEU A 1 191 ? 9.293 -10.011 13.944 1.00 92.62 191 LEU A C 1
ATOM 1506 O O . LEU A 1 191 ? 9.446 -10.714 14.939 1.00 92.62 191 LEU A O 1
ATOM 1510 N N . SER A 1 192 ? 8.329 -10.263 13.060 1.00 90.19 192 SER A N 1
ATOM 1511 C CA . SER A 1 192 ? 7.382 -11.375 13.196 1.00 90.19 192 SER A CA 1
ATOM 1512 C C . SER A 1 192 ? 8.009 -12.758 12.957 1.00 90.19 192 SER A C 1
ATOM 1514 O O . SER A 1 192 ? 7.465 -13.772 13.397 1.00 90.19 192 SER A O 1
ATOM 1516 N N . GLN A 1 193 ? 9.163 -12.822 12.289 1.00 87.94 193 GLN A N 1
ATOM 1517 C CA . GLN A 1 193 ? 9.898 -14.064 12.030 1.00 87.94 193 GLN A CA 1
ATOM 1518 C C . GLN A 1 193 ? 10.908 -14.392 13.143 1.00 87.94 193 GLN A C 1
ATOM 1520 O O . GLN A 1 193 ? 11.245 -15.559 13.349 1.00 87.94 193 GLN A O 1
ATOM 1525 N N . ASP A 1 194 ? 11.354 -13.390 13.902 1.00 86.06 194 ASP A N 1
ATOM 1526 C CA . ASP A 1 194 ? 12.273 -13.566 15.026 1.00 86.06 194 ASP A CA 1
ATOM 1527 C C . ASP A 1 194 ? 11.555 -13.961 16.333 1.00 86.06 194 ASP A C 1
ATOM 1529 O O . ASP A 1 194 ? 10.540 -13.384 16.715 1.00 86.06 194 ASP A O 1
ATOM 1533 N N . LYS A 1 195 ? 12.115 -14.908 17.100 1.00 86.50 195 LYS A N 1
ATOM 1534 C CA . LYS A 1 195 ? 11.490 -15.413 18.344 1.00 86.50 195 LYS A CA 1
ATOM 1535 C C . LYS A 1 195 ? 11.355 -14.360 19.446 1.00 86.50 195 LYS A C 1
ATOM 1537 O O . LYS A 1 195 ? 10.508 -14.515 20.332 1.00 86.50 195 LYS A O 1
ATOM 1542 N N . ILE A 1 196 ? 12.229 -13.355 19.472 1.00 85.81 196 ILE A N 1
ATOM 1543 C CA . ILE A 1 196 ? 12.142 -12.242 20.424 1.00 85.81 196 ILE A CA 1
ATOM 1544 C C . ILE A 1 196 ? 11.145 -11.220 19.880 1.00 85.81 196 ILE A C 1
ATOM 1546 O O . ILE A 1 196 ? 10.254 -10.800 20.620 1.00 85.81 196 ILE A O 1
ATOM 1550 N N . GLY A 1 197 ? 11.244 -10.893 18.592 1.00 80.88 197 GLY A N 1
ATOM 1551 C CA . GLY A 1 197 ? 10.337 -9.991 17.890 1.00 80.88 197 GLY A CA 1
ATOM 1552 C C . GLY A 1 197 ? 8.870 -10.415 17.991 1.00 80.88 197 GLY A C 1
ATOM 1553 O O . GLY A 1 197 ? 8.025 -9.588 18.323 1.00 80.88 197 GLY A O 1
ATOM 1554 N N . GLN A 1 198 ? 8.564 -11.711 17.884 1.00 87.62 198 GLN A N 1
ATOM 1555 C CA . GLN A 1 198 ? 7.213 -12.268 18.067 1.00 87.62 198 GLN A CA 1
ATOM 1556 C C . GLN A 1 198 ? 6.573 -11.932 19.423 1.00 87.62 198 GLN A C 1
ATOM 1558 O O . GLN A 1 198 ? 5.349 -11.915 19.542 1.00 87.62 198 GLN A O 1
ATOM 1563 N N . LYS A 1 199 ? 7.377 -11.649 20.456 1.00 90.38 199 LYS A N 1
ATOM 1564 C CA . LYS A 1 199 ? 6.886 -11.288 21.797 1.00 90.38 199 LYS A CA 1
ATOM 1565 C C . LYS A 1 199 ? 6.614 -9.795 21.960 1.00 90.38 199 LYS A C 1
ATOM 1567 O O . LYS A 1 199 ? 6.045 -9.401 22.977 1.00 90.38 199 LYS A O 1
ATOM 1572 N N . LEU A 1 200 ? 7.031 -8.960 21.010 1.00 95.69 200 LEU A N 1
ATOM 1573 C CA . LEU A 1 200 ? 6.776 -7.523 21.049 1.00 95.69 200 LEU A CA 1
ATOM 1574 C C . LEU A 1 200 ? 5.283 -7.254 20.867 1.00 95.69 200 LEU A C 1
ATOM 1576 O O . LEU A 1 200 ? 4.623 -7.936 20.085 1.00 95.69 200 LEU A O 1
ATOM 1580 N N . SER A 1 201 ? 4.748 -6.254 21.565 1.00 97.12 201 SER A N 1
ATOM 1581 C CA . SER A 1 201 ? 3.396 -5.760 21.294 1.00 97.12 201 SER A CA 1
ATOM 1582 C C . SER A 1 201 ? 3.339 -5.090 19.911 1.00 97.12 201 SER A C 1
ATOM 1584 O O . SER A 1 201 ? 4.375 -4.618 19.428 1.00 97.12 201 SER A O 1
ATOM 1586 N N . PRO A 1 202 ? 2.150 -4.982 19.288 1.00 98.19 202 PRO A N 1
ATOM 1587 C CA . PRO A 1 202 ? 1.987 -4.221 18.047 1.00 98.19 202 PRO A CA 1
ATOM 1588 C C . PRO A 1 202 ? 2.555 -2.794 18.134 1.00 98.19 202 PRO A C 1
ATOM 1590 O O . PRO A 1 202 ? 3.245 -2.343 17.225 1.00 98.19 202 PRO A O 1
ATOM 1593 N N . GLN A 1 203 ? 2.368 -2.123 19.276 1.00 98.31 203 GLN A N 1
ATOM 1594 C CA . GLN A 1 203 ? 2.929 -0.796 19.547 1.00 98.31 203 GLN A CA 1
ATOM 1595 C C . GLN A 1 203 ? 4.465 -0.792 19.467 1.00 98.31 203 GLN A C 1
ATOM 1597 O O . GLN A 1 203 ? 5.052 0.058 18.804 1.00 98.31 203 GLN A O 1
ATOM 1602 N N . CYS A 1 204 ? 5.134 -1.746 20.126 1.00 98.19 204 CYS A N 1
ATOM 1603 C CA . CYS A 1 204 ? 6.594 -1.837 20.097 1.00 98.19 204 CYS A CA 1
ATOM 1604 C C . CYS A 1 204 ? 7.124 -2.133 18.689 1.00 98.19 204 CYS A C 1
ATOM 1606 O O . CYS A 1 204 ? 8.177 -1.614 18.323 1.00 98.19 204 CYS A O 1
ATOM 1608 N N . MET A 1 205 ? 6.408 -2.947 17.907 1.00 98.38 205 MET A N 1
ATOM 1609 C CA . MET A 1 205 ? 6.764 -3.222 16.513 1.00 98.38 205 MET A CA 1
ATOM 1610 C C . MET A 1 205 ? 6.690 -1.951 15.659 1.00 98.38 205 MET A C 1
ATOM 1612 O O . MET A 1 205 ? 7.656 -1.643 14.965 1.00 98.38 205 MET A O 1
ATOM 1616 N N . LEU A 1 206 ? 5.606 -1.172 15.773 1.00 98.50 206 LEU A N 1
ATOM 1617 C CA . LEU A 1 206 ? 5.470 0.104 15.061 1.00 98.50 206 LEU A CA 1
ATOM 1618 C C . LEU A 1 206 ? 6.529 1.126 15.488 1.00 98.50 206 LEU A C 1
ATOM 1620 O O . LEU A 1 206 ? 7.106 1.785 14.630 1.00 98.50 206 LEU A O 1
ATOM 1624 N N . MET A 1 207 ? 6.864 1.222 16.779 1.00 98.62 207 MET A N 1
ATOM 1625 C CA . MET A 1 207 ? 7.927 2.130 17.233 1.00 98.62 207 MET A CA 1
ATOM 1626 C C . MET A 1 207 ? 9.310 1.748 16.692 1.00 98.62 207 MET A C 1
ATOM 1628 O O . MET A 1 207 ? 10.091 2.629 16.336 1.00 98.62 207 MET A O 1
ATOM 1632 N N . GLN A 1 208 ? 9.623 0.451 16.603 1.00 98.25 208 GLN A N 1
ATOM 1633 C CA . GLN A 1 208 ? 10.880 -0.000 15.999 1.00 98.25 208 GLN A CA 1
ATOM 1634 C C . GLN A 1 208 ? 10.907 0.249 14.490 1.00 98.25 208 GLN A C 1
ATOM 1636 O O . GLN A 1 208 ? 11.924 0.707 13.974 1.00 98.25 208 GLN A O 1
ATOM 1641 N N . ALA A 1 209 ? 9.793 0.003 13.797 1.00 98.38 209 ALA A N 1
ATOM 1642 C CA . ALA A 1 209 ? 9.653 0.323 12.381 1.00 98.38 209 ALA A CA 1
ATOM 1643 C C . ALA A 1 209 ? 9.797 1.833 12.120 1.00 98.38 209 ALA A C 1
ATOM 1645 O O . ALA A 1 209 ? 10.508 2.232 11.204 1.00 98.38 209 ALA A O 1
ATOM 1646 N N . ASN A 1 210 ? 9.211 2.679 12.973 1.00 98.75 210 ASN A N 1
ATOM 1647 C CA . ASN A 1 210 ? 9.341 4.134 12.894 1.00 98.75 210 ASN A CA 1
ATOM 1648 C C . ASN A 1 210 ? 10.798 4.596 13.080 1.00 98.75 210 ASN A C 1
ATOM 1650 O O . ASN A 1 210 ? 11.260 5.479 12.364 1.00 98.75 210 ASN A O 1
ATOM 1654 N N . GLN A 1 211 ? 11.553 3.972 13.991 1.00 98.62 211 GLN A N 1
ATOM 1655 C CA . GLN A 1 211 ? 12.984 4.261 14.130 1.00 98.62 211 GLN A CA 1
ATOM 1656 C C . GLN A 1 211 ? 13.773 3.858 12.875 1.00 98.62 211 GLN A C 1
ATOM 1658 O O . GLN A 1 211 ? 14.591 4.642 12.406 1.00 98.62 211 GLN A O 1
ATOM 1663 N N . GLN A 1 212 ? 13.502 2.683 12.297 1.00 98.25 212 GLN A N 1
ATOM 1664 C CA . GLN A 1 212 ? 14.156 2.253 11.052 1.00 98.25 212 GLN A CA 1
ATOM 1665 C C . GLN A 1 212 ? 13.830 3.189 9.882 1.00 98.25 212 GLN A C 1
ATOM 1667 O O . GLN A 1 212 ? 14.722 3.542 9.116 1.00 98.25 212 GLN A O 1
ATOM 1672 N N . LEU A 1 213 ? 12.579 3.652 9.784 1.00 98.44 213 LEU A N 1
ATOM 1673 C CA . LEU A 1 213 ? 12.173 4.666 8.811 1.00 98.44 213 LEU A CA 1
ATOM 1674 C C . LEU A 1 213 ? 12.983 5.961 8.979 1.00 98.44 213 LEU A C 1
ATOM 1676 O O . LEU A 1 213 ? 13.449 6.534 7.995 1.00 98.44 213 LEU A O 1
ATOM 1680 N N . ARG A 1 214 ? 13.199 6.409 10.224 1.00 98.38 214 ARG A N 1
ATOM 1681 C CA . ARG A 1 214 ? 14.050 7.573 10.515 1.00 98.38 214 ARG A CA 1
ATOM 1682 C C . ARG A 1 214 ? 15.484 7.362 10.040 1.00 98.38 214 ARG A C 1
ATOM 1684 O O . ARG A 1 214 ? 16.053 8.252 9.409 1.00 98.38 214 ARG A O 1
ATOM 1691 N N . ASP A 1 215 ? 16.066 6.219 10.382 1.00 98.31 215 ASP A N 1
ATOM 1692 C CA . ASP A 1 215 ? 17.457 5.904 10.065 1.00 98.31 215 ASP A CA 1
ATOM 1693 C C . ASP A 1 215 ? 17.673 5.865 8.543 1.00 98.31 215 ASP A C 1
ATOM 1695 O O . ASP A 1 215 ? 18.657 6.420 8.051 1.00 98.31 215 ASP A O 1
ATOM 1699 N N . GLU A 1 216 ? 16.715 5.313 7.793 1.00 97.56 216 GLU A N 1
ATOM 1700 C CA . GLU A 1 216 ? 16.758 5.275 6.327 1.00 97.56 216 GLU A CA 1
ATOM 1701 C C . GLU A 1 216 ? 16.620 6.670 5.698 1.00 97.56 216 GLU A C 1
ATOM 1703 O O . GLU A 1 216 ? 17.374 7.029 4.790 1.00 97.56 216 GLU A O 1
ATOM 1708 N N . MET A 1 217 ? 15.723 7.515 6.213 1.00 97.56 217 MET A N 1
ATOM 1709 C CA . MET A 1 217 ? 15.624 8.914 5.779 1.00 97.56 217 MET A CA 1
ATOM 1710 C C . MET A 1 217 ? 16.940 9.675 5.992 1.00 97.56 217 MET A C 1
ATOM 1712 O O . MET A 1 217 ? 17.397 10.392 5.102 1.00 97.56 217 MET A O 1
ATOM 1716 N N . ILE A 1 218 ? 17.602 9.483 7.139 1.00 97.75 218 ILE A N 1
ATOM 1717 C CA . ILE A 1 218 ? 18.921 10.080 7.403 1.00 97.75 218 ILE A CA 1
ATOM 1718 C C . ILE A 1 218 ? 19.965 9.544 6.413 1.00 97.75 218 ILE A C 1
ATOM 1720 O O . ILE A 1 218 ? 20.738 10.326 5.856 1.00 97.75 218 ILE A O 1
ATOM 1724 N N . ALA A 1 219 ? 19.988 8.230 6.175 1.00 96.44 219 ALA A N 1
ATOM 1725 C CA . ALA A 1 219 ? 20.939 7.588 5.267 1.00 96.44 219 ALA A CA 1
ATOM 1726 C C . ALA A 1 219 ? 20.789 8.064 3.811 1.00 96.44 219 ALA A C 1
ATOM 1728 O O . ALA A 1 219 ? 21.783 8.186 3.093 1.00 96.44 219 ALA A O 1
ATOM 1729 N N . THR A 1 220 ? 19.565 8.383 3.395 1.00 94.25 220 THR A N 1
ATOM 1730 C CA . THR A 1 220 ? 19.227 8.870 2.047 1.00 94.25 220 THR A CA 1
ATOM 1731 C C . THR A 1 220 ? 19.272 10.394 1.904 1.00 94.25 220 THR A C 1
ATOM 1733 O O . THR A 1 220 ? 19.070 10.914 0.805 1.00 94.25 220 THR A O 1
ATOM 1736 N N . GLY A 1 221 ? 19.602 11.120 2.977 1.00 95.31 221 GLY A N 1
ATOM 1737 C CA . GLY A 1 221 ? 19.821 12.568 2.954 1.00 95.31 221 GLY A CA 1
ATOM 1738 C C . GLY A 1 221 ? 18.559 13.422 3.090 1.00 95.31 221 GLY A C 1
ATOM 1739 O O . GLY A 1 221 ? 18.609 14.613 2.784 1.00 95.31 221 GLY A O 1
ATOM 1740 N N . VAL A 1 222 ? 17.447 12.848 3.551 1.00 96.44 222 VAL A N 1
ATOM 1741 C CA . VAL A 1 222 ? 16.231 13.594 3.905 1.00 96.44 222 VAL A CA 1
ATOM 1742 C C . VAL A 1 222 ? 16.496 14.438 5.153 1.00 96.44 222 VAL A C 1
ATOM 1744 O O . VAL A 1 222 ? 17.019 13.942 6.156 1.00 96.44 222 VAL A O 1
ATOM 1747 N N . ASP A 1 223 ? 16.116 15.718 5.126 1.00 96.19 223 ASP A N 1
ATOM 1748 C CA . ASP A 1 223 ? 16.210 16.577 6.305 1.00 96.19 223 ASP A CA 1
ATOM 1749 C C . ASP A 1 223 ? 15.100 16.228 7.303 1.00 96.19 223 ASP A C 1
ATOM 1751 O O . ASP A 1 223 ? 13.984 16.748 7.255 1.00 96.19 223 ASP A O 1
ATOM 1755 N N . VAL A 1 224 ? 15.435 15.360 8.257 1.00 96.44 224 VAL A N 1
ATOM 1756 C CA . VAL A 1 224 ? 14.515 14.887 9.301 1.00 96.44 224 VAL A CA 1
ATOM 1757 C C . VAL A 1 224 ? 14.086 15.959 10.314 1.00 96.44 224 VAL A C 1
ATOM 1759 O O . VAL A 1 224 ? 13.409 15.638 11.292 1.00 96.44 224 VAL A O 1
ATOM 1762 N N . THR A 1 225 ? 14.493 17.219 10.129 1.00 95.31 225 THR A N 1
ATOM 1763 C CA . THR A 1 225 ? 13.998 18.369 10.905 1.00 95.31 225 THR A CA 1
ATOM 1764 C C . THR A 1 225 ? 12.876 19.132 10.196 1.00 95.31 225 THR A C 1
ATOM 1766 O O . THR A 1 22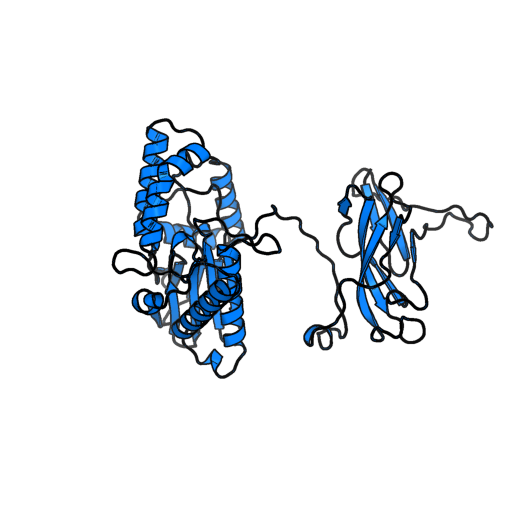5 ? 12.207 19.960 10.818 1.00 95.31 225 THR A O 1
ATOM 1769 N N . ARG A 1 226 ? 12.632 18.841 8.911 1.00 94.69 226 ARG A N 1
ATOM 1770 C CA . ARG A 1 226 ? 11.628 19.500 8.070 1.00 94.69 226 ARG A CA 1
ATOM 1771 C C . ARG A 1 226 ? 10.469 18.553 7.773 1.00 94.69 226 ARG A C 1
ATOM 1773 O O . ARG A 1 226 ? 10.581 17.661 6.936 1.00 94.69 226 ARG A O 1
ATOM 1780 N N . LYS A 1 227 ? 9.325 18.772 8.432 1.00 93.44 227 LYS A N 1
ATOM 1781 C CA . LYS A 1 227 ? 8.123 17.918 8.325 1.00 93.44 227 LYS A CA 1
ATOM 1782 C C . LYS A 1 227 ? 7.624 17.731 6.888 1.00 93.44 227 LYS A C 1
ATOM 1784 O O . LYS A 1 227 ? 7.062 16.693 6.568 1.00 93.44 227 LYS A O 1
ATOM 1789 N N . GLU A 1 228 ? 7.825 18.708 6.016 1.00 93.25 228 GLU A N 1
ATOM 1790 C CA . GLU A 1 228 ? 7.449 18.648 4.603 1.00 93.25 228 GLU A CA 1
ATOM 1791 C C . GLU A 1 228 ? 8.290 17.671 3.764 1.00 93.25 228 GLU A C 1
ATOM 1793 O O . GLU A 1 228 ? 7.825 17.262 2.699 1.00 93.25 228 GLU A O 1
ATOM 1798 N N . GLN A 1 229 ? 9.488 17.302 4.231 1.00 95.31 229 GLN A N 1
ATOM 1799 C CA . GLN A 1 229 ? 10.365 16.326 3.575 1.00 95.31 229 GLN A CA 1
ATOM 1800 C C . GLN A 1 229 ? 10.207 14.910 4.128 1.00 95.31 229 GLN A C 1
ATOM 1802 O O . GLN A 1 229 ? 10.633 13.958 3.477 1.00 95.31 229 GLN A O 1
ATOM 1807 N N . LEU A 1 230 ? 9.622 14.767 5.321 1.00 97.44 230 LEU A N 1
ATOM 1808 C CA . LEU A 1 230 ? 9.481 13.468 5.964 1.00 97.44 230 LEU A CA 1
ATOM 1809 C C . LEU A 1 230 ? 8.624 12.541 5.107 1.00 97.44 230 LEU A C 1
ATOM 1811 O O . LEU A 1 230 ? 7.522 12.895 4.680 1.00 97.44 230 LEU A O 1
ATOM 1815 N N . TRP A 1 231 ? 9.131 11.335 4.902 1.00 97.56 231 TRP A N 1
ATOM 1816 C CA . TRP A 1 231 ? 8.333 10.218 4.434 1.00 97.56 231 TRP A CA 1
ATOM 1817 C C . TRP A 1 231 ? 7.368 9.827 5.544 1.00 97.56 231 TRP A C 1
ATOM 1819 O O . TRP A 1 231 ? 7.747 9.824 6.717 1.00 97.56 231 TRP A O 1
ATOM 1829 N N . SER A 1 232 ? 6.126 9.525 5.189 1.00 97.69 232 SER A N 1
ATOM 1830 C CA . SER A 1 232 ? 5.086 9.257 6.174 1.00 97.69 232 SER A CA 1
ATOM 1831 C C . SER A 1 232 ? 4.216 8.084 5.766 1.00 97.69 232 SER A C 1
ATOM 1833 O O . SER A 1 232 ? 3.971 7.905 4.579 1.00 97.69 232 SER A O 1
ATOM 1835 N N . ALA A 1 233 ? 3.733 7.326 6.745 1.00 98.25 233 ALA A N 1
ATOM 1836 C CA . ALA A 1 233 ? 2.691 6.335 6.543 1.00 98.25 233 ALA A CA 1
ATOM 1837 C C . ALA A 1 233 ? 1.749 6.258 7.752 1.00 98.25 233 ALA A C 1
ATOM 1839 O O . ALA A 1 233 ? 2.190 6.284 8.910 1.00 98.25 233 ALA A O 1
ATOM 1840 N N . CYS A 1 234 ? 0.457 6.139 7.479 1.00 98.50 234 CYS A N 1
ATOM 1841 C CA . CYS A 1 234 ? -0.534 5.670 8.433 1.00 98.50 234 CYS A CA 1
ATOM 1842 C C . CYS A 1 234 ? -0.385 4.151 8.583 1.00 98.50 234 CYS A C 1
ATOM 1844 O O . CYS A 1 234 ? 0.030 3.457 7.655 1.00 98.50 234 CYS A O 1
ATOM 1846 N N . ALA A 1 235 ? -0.660 3.612 9.766 1.00 98.50 235 ALA A N 1
ATOM 1847 C CA . ALA A 1 235 ? -0.553 2.178 9.989 1.00 98.50 235 ALA A CA 1
ATOM 1848 C C . ALA A 1 235 ? -1.537 1.685 11.039 1.00 98.50 235 ALA A C 1
ATOM 1850 O O . ALA A 1 235 ? -1.734 2.299 12.090 1.00 98.50 235 ALA A O 1
ATOM 1851 N N . LEU A 1 236 ? -2.067 0.496 10.786 1.00 98.75 236 LEU A N 1
ATOM 1852 C CA . LEU A 1 236 ? -2.847 -0.301 11.713 1.00 98.75 236 LEU A CA 1
ATOM 1853 C C . LEU A 1 236 ? -2.242 -1.700 11.781 1.00 98.75 236 LEU A C 1
ATOM 1855 O O . LEU A 1 236 ? -2.163 -2.403 10.776 1.00 98.75 236 LEU A O 1
ATOM 1859 N N . LEU A 1 237 ? -1.859 -2.127 12.981 1.00 98.69 237 LEU A N 1
ATOM 1860 C CA . LEU A 1 237 ? -1.327 -3.458 13.236 1.00 98.69 237 LEU A CA 1
ATOM 1861 C C . LEU A 1 237 ? -2.172 -4.164 14.293 1.00 98.69 237 LEU A C 1
ATOM 1863 O O . LEU A 1 237 ? -2.407 -3.621 15.373 1.00 98.69 237 LEU A O 1
ATOM 1867 N N . VAL A 1 238 ? -2.595 -5.389 14.001 1.00 98.69 238 VAL A N 1
ATOM 1868 C CA . VAL A 1 238 ? -3.482 -6.202 14.831 1.00 98.69 238 VAL A CA 1
ATOM 1869 C C . VAL A 1 238 ? -2.879 -7.581 15.060 1.00 98.69 238 VAL A C 1
ATOM 1871 O O . VAL A 1 238 ? -2.452 -8.245 14.120 1.00 98.69 238 VAL A O 1
ATOM 1874 N N . ARG A 1 239 ? -2.887 -8.048 16.311 1.00 98.38 239 ARG A N 1
ATOM 1875 C CA . ARG A 1 239 ? -2.575 -9.436 16.666 1.00 98.38 239 ARG A CA 1
ATOM 1876 C C . ARG A 1 239 ? -3.782 -10.107 17.298 1.00 98.38 239 ARG A C 1
ATOM 1878 O O . ARG A 1 239 ? -4.309 -9.623 18.302 1.00 98.38 239 ARG A O 1
ATOM 1885 N N . VAL A 1 240 ? -4.185 -11.246 16.752 1.00 98.19 240 VAL A N 1
ATOM 1886 C CA . VAL A 1 240 ? -5.286 -12.052 17.282 1.00 98.19 240 VAL A CA 1
ATOM 1887 C C . VAL A 1 240 ? -4.718 -13.179 18.144 1.00 98.19 240 VAL A C 1
ATOM 1889 O O . VAL A 1 240 ? -3.956 -14.013 17.679 1.00 98.19 240 VAL A O 1
ATOM 1892 N N . ASN A 1 241 ? -5.105 -13.219 19.416 1.00 95.25 241 ASN A N 1
ATOM 1893 C CA . ASN A 1 241 ? -4.803 -14.322 20.332 1.00 95.25 241 ASN A CA 1
ATOM 1894 C C . ASN A 1 241 ? -6.099 -15.075 20.671 1.00 95.25 241 ASN A C 1
ATOM 1896 O O . ASN A 1 241 ? -7.180 -14.634 20.297 1.00 95.25 241 ASN A O 1
ATOM 1900 N N . ASP A 1 242 ? -6.045 -16.157 21.447 1.00 94.94 242 ASP A N 1
ATOM 1901 C CA . ASP A 1 242 ? -7.239 -16.956 21.791 1.00 94.94 242 ASP A CA 1
ATOM 1902 C C . ASP A 1 242 ? -8.363 -16.156 22.474 1.00 94.94 242 ASP A C 1
ATOM 1904 O O . ASP A 1 242 ? -9.543 -16.405 22.248 1.00 94.94 242 ASP A O 1
ATOM 1908 N N . THR A 1 243 ? -8.015 -15.174 23.310 1.00 96.88 243 THR A N 1
ATOM 1909 C CA . THR A 1 243 ? -8.984 -14.459 24.165 1.00 96.88 243 THR A CA 1
ATOM 1910 C C . THR A 1 243 ? -9.146 -12.980 23.829 1.00 96.88 243 THR A C 1
ATOM 1912 O O . THR A 1 243 ? -10.116 -12.345 24.258 1.00 96.88 243 THR A O 1
ATOM 1915 N N . GLN A 1 244 ? -8.201 -12.411 23.084 1.00 97.50 244 GLN A N 1
ATOM 1916 C CA . GLN A 1 244 ? -8.105 -10.973 22.866 1.00 97.50 244 GLN A CA 1
ATOM 1917 C C . GLN A 1 244 ? -7.513 -10.645 21.498 1.00 97.50 244 GLN A C 1
ATOM 1919 O O . GLN A 1 244 ? -6.713 -11.405 20.955 1.00 97.50 244 GLN A O 1
ATOM 1924 N N . VAL A 1 245 ? -7.866 -9.467 21.002 1.00 98.50 245 VAL A N 1
ATOM 1925 C CA . VAL A 1 245 ? -7.250 -8.826 19.842 1.00 98.50 245 VAL A CA 1
ATOM 1926 C C . VAL A 1 245 ? -6.461 -7.629 20.356 1.00 98.50 245 VAL A C 1
ATOM 1928 O O . VAL A 1 245 ? -7.041 -6.745 20.986 1.00 98.50 245 VAL A O 1
ATOM 1931 N N . GLU A 1 246 ? -5.151 -7.618 20.141 1.00 98.50 246 GLU A N 1
ATOM 1932 C CA . GLU A 1 246 ? -4.267 -6.487 20.438 1.00 98.50 246 GLU A CA 1
ATOM 1933 C C . GLU A 1 246 ? -4.124 -5.625 19.187 1.00 98.50 246 GLU A C 1
ATOM 1935 O O . GLU A 1 246 ? -4.025 -6.167 18.089 1.00 98.50 246 GLU A O 1
ATOM 1940 N N . PHE A 1 247 ? -4.088 -4.305 19.336 1.00 98.69 247 PHE A N 1
ATOM 1941 C CA . PHE A 1 247 ? -3.918 -3.395 18.207 1.00 98.69 247 PHE A CA 1
ATOM 1942 C C . PHE A 1 247 ? -3.005 -2.220 18.553 1.00 98.69 247 PHE A C 1
ATOM 1944 O O . PHE A 1 247 ? -2.906 -1.818 19.715 1.00 98.69 247 PHE A O 1
ATOM 1951 N N . ALA A 1 248 ? -2.365 -1.666 17.530 1.00 98.69 248 ALA A N 1
ATOM 1952 C CA . ALA A 1 248 ? -1.732 -0.357 17.552 1.00 98.69 248 ALA A CA 1
ATOM 1953 C C . ALA A 1 248 ? -2.018 0.358 16.228 1.00 98.69 248 ALA A C 1
ATOM 1955 O O . ALA A 1 248 ? -2.081 -0.285 15.180 1.00 98.69 248 ALA A O 1
ATOM 1956 N N . HIS A 1 249 ? -2.247 1.661 16.302 1.00 98.00 249 HIS A N 1
ATOM 1957 C CA . HIS A 1 249 ? -2.807 2.459 15.228 1.00 98.00 249 HIS A CA 1
ATOM 1958 C C . HIS A 1 249 ? -2.276 3.892 15.273 1.00 98.00 249 HIS A C 1
ATOM 1960 O O . HIS A 1 249 ? -2.340 4.555 16.314 1.00 98.00 249 HIS A O 1
ATOM 1966 N N . ALA A 1 250 ? -1.818 4.371 14.123 1.00 98.38 250 ALA A N 1
ATOM 1967 C CA . ALA A 1 250 ? -1.472 5.759 13.891 1.00 98.38 250 ALA A CA 1
ATOM 1968 C C . ALA A 1 250 ? -2.031 6.207 12.538 1.00 98.38 250 ALA A C 1
ATOM 1970 O O . ALA A 1 250 ? -1.760 5.560 11.527 1.00 98.38 250 ALA A O 1
ATOM 1971 N N . GLY A 1 251 ? -2.781 7.308 12.531 1.00 97.44 251 GLY A N 1
ATOM 1972 C CA . GLY A 1 251 ? -3.364 7.877 11.321 1.00 97.44 251 GLY A CA 1
ATOM 1973 C C . GLY A 1 251 ? -4.851 7.570 11.158 1.00 97.44 251 GLY A C 1
ATOM 1974 O O . GLY A 1 251 ? -5.646 7.841 12.060 1.00 97.44 251 GLY A O 1
ATOM 1975 N N . ASP A 1 252 ? -5.228 7.066 9.993 1.00 95.50 252 ASP A N 1
ATOM 1976 C CA . ASP A 1 252 ? -6.608 6.853 9.538 1.00 95.50 252 ASP A CA 1
ATOM 1977 C C . ASP A 1 252 ? -6.839 5.468 8.907 1.00 95.50 252 ASP A C 1
ATOM 1979 O O . ASP A 1 252 ? -7.877 5.216 8.301 1.00 95.50 252 ASP A O 1
ATOM 1983 N N . CYS A 1 253 ? -5.931 4.515 9.138 1.00 97.00 253 CYS A N 1
ATOM 1984 C CA . CYS A 1 253 ? -6.203 3.104 8.868 1.00 97.00 253 CYS A CA 1
ATOM 1985 C C . CYS A 1 253 ? -7.241 2.557 9.871 1.00 97.00 253 CYS A C 1
ATOM 1987 O O . CYS A 1 253 ? -7.046 2.564 11.091 1.00 97.00 253 CYS A O 1
ATOM 1989 N N . MET A 1 254 ? -8.352 2.016 9.378 1.00 96.44 254 MET A N 1
ATOM 1990 C CA . MET A 1 254 ? -9.531 1.745 10.203 1.00 96.44 254 MET A CA 1
ATOM 1991 C C . MET A 1 254 ? -9.648 0.283 10.630 1.00 96.44 254 MET A C 1
ATOM 1993 O O . MET A 1 254 ? -9.486 -0.623 9.819 1.00 96.44 254 MET A O 1
ATOM 1997 N N . LEU A 1 255 ? -9.980 0.051 11.909 1.00 97.75 255 LEU A N 1
ATOM 1998 C CA . LEU A 1 255 ? -10.300 -1.264 12.475 1.00 97.75 255 LEU A CA 1
ATOM 1999 C C . LEU A 1 255 ? -11.767 -1.323 12.896 1.00 97.75 255 LEU A C 1
ATOM 2001 O O . LEU A 1 255 ? -12.179 -0.656 13.851 1.00 97.75 255 LEU A O 1
ATOM 2005 N N . VAL A 1 256 ? -12.531 -2.206 12.261 1.00 97.12 256 VAL A N 1
ATOM 2006 C CA . VAL A 1 256 ? -13.921 -2.492 12.625 1.00 97.12 256 VAL A CA 1
ATOM 2007 C C . VAL A 1 256 ? -14.051 -3.925 13.135 1.00 97.12 256 VAL A C 1
ATOM 2009 O O . VAL A 1 256 ? -13.663 -4.882 12.470 1.00 97.12 256 VAL A O 1
ATOM 2012 N N . ALA A 1 257 ? -14.621 -4.074 14.327 1.00 97.56 257 ALA A N 1
ATOM 2013 C CA . ALA A 1 257 ? -14.939 -5.353 14.951 1.00 97.56 257 ALA A CA 1
ATOM 2014 C C . ALA A 1 257 ? -16.420 -5.704 14.747 1.00 97.56 257 ALA A C 1
ATOM 2016 O O . ALA A 1 257 ? -17.284 -4.835 14.879 1.00 97.56 257 ALA A O 1
ATOM 2017 N N . MET A 1 258 ? -16.718 -6.970 14.457 1.00 96.62 258 MET A N 1
ATOM 2018 C CA . MET A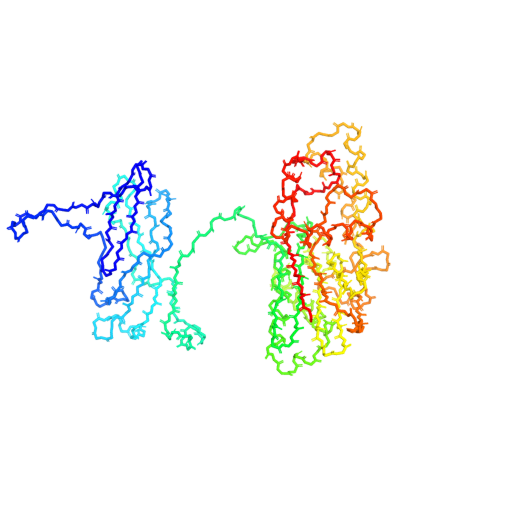 1 258 ? -18.074 -7.471 14.196 1.00 96.62 258 MET A CA 1
ATOM 2019 C C . MET A 1 258 ? -18.426 -8.619 15.142 1.00 96.62 258 MET A C 1
ATOM 2021 O O . MET A 1 258 ? -17.621 -9.535 15.324 1.00 96.62 258 MET A O 1
ATOM 2025 N N . TYR A 1 259 ? -19.632 -8.601 15.709 1.00 97.12 259 TYR A N 1
ATOM 2026 C CA . TYR A 1 259 ? -20.053 -9.538 16.758 1.00 97.12 259 TYR A CA 1
ATOM 2027 C C . TYR A 1 259 ? -21.200 -10.462 16.322 1.00 97.12 259 TYR A C 1
ATOM 2029 O O . TYR A 1 259 ? -21.895 -10.192 15.342 1.00 97.12 259 TYR A O 1
ATOM 2037 N N . GLU A 1 260 ? -21.394 -11.560 17.059 1.00 97.12 260 GLU A N 1
ATOM 2038 C CA . GLU A 1 260 ? -22.436 -12.575 16.807 1.00 97.12 260 GLU A CA 1
ATOM 2039 C C . GLU A 1 260 ? -23.858 -12.000 16.803 1.00 97.12 260 GLU A C 1
ATOM 2041 O O . GLU A 1 260 ? -24.719 -12.484 16.070 1.00 97.12 260 GLU A O 1
ATOM 2046 N N . ASP A 1 261 ? -24.114 -10.955 17.594 1.00 95.81 261 ASP A N 1
ATOM 2047 C CA . ASP A 1 261 ? -25.413 -10.274 17.654 1.00 95.81 261 ASP A CA 1
ATOM 2048 C C . ASP A 1 261 ? -25.673 -9.341 16.454 1.00 95.81 261 ASP A C 1
ATOM 2050 O O . ASP A 1 261 ? -26.718 -8.691 16.379 1.00 95.81 261 ASP A O 1
ATOM 2054 N N . GLY A 1 262 ? -24.733 -9.283 15.506 1.00 91.56 262 GLY A N 1
ATOM 2055 C CA . GLY A 1 262 ? -24.782 -8.437 14.319 1.00 91.56 262 GLY A CA 1
ATOM 2056 C C . GLY A 1 262 ? -24.309 -7.004 14.556 1.00 91.56 262 GLY A C 1
ATOM 2057 O O . GLY A 1 262 ? -24.272 -6.226 13.601 1.00 91.56 262 GLY A O 1
ATOM 2058 N N . THR A 1 263 ? -23.929 -6.635 15.782 1.00 92.56 263 THR A N 1
ATOM 2059 C CA . THR A 1 263 ? -23.386 -5.303 16.056 1.00 92.56 263 THR A CA 1
ATOM 2060 C C . THR A 1 263 ? -21.982 -5.145 15.486 1.00 92.56 263 THR A C 1
ATOM 2062 O O . THR A 1 263 ? -21.203 -6.096 15.346 1.00 92.56 263 THR A O 1
ATOM 2065 N N . THR A 1 264 ? -21.652 -3.903 15.151 1.00 93.19 264 THR A N 1
ATOM 2066 C CA . THR A 1 264 ? -20.313 -3.494 14.744 1.00 93.19 264 THR A CA 1
ATOM 2067 C C . THR A 1 264 ? -19.766 -2.480 15.735 1.00 93.19 264 THR A C 1
ATOM 2069 O O . THR A 1 264 ? -20.506 -1.711 16.353 1.00 93.19 264 THR A O 1
ATOM 2072 N N . ARG A 1 265 ? -18.447 -2.484 15.900 1.00 93.50 265 ARG A N 1
ATOM 2073 C CA . ARG A 1 265 ? -17.726 -1.533 16.736 1.00 93.50 265 ARG A CA 1
ATOM 2074 C C . ARG A 1 265 ? -16.545 -0.988 15.961 1.00 93.50 265 ARG A C 1
ATOM 2076 O O . ARG A 1 265 ? -15.622 -1.740 15.648 1.00 93.50 265 ARG A O 1
ATOM 2083 N N . LEU A 1 266 ? -16.536 0.319 15.748 1.00 93.94 266 LEU A N 1
ATOM 2084 C CA . LEU A 1 266 ? -15.331 1.026 15.358 1.00 93.94 266 LEU A CA 1
ATOM 2085 C C . LEU A 1 266 ? -14.333 1.025 16.530 1.00 93.94 266 LEU A C 1
ATOM 2087 O O . LEU A 1 266 ? -14.658 1.463 17.638 1.00 93.94 266 LEU A O 1
ATOM 2091 N N . VAL A 1 267 ? -13.150 0.451 16.314 1.00 96.25 267 VAL A N 1
ATOM 2092 C CA . VAL A 1 267 ? -12.116 0.294 17.348 1.00 96.25 267 VAL A CA 1
ATOM 2093 C C . VAL A 1 267 ? -11.112 1.441 17.308 1.00 96.25 267 VAL A C 1
ATOM 2095 O O . VAL A 1 267 ? -10.714 1.911 18.372 1.00 96.25 267 VAL A O 1
ATOM 2098 N N . THR A 1 268 ? -10.720 1.888 16.114 1.00 95.44 268 THR A N 1
ATOM 2099 C CA . THR A 1 268 ? -9.797 3.015 15.918 1.00 95.44 268 THR A CA 1
ATOM 2100 C C . THR A 1 268 ? -10.543 4.314 15.650 1.00 95.44 268 THR A C 1
ATOM 2102 O O . THR A 1 268 ? -11.688 4.323 15.203 1.00 95.44 268 THR A O 1
ATOM 2105 N N . ARG A 1 269 ? -9.895 5.439 15.937 1.00 92.94 269 ARG A N 1
ATOM 2106 C CA . ARG A 1 269 ? -10.382 6.769 15.576 1.00 92.94 269 ARG A CA 1
ATOM 2107 C C . ARG A 1 269 ? -9.643 7.247 14.331 1.00 92.94 269 ARG A C 1
ATOM 2109 O O . ARG A 1 269 ? -8.426 7.165 14.311 1.00 92.94 269 ARG A O 1
ATOM 2116 N N . ASP A 1 270 ? -10.359 7.824 13.372 1.00 93.81 270 ASP A N 1
ATOM 2117 C CA . ASP A 1 270 ? -9.749 8.586 12.277 1.00 93.81 270 ASP A CA 1
ATOM 2118 C C . ASP A 1 270 ? -9.068 9.838 12.861 1.00 93.81 270 ASP A C 1
ATOM 2120 O O . ASP A 1 270 ? -9.732 10.753 13.376 1.00 93.81 270 ASP A O 1
ATOM 2124 N N . GLN A 1 271 ? -7.734 9.832 12.883 1.00 95.94 271 GLN A N 1
ATOM 2125 C CA . GLN A 1 271 ? -6.952 10.927 13.445 1.00 95.94 271 GLN A CA 1
ATOM 2126 C C . GLN A 1 271 ? -6.688 12.033 12.418 1.00 95.94 271 GLN A C 1
ATOM 2128 O O . GLN A 1 271 ? -6.548 13.185 12.836 1.00 95.94 271 GLN A O 1
ATOM 2133 N N . LEU A 1 272 ? -6.663 11.725 11.115 1.00 94.62 272 LEU A N 1
ATOM 2134 C CA . LEU A 1 272 ? -6.411 12.705 10.050 1.00 94.62 272 LEU A CA 1
ATOM 2135 C C . LEU A 1 272 ? -7.624 13.594 9.766 1.00 94.62 272 LEU A C 1
ATOM 2137 O O . LEU A 1 272 ? -7.461 14.713 9.279 1.00 94.62 272 LEU A O 1
ATOM 2141 N N . GLU A 1 273 ? -8.826 13.205 10.188 1.00 92.75 273 GLU A N 1
ATOM 2142 C CA . GLU A 1 273 ? -10.045 13.998 10.003 1.00 92.75 273 GLU A CA 1
ATOM 2143 C C . GLU A 1 273 ? -9.939 15.457 10.502 1.00 92.75 273 GLU A C 1
ATOM 2145 O O . GLU A 1 273 ? -10.635 16.346 10.000 1.00 92.75 273 GLU A O 1
ATOM 2150 N N . VAL A 1 274 ? -9.054 15.740 11.469 1.00 94.06 274 VAL A N 1
ATOM 2151 C CA . VAL A 1 274 ? -8.770 17.105 11.953 1.00 94.06 274 VAL A CA 1
ATOM 2152 C C . VAL A 1 274 ? -8.143 18.008 10.880 1.00 94.06 274 VAL A C 1
ATOM 2154 O O . VAL A 1 274 ? -8.387 19.216 10.889 1.00 94.06 274 VAL A O 1
ATOM 2157 N N . VAL A 1 275 ? -7.372 17.444 9.946 1.00 95.31 275 VAL A N 1
ATOM 2158 C CA . VAL A 1 275 ? -6.753 18.161 8.818 1.00 95.31 275 VAL A CA 1
ATOM 2159 C C . VAL A 1 275 ? -7.503 17.953 7.506 1.00 95.31 275 VAL A C 1
ATOM 2161 O O . VAL A 1 275 ? -7.574 18.883 6.692 1.00 95.31 275 VAL A O 1
ATOM 2164 N N . ASP A 1 276 ? -8.141 16.802 7.324 1.00 93.56 276 ASP A N 1
ATOM 2165 C CA . ASP A 1 276 ? -8.820 16.487 6.070 1.00 93.56 276 ASP A CA 1
ATOM 2166 C C . ASP A 1 276 ? -10.178 17.155 5.953 1.00 93.56 276 ASP A C 1
ATOM 2168 O O . ASP A 1 276 ? -10.530 17.635 4.875 1.00 93.56 276 ASP A O 1
ATOM 2172 N N . ARG A 1 277 ? -10.941 17.271 7.046 1.00 93.00 277 ARG A N 1
ATOM 2173 C CA . ARG A 1 277 ? -12.242 17.949 6.991 1.00 93.00 277 ARG A CA 1
ATOM 2174 C C . ARG A 1 277 ? -12.123 19.403 6.533 1.00 93.00 277 ARG A C 1
ATOM 2176 O O . ARG A 1 277 ? -12.852 19.757 5.605 1.00 93.00 277 ARG A O 1
ATOM 2183 N N . PRO A 1 278 ? -11.234 20.244 7.103 1.00 95.62 278 PRO A N 1
ATOM 2184 C CA . PRO A 1 278 ? -11.031 21.596 6.588 1.00 95.62 278 PRO A CA 1
ATOM 2185 C C . PRO A 1 278 ? -10.577 21.612 5.121 1.00 95.62 278 PRO A C 1
ATOM 2187 O O . PRO A 1 278 ? -11.031 22.454 4.352 1.00 95.62 278 PRO A O 1
ATOM 2190 N N . THR A 1 279 ? -9.733 20.659 4.709 1.00 96.06 279 THR A N 1
ATOM 2191 C CA . THR A 1 279 ? -9.269 20.537 3.316 1.00 96.06 279 THR A CA 1
ATOM 2192 C C . THR A 1 279 ? -10.428 20.233 2.364 1.00 96.06 279 THR A C 1
ATOM 2194 O O . THR A 1 279 ? -10.571 20.901 1.342 1.00 96.06 279 THR A O 1
ATOM 2197 N N . ARG A 1 280 ? -11.308 19.286 2.713 1.00 94.31 280 ARG A N 1
ATOM 2198 C CA . ARG A 1 280 ? -12.505 18.948 1.922 1.00 94.31 280 ARG A CA 1
ATOM 2199 C C . ARG A 1 280 ? -13.528 20.084 1.895 1.00 94.31 280 ARG A C 1
ATOM 2201 O O . ARG A 1 280 ? -14.154 20.306 0.863 1.00 94.31 280 ARG A O 1
ATOM 2208 N N . GLN A 1 281 ? -13.685 20.824 2.994 1.00 95.31 281 GLN A N 1
ATOM 2209 C CA . GLN A 1 281 ? -14.534 22.021 3.031 1.00 95.31 281 GLN A CA 1
ATOM 2210 C C . GLN A 1 281 ? -14.016 23.095 2.075 1.00 95.31 281 GLN A C 1
ATOM 2212 O O . GLN A 1 281 ? -14.776 23.589 1.246 1.00 95.31 281 GLN A O 1
ATOM 2217 N N . LEU A 1 282 ? -12.715 23.385 2.122 1.00 97.12 282 LEU A N 1
ATOM 2218 C CA . LEU A 1 282 ? -12.087 24.349 1.224 1.00 97.12 282 LEU A CA 1
ATOM 2219 C C . LEU A 1 282 ? -12.156 23.887 -0.242 1.00 97.12 282 LEU A C 1
ATOM 2221 O O . LEU A 1 282 ? -12.387 24.693 -1.137 1.00 97.12 282 LEU A O 1
ATOM 2225 N N . TRP A 1 283 ? -12.035 22.583 -0.499 1.00 96.94 283 TRP A N 1
ATOM 2226 C CA . TRP A 1 283 ? -12.253 22.010 -1.829 1.00 96.94 283 TRP A CA 1
ATOM 2227 C C . TRP A 1 283 ? -13.673 22.292 -2.341 1.00 96.94 283 TRP A C 1
ATOM 2229 O O . TRP A 1 283 ? -13.846 22.803 -3.447 1.00 96.94 283 TRP A O 1
ATOM 2239 N N . ALA A 1 284 ? -14.693 22.031 -1.517 1.00 95.94 284 ALA A N 1
ATOM 2240 C CA . ALA A 1 284 ? -16.092 22.300 -1.851 1.00 95.94 284 ALA A CA 1
ATOM 2241 C C . ALA A 1 284 ? -16.369 23.798 -2.078 1.00 95.94 284 ALA A C 1
ATOM 2243 O O . ALA A 1 284 ? -17.100 24.161 -2.999 1.00 95.94 284 ALA A O 1
ATOM 2244 N N . GLU A 1 285 ? -15.760 24.676 -1.276 1.00 97.44 285 GLU A N 1
ATOM 2245 C CA . GLU A 1 285 ? -15.809 26.130 -1.473 1.00 97.44 285 GLU A CA 1
ATOM 2246 C C . GLU A 1 285 ? -15.176 26.543 -2.807 1.00 97.44 285 GLU A C 1
ATOM 2248 O O . GLU A 1 285 ? -15.741 27.370 -3.524 1.00 97.44 285 GLU A O 1
ATOM 2253 N N . GLY A 1 286 ? -14.046 25.932 -3.173 1.00 97.56 286 GLY A N 1
ATOM 2254 C CA . GLY A 1 286 ? -13.400 26.117 -4.470 1.00 97.56 286 GLY A CA 1
ATOM 2255 C C . GLY A 1 286 ? -14.342 25.787 -5.629 1.00 97.56 286 GLY A C 1
ATOM 2256 O O . GLY A 1 286 ? -14.542 26.624 -6.513 1.00 97.56 286 GLY A O 1
ATOM 2257 N N . VAL A 1 287 ? -15.003 24.627 -5.581 1.00 97.06 287 VAL A N 1
ATOM 2258 C CA . VAL A 1 287 ? -16.012 24.228 -6.580 1.00 97.06 287 VAL A CA 1
ATOM 2259 C C . VAL A 1 287 ? -17.175 25.225 -6.614 1.00 97.06 287 VAL A C 1
ATOM 2261 O O . VAL A 1 287 ? -17.550 25.710 -7.681 1.00 97.06 287 VAL A O 1
ATOM 2264 N N . ALA A 1 288 ? -17.709 25.609 -5.451 1.00 97.31 288 ALA A N 1
ATOM 2265 C CA . ALA A 1 288 ? -18.799 26.582 -5.350 1.00 97.31 288 ALA A CA 1
ATOM 2266 C C . ALA A 1 288 ? -18.412 27.982 -5.867 1.00 97.31 288 ALA A C 1
ATOM 2268 O O . ALA A 1 288 ? -19.274 28.730 -6.332 1.00 97.31 288 ALA A O 1
ATOM 2269 N N . SER A 1 289 ? -17.124 28.333 -5.816 1.00 97.12 289 SER A N 1
ATOM 2270 C CA . SER A 1 289 ? -16.580 29.578 -6.368 1.00 97.12 289 SER A CA 1
ATOM 2271 C C . SER A 1 289 ? -16.363 29.546 -7.888 1.00 97.12 289 SER A C 1
ATOM 2273 O O . SER A 1 289 ? -16.084 30.589 -8.482 1.00 97.12 289 SER A O 1
ATOM 2275 N N . GLY A 1 290 ? -16.538 28.382 -8.525 1.00 96.81 290 GLY A N 1
ATOM 2276 C CA . GLY A 1 290 ? -16.440 28.201 -9.973 1.00 96.81 290 GLY A CA 1
ATOM 2277 C C . GLY A 1 290 ? -15.125 27.597 -10.468 1.00 96.81 290 GLY A C 1
ATOM 2278 O O . GLY A 1 290 ? -14.874 27.664 -11.669 1.00 96.81 290 GLY A O 1
ATOM 2279 N N . LEU A 1 291 ? -14.293 27.018 -9.594 1.00 97.25 291 LEU A N 1
ATOM 2280 C CA . LEU A 1 291 ? -13.155 26.199 -10.030 1.00 97.25 291 LEU A CA 1
ATOM 2281 C C . LEU A 1 291 ? -13.672 24.887 -10.629 1.00 97.25 291 LEU A C 1
ATOM 2283 O O . LEU A 1 291 ? -14.587 24.273 -10.079 1.00 97.25 291 LEU A O 1
ATOM 2287 N N . THR A 1 292 ? -13.107 24.471 -11.764 1.00 95.25 292 THR A N 1
ATOM 2288 C CA . THR A 1 292 ? -13.676 23.365 -12.567 1.00 95.25 292 THR A CA 1
ATOM 2289 C C . THR A 1 292 ? -12.705 22.232 -12.846 1.00 95.25 292 THR A C 1
ATOM 2291 O O . THR A 1 292 ? -13.123 21.207 -13.375 1.00 95.25 292 THR A O 1
ATOM 2294 N N . SER A 1 293 ? -11.433 22.388 -12.485 1.00 95.19 293 SER A N 1
ATOM 2295 C CA . SER A 1 293 ? -10.421 21.351 -12.665 1.00 95.19 293 SER A CA 1
ATOM 2296 C C . SER A 1 293 ? -9.762 20.964 -11.348 1.00 95.19 293 SER A C 1
ATOM 2298 O O . SER A 1 293 ? -9.569 21.794 -10.449 1.00 95.19 293 SER A O 1
ATOM 2300 N N . ARG A 1 294 ? -9.335 19.702 -11.257 1.00 93.75 294 ARG A N 1
ATOM 2301 C CA . ARG A 1 294 ? -8.599 19.196 -10.091 1.00 93.75 294 ARG A CA 1
ATOM 2302 C C . ARG A 1 294 ? -7.314 19.974 -9.815 1.00 93.75 294 ARG A C 1
ATOM 2304 O O . ARG A 1 294 ? -6.941 20.148 -8.660 1.00 93.75 294 ARG A O 1
ATOM 2311 N N . GLU A 1 295 ? -6.626 20.436 -10.858 1.00 93.75 295 GLU A N 1
ATOM 2312 C CA . GLU A 1 295 ? -5.381 21.195 -10.713 1.00 93.75 295 GLU A CA 1
ATOM 2313 C C . GLU A 1 295 ? -5.618 22.550 -10.033 1.00 93.75 295 GLU A C 1
ATOM 2315 O O . GLU A 1 295 ? -4.900 22.898 -9.095 1.00 93.75 295 GLU A O 1
ATOM 2320 N N . GLU A 1 296 ? -6.655 23.287 -10.442 1.00 96.12 296 GLU A N 1
ATOM 2321 C CA . GLU A 1 296 ? -7.036 24.555 -9.809 1.00 96.12 296 GLU A CA 1
ATOM 2322 C C . GLU A 1 296 ? -7.414 24.357 -8.340 1.00 96.12 296 GLU A C 1
ATOM 2324 O O . GLU A 1 296 ? -6.944 25.089 -7.465 1.00 96.12 296 GLU A O 1
ATOM 2329 N N . LEU A 1 297 ? -8.229 23.336 -8.063 1.00 96.88 297 LEU A N 1
ATOM 2330 C CA . LEU A 1 297 ? -8.664 22.992 -6.711 1.00 96.88 297 LEU A CA 1
ATOM 2331 C C . LEU A 1 297 ? -7.483 22.576 -5.832 1.00 96.88 297 LEU A C 1
ATOM 2333 O O . LEU A 1 297 ? -7.376 23.022 -4.690 1.00 96.88 297 LEU A O 1
ATOM 2337 N N . TRP A 1 298 ? -6.540 21.807 -6.378 1.00 94.81 298 TRP A N 1
ATOM 2338 C CA . TRP A 1 298 ? -5.312 21.436 -5.684 1.00 94.81 298 TRP A CA 1
ATOM 2339 C C . TRP A 1 298 ? -4.480 22.659 -5.296 1.00 94.81 298 TRP A C 1
ATOM 2341 O O . TRP A 1 298 ? -4.064 22.772 -4.142 1.00 94.81 298 TRP A O 1
ATOM 2351 N N . GLN A 1 299 ? -4.282 23.615 -6.211 1.00 95.31 299 GLN A N 1
ATOM 2352 C CA . GLN A 1 299 ? -3.588 24.868 -5.882 1.00 95.31 299 GLN A CA 1
ATOM 2353 C C . GLN A 1 299 ? -4.339 25.678 -4.820 1.00 95.31 299 GLN A C 1
ATOM 2355 O O . GLN A 1 299 ? -3.703 26.282 -3.954 1.00 95.31 299 GLN A O 1
ATOM 2360 N N . PHE A 1 300 ? -5.673 25.664 -4.858 1.00 96.75 300 PHE A N 1
ATOM 2361 C CA . PHE A 1 300 ? -6.515 26.367 -3.896 1.00 96.75 300 PHE A CA 1
ATOM 2362 C C . PHE A 1 300 ? -6.378 25.804 -2.476 1.00 96.75 300 PHE A C 1
ATOM 2364 O O . PHE A 1 300 ? -6.218 26.571 -1.525 1.00 96.75 300 PHE A O 1
ATOM 2371 N N . VAL A 1 301 ? -6.367 24.476 -2.319 1.00 96.75 301 VAL A N 1
ATOM 2372 C CA . VAL A 1 301 ? -6.272 23.833 -0.995 1.00 96.75 301 VAL A CA 1
ATOM 2373 C C . VAL A 1 301 ? -4.843 23.626 -0.499 1.00 96.75 301 VAL A C 1
ATOM 2375 O O . VAL A 1 301 ? -4.635 23.394 0.693 1.00 96.75 301 VAL A O 1
ATOM 2378 N N . LYS A 1 302 ? -3.838 23.737 -1.373 1.00 94.62 302 LYS A N 1
ATOM 2379 C CA . LYS A 1 302 ? -2.425 23.500 -1.045 1.00 94.62 302 LYS A CA 1
ATOM 2380 C C . LYS A 1 302 ? -1.959 24.181 0.257 1.00 94.62 302 LYS A C 1
ATOM 2382 O O . LYS A 1 302 ? -1.316 23.498 1.056 1.00 94.62 302 LYS A O 1
ATOM 2387 N N . PRO A 1 303 ? -2.276 25.461 0.552 1.00 95.94 303 PRO A N 1
ATOM 2388 C CA . PRO A 1 303 ? -1.873 26.089 1.814 1.00 95.94 303 PRO A CA 1
ATOM 2389 C C . PRO A 1 303 ? -2.417 25.378 3.063 1.00 95.94 303 PRO A C 1
ATOM 2391 O O . PRO A 1 303 ? -1.695 25.249 4.051 1.00 95.94 303 PRO A O 1
ATOM 2394 N N . GLN A 1 304 ? -3.656 24.878 3.008 1.00 96.44 304 GLN A N 1
ATOM 2395 C CA . GLN A 1 304 ? -4.270 24.121 4.101 1.00 96.44 304 GLN A CA 1
ATOM 2396 C C . GLN A 1 304 ? -3.558 22.780 4.313 1.00 96.44 304 GLN A C 1
ATOM 2398 O O . GLN A 1 304 ? -3.285 22.405 5.451 1.00 96.44 304 GLN A O 1
ATOM 2403 N N . ILE A 1 305 ? -3.182 22.092 3.233 1.00 93.94 305 ILE A N 1
ATOM 2404 C CA . ILE A 1 305 ? -2.435 20.828 3.309 1.00 93.94 305 ILE A CA 1
ATOM 2405 C C . ILE A 1 305 ? -1.044 21.053 3.922 1.00 93.94 305 ILE A C 1
ATOM 2407 O O . ILE A 1 305 ? -0.618 20.296 4.797 1.00 93.94 305 ILE A O 1
ATOM 2411 N N . HIS A 1 306 ? -0.351 22.128 3.529 1.00 93.69 306 HIS A N 1
ATOM 2412 C CA . HIS A 1 306 ? 0.919 22.518 4.152 1.00 93.69 306 HIS A CA 1
ATOM 2413 C C . HIS A 1 306 ? 0.766 22.787 5.656 1.00 93.69 306 HIS A C 1
ATOM 2415 O O . HIS A 1 306 ? 1.586 22.315 6.445 1.00 93.69 306 HIS A O 1
ATOM 2421 N N . ALA A 1 307 ? -0.286 23.502 6.066 1.00 95.25 307 ALA A N 1
ATOM 2422 C CA . ALA A 1 307 ? -0.568 23.747 7.479 1.00 95.25 307 ALA A CA 1
ATOM 2423 C C . ALA A 1 307 ? -0.879 22.446 8.239 1.00 95.25 307 ALA A C 1
ATOM 2425 O O . ALA A 1 307 ? -0.375 22.247 9.343 1.00 95.25 307 ALA A O 1
ATOM 2426 N N . GLY A 1 308 ? -1.646 21.536 7.632 1.00 95.38 308 GLY A N 1
ATOM 2427 C CA . GLY A 1 308 ? -1.958 20.228 8.205 1.00 95.38 308 GLY A CA 1
ATOM 2428 C C . GLY A 1 308 ? -0.717 19.363 8.424 1.00 95.38 308 GLY A C 1
ATOM 2429 O O . GLY A 1 308 ? -0.577 18.736 9.471 1.00 95.38 308 GLY A O 1
ATOM 2430 N N . ARG A 1 309 ? 0.245 19.382 7.495 1.00 94.38 309 ARG A N 1
ATOM 2431 C CA . ARG A 1 309 ? 1.496 18.613 7.616 1.00 94.38 309 ARG A CA 1
ATOM 2432 C C . ARG A 1 309 ? 2.351 19.041 8.813 1.00 94.38 309 ARG A C 1
ATOM 2434 O O . ARG A 1 309 ? 3.029 18.209 9.409 1.00 94.38 309 ARG A O 1
ATOM 2441 N N . ALA A 1 310 ? 2.276 20.308 9.222 1.00 94.75 310 ALA A N 1
ATOM 2442 C CA . ALA A 1 310 ? 2.964 20.790 10.420 1.00 94.75 310 ALA A CA 1
ATOM 2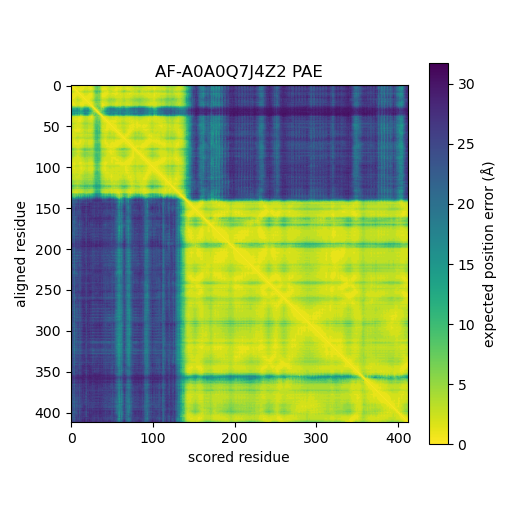443 C C . ALA A 1 310 ? 2.424 20.169 11.726 1.00 94.75 310 ALA A C 1
ATOM 2445 O O . ALA A 1 310 ? 3.102 20.228 12.752 1.00 94.75 310 ALA A O 1
ATOM 2446 N N . LEU A 1 311 ? 1.229 19.569 11.690 1.00 97.06 311 LEU A N 1
ATOM 2447 C CA . LEU A 1 311 ? 0.550 18.991 12.850 1.00 97.06 311 LEU A CA 1
ATOM 2448 C C . LEU A 1 311 ? 0.861 17.503 13.081 1.00 97.06 311 LEU A C 1
ATOM 2450 O O . LEU A 1 311 ? 0.417 16.968 14.098 1.00 97.06 311 LEU A O 1
ATOM 2454 N N . MET A 1 312 ? 1.622 16.845 12.194 1.00 97.56 312 MET A N 1
ATOM 2455 C CA . MET A 1 312 ? 2.057 15.452 12.384 1.00 97.56 312 MET A CA 1
ATOM 2456 C C . MET A 1 312 ? 2.695 15.261 13.762 1.00 97.56 312 MET A C 1
ATOM 2458 O O . MET A 1 312 ? 3.588 16.027 14.120 1.00 97.56 312 MET A O 1
ATOM 2462 N N . ASN A 1 313 ? 2.259 14.249 14.508 1.00 98.12 313 ASN A N 1
ATOM 2463 C CA . ASN A 1 313 ? 2.739 13.908 15.847 1.00 98.12 313 ASN A CA 1
ATOM 2464 C C . ASN A 1 313 ? 2.741 15.112 16.808 1.00 98.12 313 ASN A C 1
ATOM 2466 O O . ASN A 1 313 ? 3.736 15.402 17.466 1.00 98.12 313 ASN A O 1
ATOM 2470 N N . THR A 1 314 ? 1.620 15.841 16.867 1.00 97.75 314 THR A N 1
ATOM 2471 C CA . THR A 1 314 ? 1.407 16.929 17.835 1.00 97.75 314 THR A CA 1
ATOM 2472 C C . THR A 1 314 ? 0.067 16.789 18.558 1.00 97.75 314 THR A C 1
ATOM 2474 O O . THR A 1 314 ? -0.877 16.196 18.041 1.00 97.75 314 THR A O 1
ATOM 2477 N N . VAL A 1 315 ? -0.063 17.412 19.738 1.00 96.62 315 VAL A N 1
ATOM 2478 C CA . VAL A 1 315 ? -1.296 17.378 20.560 1.00 96.62 315 VAL A CA 1
ATOM 2479 C C . VAL A 1 315 ? -2.530 17.913 19.823 1.00 96.62 315 VAL A C 1
ATOM 2481 O O . VAL A 1 315 ? -3.636 17.434 20.052 1.00 96.62 315 VAL A O 1
ATOM 2484 N N . ASN A 1 316 ? -2.352 18.904 18.947 1.00 95.81 316 ASN A N 1
ATOM 2485 C CA . ASN A 1 316 ? -3.445 19.512 18.181 1.00 95.81 316 ASN A CA 1
ATOM 2486 C C . ASN A 1 316 ? -3.605 18.891 16.783 1.00 95.81 316 ASN A C 1
ATOM 2488 O O . ASN A 1 316 ? -4.332 19.439 15.956 1.00 95.81 316 ASN A O 1
ATOM 2492 N N . GLY A 1 317 ? -2.885 17.805 16.505 1.00 96.75 317 GLY A N 1
ATOM 2493 C CA . GLY A 1 317 ? -2.816 17.175 15.198 1.00 96.75 317 GLY A CA 1
ATOM 2494 C C . GLY A 1 317 ? -3.246 15.719 15.209 1.00 96.75 317 GLY A C 1
ATOM 2495 O O . GLY A 1 317 ? -4.257 15.356 15.810 1.00 96.75 317 GLY A O 1
ATOM 2496 N N . TYR A 1 318 ? -2.462 14.907 14.511 1.00 97.81 318 TYR A N 1
ATOM 2497 C CA . TYR A 1 318 ? -2.696 13.485 14.275 1.00 97.81 318 TYR A CA 1
ATOM 2498 C C . TYR A 1 318 ? -1.389 12.712 14.431 1.00 97.81 318 TYR A C 1
ATOM 2500 O O . TYR A 1 318 ? -0.314 13.311 14.354 1.00 97.81 318 TYR A O 1
ATOM 2508 N N . SER A 1 319 ? -1.464 11.401 14.659 1.00 97.88 319 SER A N 1
ATOM 2509 C CA . SER A 1 319 ? -0.266 10.561 14.719 1.00 97.88 319 SER A CA 1
ATOM 2510 C C . SER A 1 319 ? 0.018 9.909 13.370 1.00 97.88 319 SER A C 1
ATOM 2512 O O . SER A 1 319 ? -0.905 9.637 12.609 1.00 97.88 319 SER A O 1
ATOM 2514 N N . VAL A 1 320 ? 1.294 9.707 13.053 1.00 98.44 320 VAL A N 1
ATOM 2515 C CA . VAL A 1 320 ? 1.740 9.101 11.791 1.00 98.44 320 VAL A CA 1
ATOM 2516 C C . VAL A 1 320 ? 3.158 8.557 11.946 1.00 98.44 320 VAL A C 1
ATOM 2518 O O . VAL A 1 320 ? 3.976 9.146 12.662 1.00 98.44 320 VAL A O 1
ATOM 2521 N N . LEU A 1 321 ? 3.484 7.455 11.269 1.00 98.69 321 LEU A N 1
ATOM 2522 C CA . LEU A 1 321 ? 4.862 6.974 11.210 1.00 98.69 321 LEU A CA 1
ATOM 2523 C C . LEU A 1 321 ? 5.632 7.839 10.224 1.00 98.69 321 LEU A C 1
ATOM 2525 O O . LEU A 1 321 ? 5.393 7.773 9.026 1.00 98.69 321 LEU A O 1
ATOM 2529 N N . ASN A 1 322 ? 6.542 8.663 10.727 1.00 98.19 322 ASN A N 1
ATOM 2530 C CA . ASN A 1 322 ? 7.365 9.566 9.922 1.00 98.19 322 ASN A CA 1
ATOM 2531 C C . ASN A 1 322 ? 8.784 9.729 10.493 1.00 98.19 322 ASN A C 1
ATOM 2533 O O . ASN A 1 322 ? 9.441 10.749 10.294 1.00 98.19 322 ASN A O 1
ATOM 2537 N N . GLY A 1 323 ? 9.229 8.764 11.297 1.00 98.25 323 GLY A N 1
ATOM 2538 C CA . GLY A 1 323 ? 10.523 8.787 11.966 1.00 98.25 323 GLY A CA 1
ATOM 2539 C C . GLY A 1 323 ? 10.635 9.746 13.152 1.00 98.25 323 GLY A C 1
ATOM 2540 O O . GLY A 1 323 ? 11.721 9.862 13.723 1.00 98.25 323 GLY A O 1
ATOM 2541 N N . GLU A 1 324 ? 9.578 10.451 13.552 1.00 98.25 324 GLU A N 1
ATOM 2542 C CA . GLU A 1 324 ? 9.599 11.284 14.760 1.00 98.25 324 GLU A CA 1
ATOM 2543 C C . GLU A 1 324 ? 9.401 10.432 16.026 1.00 98.25 324 GLU A C 1
ATOM 2545 O O . GLU A 1 324 ? 8.503 9.582 16.058 1.00 98.25 324 GLU A O 1
ATOM 2550 N N . PRO A 1 325 ? 10.210 10.626 17.086 1.00 97.75 325 PRO A N 1
ATOM 2551 C CA . PRO A 1 325 ? 10.016 9.925 18.356 1.00 97.75 325 PRO A CA 1
ATOM 2552 C C . PRO A 1 325 ? 8.700 10.305 19.051 1.00 97.75 325 PRO A C 1
ATOM 2554 O O . PRO A 1 325 ? 8.153 9.487 19.792 1.00 97.75 325 PRO A O 1
ATOM 2557 N N . GLU A 1 326 ? 8.164 11.498 18.778 1.00 98.25 326 GLU A N 1
ATOM 2558 C CA . GLU A 1 326 ? 6.900 12.017 19.313 1.00 98.25 326 GLU A CA 1
ATOM 2559 C C . GLU A 1 326 ? 5.691 11.145 18.945 1.00 98.25 326 GLU A C 1
ATOM 2561 O O . GLU A 1 326 ? 4.678 11.185 19.642 1.00 98.25 326 GLU A O 1
ATOM 2566 N N . LEU A 1 327 ? 5.790 10.291 17.916 1.00 98.56 327 LEU A N 1
ATOM 2567 C CA . LEU A 1 327 ? 4.771 9.277 17.622 1.00 98.56 327 LEU A CA 1
ATOM 2568 C C . LEU A 1 327 ? 4.389 8.464 18.872 1.00 98.56 327 LEU A C 1
ATOM 2570 O O . LEU A 1 327 ? 3.222 8.110 19.043 1.00 98.56 327 LEU A O 1
ATOM 2574 N N . ALA A 1 328 ? 5.350 8.195 19.763 1.00 98.00 328 ALA A N 1
ATOM 2575 C CA . ALA A 1 328 ? 5.123 7.439 20.992 1.00 98.00 328 ALA A CA 1
ATOM 2576 C C . ALA A 1 328 ? 4.040 8.051 21.898 1.00 98.00 328 ALA A C 1
ATOM 2578 O O . ALA A 1 328 ? 3.355 7.307 22.603 1.00 98.00 328 ALA A O 1
ATOM 2579 N N . ASP A 1 329 ? 3.878 9.376 21.860 1.00 97.88 329 ASP A N 1
ATOM 2580 C CA . ASP A 1 329 ? 2.921 10.120 22.682 1.00 97.88 329 ASP A CA 1
ATOM 2581 C C . ASP A 1 329 ? 1.537 10.243 22.019 1.00 97.88 329 ASP A C 1
ATOM 2583 O O . ASP A 1 329 ? 0.559 10.592 22.685 1.00 97.88 329 ASP A O 1
ATOM 2587 N N . HIS A 1 330 ? 1.445 9.968 20.714 1.00 97.81 330 HIS A N 1
ATOM 2588 C CA . HIS A 1 330 ? 0.260 10.253 19.898 1.00 97.81 330 HIS A CA 1
ATOM 2589 C C . HIS A 1 330 ? -0.406 9.009 19.288 1.00 97.81 330 HIS A C 1
ATOM 2591 O O . HIS A 1 330 ? -1.604 9.046 19.002 1.00 97.81 330 HIS A O 1
ATOM 2597 N N . MET A 1 331 ? 0.334 7.914 19.105 1.00 97.69 331 MET A N 1
ATOM 2598 C CA . MET A 1 331 ? -0.199 6.639 18.616 1.00 97.69 331 MET A CA 1
ATOM 2599 C C . MET A 1 331 ? -1.200 6.031 19.609 1.00 97.69 331 MET A C 1
ATOM 2601 O O . MET A 1 331 ? -0.968 6.004 20.820 1.00 97.69 331 MET A O 1
ATOM 2605 N N . GLU A 1 332 ? -2.283 5.452 19.094 1.00 98.19 332 GLU A N 1
ATOM 2606 C CA . GLU A 1 332 ? -3.267 4.725 19.895 1.00 98.19 332 GLU A CA 1
ATOM 2607 C C . GLU A 1 332 ? -2.983 3.223 19.871 1.00 98.19 332 GLU A C 1
ATOM 2609 O O . GLU A 1 332 ? -2.644 2.644 18.844 1.00 98.19 332 GLU A O 1
ATOM 2614 N N . TYR A 1 333 ? -3.129 2.552 21.008 1.00 98.44 333 TYR A N 1
ATOM 2615 C CA . TYR A 1 333 ? -2.964 1.105 21.094 1.00 98.44 333 TYR A CA 1
ATOM 2616 C C . TYR A 1 333 ? -3.776 0.542 22.252 1.00 98.44 333 TYR A C 1
ATOM 2618 O O . TYR A 1 333 ? -4.115 1.237 23.213 1.00 98.44 333 TYR A O 1
ATOM 2626 N N . GLY A 1 334 ? -4.094 -0.744 22.178 1.00 97.88 334 GLY A N 1
ATOM 2627 C CA . GLY A 1 334 ? -4.882 -1.392 23.211 1.00 97.88 334 GLY A CA 1
ATOM 2628 C C . GLY A 1 334 ? -5.235 -2.828 22.879 1.00 97.88 334 GLY A C 1
ATOM 2629 O O . GLY A 1 334 ? -4.597 -3.488 22.061 1.00 97.88 334 GLY A O 1
ATOM 2630 N N . ARG A 1 335 ? -6.273 -3.321 23.553 1.00 97.94 335 ARG A N 1
ATOM 2631 C CA . ARG A 1 335 ? -6.841 -4.641 23.294 1.00 97.94 335 ARG A CA 1
ATOM 2632 C C . ARG A 1 335 ? -8.353 -4.646 23.441 1.00 97.94 335 ARG A C 1
ATOM 2634 O O . ARG A 1 335 ? -8.900 -3.934 24.285 1.00 97.94 335 ARG A O 1
ATOM 2641 N N . ILE A 1 336 ? -9.010 -5.505 22.676 1.00 98.25 336 ILE A N 1
ATOM 2642 C CA . ILE A 1 336 ? -10.431 -5.834 22.822 1.00 98.25 336 ILE A CA 1
ATOM 2643 C C . ILE A 1 336 ? -10.600 -7.331 23.100 1.00 98.25 336 ILE A C 1
ATOM 2645 O O . ILE A 1 336 ? -9.741 -8.142 22.754 1.00 98.25 336 ILE A O 1
ATOM 2649 N N . SER A 1 337 ? -11.694 -7.702 23.766 1.00 97.94 337 SER A N 1
ATOM 2650 C CA . SER A 1 337 ? -12.030 -9.109 24.009 1.00 97.94 337 SER A CA 1
ATOM 2651 C C . SER A 1 337 ? -12.517 -9.779 22.725 1.00 97.94 337 SER A C 1
ATOM 2653 O O . SER A 1 337 ? -13.199 -9.141 21.927 1.00 97.94 337 SER A O 1
ATOM 2655 N N . ARG A 1 338 ? -12.223 -11.075 22.564 1.00 97.94 338 ARG A N 1
ATOM 2656 C CA . ARG A 1 338 ? -12.824 -11.922 21.520 1.00 97.94 338 ARG A CA 1
ATOM 2657 C C . ARG A 1 338 ? -14.199 -12.482 21.884 1.00 97.94 338 ARG A C 1
ATOM 2659 O O . ARG A 1 338 ? -14.761 -13.244 21.107 1.00 97.94 338 ARG A O 1
ATOM 2666 N N . ALA A 1 339 ? -14.748 -12.153 23.054 1.00 97.81 339 ALA A N 1
ATOM 2667 C CA . ALA A 1 339 ? -16.078 -12.620 23.430 1.00 97.81 339 ALA A CA 1
ATOM 2668 C C . ALA A 1 339 ? -17.109 -12.193 22.371 1.00 97.81 339 ALA A C 1
ATOM 2670 O O . ALA A 1 339 ? -17.285 -10.998 22.140 1.00 97.81 339 ALA A O 1
ATOM 2671 N N . GLN A 1 340 ? -17.756 -13.181 21.740 1.00 97.69 340 GLN A N 1
ATOM 2672 C CA . GLN A 1 340 ? -18.724 -13.011 20.644 1.00 97.69 340 GLN A CA 1
ATOM 2673 C C . GLN A 1 340 ? -18.172 -12.310 19.394 1.00 97.69 340 GLN A C 1
ATOM 2675 O O . GLN A 1 340 ? -18.949 -11.889 18.542 1.00 97.69 340 GLN A O 1
ATOM 2680 N N . LEU A 1 341 ? -16.853 -12.150 19.271 1.00 98.19 341 LEU A N 1
ATOM 2681 C CA . LEU A 1 341 ? -16.241 -11.523 18.106 1.00 98.19 341 LEU A CA 1
ATOM 2682 C C . LEU A 1 341 ? -16.186 -12.539 16.961 1.00 98.19 341 LEU A C 1
ATOM 2684 O O . LEU A 1 341 ? -15.592 -13.601 17.114 1.00 98.19 341 LEU A O 1
ATOM 2688 N N . THR A 1 342 ? -16.783 -12.194 15.824 1.00 97.50 342 THR A N 1
ATOM 2689 C CA . THR A 1 342 ? -16.890 -13.075 14.646 1.00 97.50 342 THR A CA 1
ATOM 2690 C C . THR A 1 342 ? -15.927 -12.688 13.539 1.00 97.50 342 THR A C 1
ATOM 2692 O O . THR A 1 342 ? -15.433 -13.544 12.808 1.00 97.50 342 THR A O 1
ATOM 2695 N N . SER A 1 343 ? -15.670 -11.390 13.376 1.00 97.38 343 SER A N 1
ATOM 2696 C CA . SER A 1 343 ? -14.821 -10.907 12.294 1.00 97.38 343 SER A CA 1
ATOM 2697 C C . SER A 1 343 ? -14.160 -9.577 12.635 1.00 97.38 343 SER A C 1
ATOM 2699 O O . SER A 1 343 ? -14.660 -8.799 13.458 1.00 97.38 343 SER A O 1
ATOM 2701 N N . LEU A 1 344 ? -13.056 -9.300 11.950 1.00 97.94 344 LEU A N 1
ATOM 2702 C CA . LEU A 1 344 ? -12.376 -8.009 11.932 1.00 97.94 344 LEU A CA 1
ATOM 2703 C C . LEU A 1 344 ? -12.274 -7.511 10.493 1.00 97.94 344 LEU A C 1
ATOM 2705 O O . LEU A 1 344 ? -12.084 -8.302 9.573 1.00 97.94 344 LEU A O 1
ATOM 2709 N N . PHE A 1 345 ? -12.367 -6.202 10.307 1.00 97.69 345 PHE A N 1
ATOM 2710 C CA . PHE A 1 345 ? -12.129 -5.551 9.027 1.00 97.69 345 PHE A CA 1
ATOM 2711 C C . PHE A 1 345 ? -11.125 -4.417 9.219 1.00 97.69 345 PHE A C 1
ATOM 2713 O O . PHE A 1 345 ? -11.366 -3.512 10.019 1.00 97.69 345 PHE A O 1
ATOM 2720 N N . LEU A 1 346 ? -9.986 -4.527 8.539 1.00 97.94 346 LEU A N 1
ATOM 2721 C CA . LEU A 1 346 ? -8.883 -3.571 8.552 1.00 97.94 346 LEU A CA 1
ATOM 2722 C C . LEU A 1 346 ? -8.781 -2.946 7.164 1.00 97.94 346 LEU A C 1
ATOM 2724 O O . LEU A 1 346 ? -8.844 -3.699 6.194 1.00 97.94 346 LEU A O 1
ATOM 2728 N N . PHE A 1 347 ? -8.601 -1.632 7.046 1.00 97.31 347 PHE A N 1
ATOM 2729 C CA . PHE A 1 347 ? -8.462 -0.991 5.733 1.00 97.31 347 PHE A CA 1
ATOM 2730 C C . PHE A 1 347 ? -7.780 0.383 5.767 1.00 97.31 347 PHE A C 1
ATOM 2732 O O . PHE A 1 347 ? -7.804 1.040 6.807 1.00 97.31 347 PHE A O 1
ATOM 2739 N N . SER A 1 348 ? -7.191 0.791 4.637 1.00 96.81 348 SER A N 1
ATOM 2740 C CA . SER A 1 348 ? -6.688 2.150 4.368 1.00 96.81 348 SER A CA 1
ATOM 2741 C C . SER A 1 348 ? -7.821 3.104 3.976 1.00 96.81 348 SER A C 1
ATOM 2743 O O . SER A 1 348 ? -8.931 2.664 3.650 1.00 96.81 348 SER A O 1
ATOM 2745 N N . ASP A 1 349 ? -7.573 4.412 4.028 1.00 93.62 349 ASP A N 1
ATOM 2746 C CA . ASP A 1 349 ? -8.578 5.450 3.753 1.00 93.62 349 ASP A CA 1
ATOM 2747 C C . ASP A 1 349 ? -9.157 5.362 2.328 1.00 93.62 349 ASP A C 1
ATOM 2749 O O . ASP A 1 349 ? -10.321 5.711 2.113 1.00 93.62 349 ASP A O 1
ATOM 2753 N N . GLY A 1 350 ? -8.424 4.781 1.379 1.00 93.88 350 GLY A N 1
ATOM 2754 C CA . GLY A 1 350 ? -8.891 4.574 0.015 1.00 93.88 350 GLY A CA 1
ATOM 2755 C C . GLY A 1 350 ? -10.094 3.645 -0.137 1.00 93.88 350 GLY A C 1
ATOM 2756 O O . GLY A 1 350 ? -10.695 3.601 -1.211 1.00 93.88 350 GLY A O 1
ATOM 2757 N N . LEU A 1 351 ? -10.507 2.924 0.912 1.00 94.69 351 LEU A N 1
ATOM 2758 C CA . LEU A 1 351 ? -11.784 2.198 0.928 1.00 94.69 351 LEU A CA 1
ATOM 2759 C C . LEU A 1 351 ? -12.985 3.058 1.341 1.00 94.69 351 LEU A C 1
ATOM 2761 O O . LEU A 1 351 ? -14.116 2.562 1.300 1.00 94.69 351 LEU A O 1
ATOM 2765 N N . ILE A 1 352 ? -12.782 4.307 1.758 1.00 91.56 352 ILE A N 1
ATOM 2766 C CA . ILE A 1 352 ? -13.860 5.195 2.196 1.00 91.56 352 ILE A CA 1
ATOM 2767 C C . ILE A 1 352 ? -14.715 5.615 0.997 1.00 91.56 352 ILE A C 1
ATOM 2769 O O . ILE A 1 352 ? -14.215 6.133 0.005 1.00 91.56 352 ILE A O 1
ATOM 2773 N N . ASP A 1 353 ? -16.032 5.441 1.126 1.00 89.31 353 ASP A N 1
ATOM 2774 C CA . ASP A 1 353 ? -17.017 5.890 0.140 1.00 89.31 353 ASP A CA 1
ATOM 2775 C C . ASP A 1 353 ? -17.009 7.434 0.006 1.00 89.31 353 ASP A C 1
ATOM 2777 O O . ASP A 1 353 ? -17.320 8.136 0.979 1.00 89.31 353 ASP A O 1
ATOM 2781 N N . PRO A 1 354 ? -16.703 7.998 -1.184 1.00 86.06 354 PRO A N 1
ATOM 2782 C CA . PRO A 1 354 ? -16.744 9.436 -1.432 1.00 86.06 354 PRO A CA 1
ATOM 2783 C C . PRO A 1 354 ? -18.129 10.046 -1.211 1.00 86.06 354 PRO A C 1
ATOM 2785 O O . PRO A 1 354 ? -18.228 11.241 -0.935 1.00 86.06 354 PRO A O 1
ATOM 2788 N N . GLN A 1 355 ? -19.192 9.243 -1.312 1.00 83.25 355 GLN A N 1
ATOM 2789 C CA . GLN A 1 355 ? -20.585 9.671 -1.164 1.00 83.25 355 GLN A CA 1
ATOM 2790 C C . GLN A 1 355 ? -21.045 9.749 0.298 1.00 83.25 355 GLN A C 1
ATOM 2792 O O . GLN A 1 355 ? -22.243 9.828 0.554 1.00 83.25 355 GLN A O 1
ATOM 2797 N N . ARG A 1 356 ? -20.125 9.709 1.269 1.00 79.06 356 ARG A N 1
ATOM 2798 C CA . ARG A 1 356 ? -20.453 9.815 2.696 1.00 79.06 356 ARG A CA 1
ATOM 2799 C C . ARG A 1 356 ? -21.290 11.059 3.022 1.00 79.06 356 ARG A C 1
ATOM 2801 O O . ARG A 1 356 ? -20.863 12.196 2.816 1.00 79.06 356 ARG A O 1
ATOM 2808 N N . GLU A 1 357 ? -22.475 10.830 3.580 1.00 67.94 357 GLU A N 1
ATOM 2809 C CA . GLU A 1 357 ? -23.429 11.869 4.004 1.00 67.94 357 GLU A CA 1
ATOM 2810 C C . GLU A 1 357 ? -23.707 11.823 5.516 1.00 67.94 357 GLU A C 1
ATOM 2812 O O . GLU A 1 357 ? -24.399 12.697 6.054 1.00 67.94 357 GLU A O 1
ATOM 2817 N N . HIS A 1 358 ? -23.205 10.801 6.215 1.00 71.75 358 HIS A N 1
ATOM 2818 C CA . HIS A 1 358 ? -23.546 10.523 7.605 1.00 71.75 358 HIS A CA 1
ATOM 2819 C C . HIS A 1 358 ? -22.374 10.793 8.559 1.00 71.75 358 HIS A C 1
ATOM 2821 O O . HIS A 1 358 ? -21.400 11.475 8.238 1.00 71.75 358 HIS A O 1
ATOM 2827 N N . SER A 1 359 ? -22.516 10.361 9.815 1.00 75.12 359 SER A N 1
ATOM 2828 C CA . SER A 1 359 ? -21.373 10.310 10.720 1.00 75.12 359 SER A CA 1
ATOM 2829 C C . SER A 1 359 ? -20.421 9.204 10.270 1.00 75.12 359 SER A C 1
ATOM 2831 O O . SER A 1 359 ? -20.861 8.176 9.762 1.00 75.12 359 SER A O 1
ATOM 2833 N N . LEU A 1 360 ? -19.129 9.370 10.569 1.00 72.88 360 LEU A N 1
ATOM 2834 C CA . LEU A 1 360 ? -18.094 8.382 10.256 1.00 72.88 360 LEU A CA 1
ATOM 2835 C C . LEU A 1 360 ? -18.486 6.953 10.685 1.00 72.88 360 LEU A C 1
ATOM 2837 O O . LEU A 1 360 ? -18.305 6.013 9.927 1.00 72.88 360 LEU A O 1
ATOM 2841 N N . ASP A 1 361 ? -19.076 6.783 11.872 1.00 75.69 361 ASP A N 1
ATOM 2842 C CA . ASP A 1 361 ? -19.520 5.468 12.362 1.00 75.69 361 ASP A CA 1
ATOM 2843 C C . ASP A 1 361 ? -20.617 4.836 11.483 1.00 75.69 361 ASP A C 1
ATOM 2845 O O . ASP A 1 361 ? -20.605 3.629 11.248 1.00 75.69 361 ASP A O 1
ATOM 2849 N N . GLU A 1 362 ? -21.549 5.638 10.962 1.00 82.50 362 GLU A N 1
ATOM 2850 C CA . GLU A 1 362 ? -22.597 5.153 10.060 1.00 82.50 362 GLU A CA 1
ATOM 2851 C C . GLU A 1 362 ? -22.049 4.858 8.662 1.00 82.50 362 GLU A C 1
ATOM 2853 O O . GLU A 1 362 ? -22.370 3.813 8.096 1.00 82.50 362 GLU A O 1
ATOM 2858 N N . ASP A 1 363 ? -21.164 5.702 8.130 1.00 84.56 363 ASP A N 1
ATOM 2859 C CA . ASP A 1 363 ? -20.549 5.461 6.821 1.00 84.56 363 ASP A CA 1
ATOM 2860 C C . ASP A 1 363 ? -19.703 4.178 6.837 1.00 84.56 363 ASP A C 1
ATOM 2862 O O . ASP A 1 363 ? -19.839 3.324 5.961 1.00 84.56 363 ASP A O 1
ATOM 2866 N N . LEU A 1 364 ? -18.906 3.955 7.887 1.00 83.00 364 LEU A N 1
ATOM 2867 C CA . LEU A 1 364 ? -18.097 2.737 8.030 1.00 83.00 364 LEU A CA 1
ATOM 2868 C C . LEU A 1 364 ? -18.971 1.479 8.180 1.00 83.00 364 LEU A C 1
ATOM 2870 O O . LEU A 1 364 ? -18.623 0.417 7.656 1.00 83.00 364 LEU A O 1
ATOM 2874 N N . LYS A 1 365 ? -20.136 1.576 8.840 1.00 84.69 365 LYS A N 1
ATOM 2875 C CA . LYS A 1 365 ? -21.128 0.483 8.866 1.00 84.69 365 LYS A CA 1
ATOM 2876 C C . LYS A 1 365 ? -21.645 0.159 7.472 1.00 84.69 365 LYS A C 1
ATOM 2878 O O . LYS A 1 365 ? -21.805 -1.022 7.159 1.00 84.69 365 LYS A O 1
ATOM 2883 N N . GLN A 1 366 ? -21.886 1.170 6.637 1.00 88.56 366 GLN A N 1
ATOM 2884 C CA . GLN A 1 366 ? -22.308 0.957 5.252 1.00 88.56 366 GLN A CA 1
ATOM 2885 C C . GLN A 1 366 ? -21.220 0.266 4.433 1.00 88.56 366 GLN A C 1
ATOM 2887 O O . GLN A 1 366 ? -21.539 -0.653 3.679 1.00 88.56 366 GLN A O 1
ATOM 2892 N N . ILE A 1 367 ? -19.948 0.629 4.622 1.00 92.25 367 ILE A N 1
ATOM 2893 C CA . ILE A 1 367 ? -18.817 -0.057 3.978 1.00 92.25 367 ILE A CA 1
ATOM 2894 C C . ILE A 1 367 ? -18.823 -1.540 4.357 1.00 92.25 367 ILE A C 1
ATOM 2896 O O . ILE A 1 367 ? -18.875 -2.401 3.479 1.00 92.25 367 ILE A O 1
ATOM 2900 N N . VAL A 1 368 ? -18.866 -1.856 5.656 1.00 91.81 368 VAL A N 1
ATOM 2901 C CA . VAL A 1 368 ? -18.903 -3.249 6.138 1.00 91.81 368 VAL A CA 1
ATOM 2902 C C . VAL A 1 368 ? -20.113 -4.002 5.588 1.00 91.81 368 VAL A C 1
ATOM 2904 O O . VAL A 1 368 ? -19.984 -5.147 5.152 1.00 91.81 368 VAL A O 1
ATOM 2907 N N . PHE A 1 369 ? -21.290 -3.375 5.582 1.00 91.56 369 PHE A N 1
ATOM 2908 C CA . PHE A 1 369 ? -22.504 -3.974 5.036 1.00 91.56 369 PHE A CA 1
ATOM 2909 C C . PHE A 1 369 ? -22.366 -4.280 3.540 1.00 91.56 369 PHE A C 1
ATOM 2911 O O . PHE A 1 369 ? -22.662 -5.400 3.114 1.00 91.56 369 PHE A O 1
ATOM 2918 N N . ARG A 1 370 ? -21.871 -3.324 2.743 1.00 93.88 370 ARG A N 1
ATOM 2919 C CA . ARG A 1 370 ? -21.644 -3.509 1.305 1.00 93.88 370 ARG A CA 1
ATOM 2920 C C . ARG A 1 370 ? -20.639 -4.626 1.066 1.00 93.88 370 ARG A C 1
ATOM 2922 O O . ARG A 1 370 ? -20.993 -5.576 0.371 1.00 93.88 370 ARG A O 1
ATOM 2929 N N . VAL A 1 371 ? -19.471 -4.583 1.711 1.00 94.19 371 VAL A N 1
ATOM 2930 C CA . VAL A 1 371 ? -18.431 -5.623 1.615 1.00 94.19 371 VAL A CA 1
ATOM 2931 C C . VAL A 1 371 ? -18.997 -7.005 1.950 1.00 94.19 371 VAL A C 1
ATOM 2933 O O . VAL A 1 371 ? -18.791 -7.940 1.181 1.00 94.19 371 VAL A O 1
ATOM 2936 N N . LYS A 1 372 ? -19.788 -7.145 3.023 1.00 90.69 372 LYS A N 1
ATOM 2937 C CA . LYS A 1 372 ? -20.463 -8.413 3.357 1.00 90.69 372 LYS A CA 1
ATOM 2938 C C . LYS A 1 372 ? -21.476 -8.861 2.301 1.00 90.69 372 LYS A C 1
ATOM 2940 O O . LYS A 1 372 ? -21.640 -10.056 2.084 1.00 90.69 372 LYS A O 1
ATOM 2945 N N . SER A 1 373 ? -22.180 -7.922 1.673 1.00 92.88 373 SER A N 1
ATOM 2946 C CA . SER A 1 373 ? -23.253 -8.227 0.720 1.00 92.88 373 SER A CA 1
ATOM 2947 C C . SER A 1 373 ? -22.760 -8.606 -0.679 1.00 92.88 373 SER A C 1
ATOM 2949 O O . SER A 1 373 ? -23.363 -9.469 -1.314 1.00 92.88 373 SER A O 1
ATOM 2951 N N . MET A 1 374 ? -21.687 -7.972 -1.165 1.00 94.94 374 MET A N 1
ATOM 2952 C CA . MET A 1 374 ? -21.196 -8.147 -2.539 1.00 94.94 374 MET A CA 1
ATOM 2953 C C . MET A 1 374 ? -19.785 -8.733 -2.623 1.00 94.94 374 MET A C 1
ATOM 2955 O O . MET A 1 374 ? -19.372 -9.137 -3.705 1.00 94.94 374 MET A O 1
ATOM 2959 N N . GLY A 1 375 ? -19.060 -8.825 -1.508 1.00 93.38 375 GLY A N 1
ATOM 2960 C CA . GLY A 1 375 ? -17.646 -9.189 -1.471 1.00 93.38 375 GLY A CA 1
ATOM 2961 C C . GLY A 1 375 ? -16.723 -7.975 -1.606 1.00 93.38 375 GLY A C 1
ATOM 2962 O O . GLY A 1 375 ? -17.080 -6.965 -2.213 1.00 93.38 375 GLY A O 1
ATOM 2963 N N . LEU A 1 376 ? -15.519 -8.085 -1.035 1.00 91.88 376 LEU A N 1
ATOM 2964 C CA . LEU A 1 376 ? -14.521 -7.010 -0.994 1.00 91.88 376 LEU A CA 1
ATOM 2965 C C . LEU A 1 376 ? -14.080 -6.551 -2.393 1.00 91.88 376 LEU A C 1
ATOM 2967 O O . LEU A 1 376 ? -14.028 -5.357 -2.657 1.00 91.88 376 LEU A O 1
ATOM 2971 N N . GLU A 1 377 ? -13.821 -7.490 -3.302 1.00 90.56 377 GLU A N 1
ATOM 2972 C CA . GLU A 1 377 ? -13.405 -7.188 -4.679 1.00 90.56 377 GLU A CA 1
ATOM 2973 C C . GLU A 1 377 ? -14.479 -6.394 -5.436 1.00 90.56 377 GLU A C 1
ATOM 2975 O O . GLU A 1 377 ? -14.203 -5.347 -6.019 1.00 90.56 377 GLU A O 1
ATOM 2980 N N . ASN A 1 378 ? -15.739 -6.829 -5.351 1.00 93.62 378 ASN A N 1
ATOM 2981 C CA . ASN A 1 378 ? -16.847 -6.119 -5.989 1.00 93.62 378 ASN A CA 1
ATOM 2982 C C . ASN A 1 378 ? -17.089 -4.745 -5.354 1.00 93.62 378 ASN A C 1
ATOM 2984 O O . ASN A 1 378 ? -17.445 -3.808 -6.066 1.00 93.62 378 ASN A O 1
ATOM 2988 N N . TYR A 1 379 ? -16.875 -4.610 -4.040 1.00 95.38 379 TYR A N 1
ATOM 2989 C CA . TYR A 1 379 ? -16.924 -3.311 -3.372 1.00 95.38 379 TYR A CA 1
ATOM 2990 C C . TYR A 1 379 ? -15.854 -2.362 -3.926 1.00 95.38 379 TYR A C 1
ATOM 2992 O O . TYR A 1 379 ? -16.176 -1.227 -4.271 1.00 95.38 379 TYR A O 1
ATOM 3000 N N . ILE A 1 380 ? -14.614 -2.835 -4.087 1.00 93.44 380 ILE A N 1
ATOM 3001 C CA . ILE A 1 380 ? -13.519 -2.049 -4.672 1.00 93.44 380 ILE A CA 1
ATOM 3002 C C . ILE A 1 380 ? -13.855 -1.640 -6.112 1.00 93.44 380 ILE A C 1
ATOM 3004 O O . ILE A 1 380 ? -13.711 -0.472 -6.464 1.00 93.44 380 ILE A O 1
ATOM 3008 N N . HIS A 1 381 ? -14.371 -2.553 -6.940 1.00 92.75 381 HIS A N 1
ATOM 3009 C CA . HIS A 1 381 ? -14.790 -2.216 -8.305 1.00 92.75 381 HIS A CA 1
ATOM 3010 C C . HIS A 1 381 ? -15.911 -1.175 -8.349 1.00 92.75 381 HIS A C 1
ATOM 3012 O O . HIS A 1 381 ? -15.876 -0.267 -9.179 1.00 92.75 381 HIS A O 1
ATOM 3018 N N . TRP A 1 382 ? -16.902 -1.295 -7.467 1.00 94.94 382 TRP A N 1
ATOM 3019 C CA . TRP A 1 382 ? -17.976 -0.313 -7.336 1.00 94.94 382 TRP A CA 1
ATOM 3020 C C . TRP A 1 382 ? -17.441 1.063 -6.916 1.00 94.94 382 TRP A C 1
ATOM 3022 O O . TRP A 1 382 ? -17.837 2.077 -7.490 1.00 94.94 382 TRP A O 1
ATOM 3032 N N . LEU A 1 383 ? -16.507 1.094 -5.966 1.00 95.12 383 LEU A N 1
ATOM 3033 C CA . LEU A 1 383 ? -15.868 2.315 -5.486 1.00 95.12 383 LEU A CA 1
ATOM 3034 C C . LEU A 1 383 ? -15.079 3.015 -6.602 1.00 95.12 383 LEU A C 1
ATOM 3036 O O . LEU A 1 383 ? -15.286 4.202 -6.845 1.00 95.12 383 LEU A O 1
ATOM 3040 N N . ILE A 1 384 ? -14.280 2.257 -7.358 1.00 93.56 384 ILE A N 1
ATOM 3041 C CA . ILE A 1 384 ? -13.540 2.768 -8.523 1.00 93.56 384 ILE A CA 1
ATOM 3042 C C . ILE A 1 384 ? -14.495 3.367 -9.559 1.00 93.56 384 ILE A C 1
ATOM 3044 O O . ILE A 1 384 ? -14.225 4.429 -10.109 1.00 93.56 384 ILE A O 1
ATOM 3048 N N . GLN A 1 385 ? -15.651 2.748 -9.812 1.00 94.69 385 GLN A N 1
ATOM 3049 C CA . GLN A 1 385 ? -16.634 3.311 -10.746 1.00 94.69 385 GLN A CA 1
ATOM 3050 C C . GLN A 1 385 ? -17.175 4.674 -10.292 1.00 94.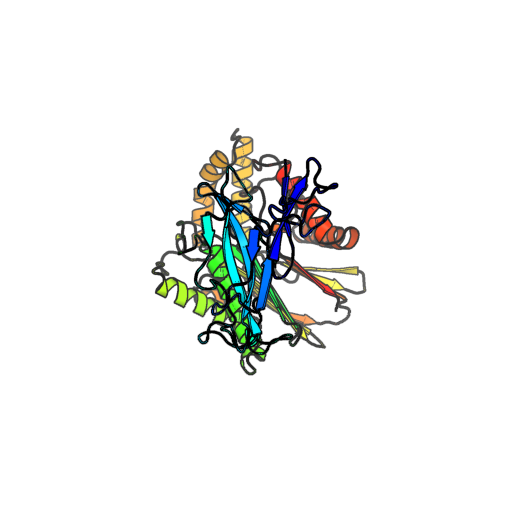69 385 GLN A C 1
ATOM 3052 O O . GLN A 1 385 ? -17.416 5.538 -11.134 1.00 94.69 385 GLN A O 1
ATOM 3057 N N . ILE A 1 386 ? -17.359 4.881 -8.984 1.00 93.94 386 ILE A N 1
ATOM 3058 C CA . ILE A 1 386 ? -17.754 6.184 -8.430 1.00 93.94 386 ILE A CA 1
ATOM 3059 C C . ILE A 1 386 ? -16.634 7.206 -8.621 1.00 93.94 386 ILE A C 1
ATOM 3061 O O . ILE A 1 386 ? -16.896 8.333 -9.038 1.00 93.94 386 ILE A O 1
ATOM 3065 N N . GLU A 1 387 ? -15.394 6.811 -8.345 1.00 94.75 387 GLU A N 1
ATOM 3066 C CA . GLU A 1 387 ? -14.220 7.671 -8.486 1.00 94.75 387 GLU A CA 1
ATOM 3067 C C . GLU A 1 387 ? -13.991 8.099 -9.945 1.00 94.75 387 GLU A C 1
ATOM 3069 O O . GLU A 1 387 ? -13.737 9.275 -10.210 1.00 94.75 387 GLU A O 1
ATOM 3074 N N . GLU A 1 388 ? -14.142 7.175 -10.899 1.00 94.12 388 GLU A N 1
ATOM 3075 C CA . GLU A 1 388 ? -14.040 7.440 -12.341 1.00 94.12 388 GLU A CA 1
ATOM 3076 C C . GLU A 1 388 ? -15.182 8.313 -12.878 1.00 94.12 388 GLU A C 1
ATOM 3078 O O . GLU A 1 388 ? -14.999 9.032 -13.862 1.00 94.12 388 GLU A O 1
ATOM 3083 N N . ALA A 1 389 ? -16.357 8.279 -12.242 1.00 95.31 389 ALA A N 1
ATOM 3084 C CA . ALA A 1 389 ? -17.490 9.124 -12.615 1.00 95.31 389 ALA A CA 1
ATOM 3085 C C . ALA A 1 389 ? -17.309 10.598 -12.202 1.00 95.31 389 ALA A C 1
ATOM 3087 O O . ALA A 1 389 ? -18.005 11.465 -12.732 1.00 95.31 389 ALA A O 1
ATOM 3088 N N . ASP A 1 390 ? -16.371 10.890 -11.297 1.00 95.12 390 ASP A N 1
ATOM 3089 C CA . ASP A 1 390 ? -16.069 12.236 -10.803 1.00 95.12 390 ASP A CA 1
ATOM 3090 C C . ASP A 1 390 ? -14.551 12.520 -10.855 1.00 95.12 390 ASP A C 1
ATOM 3092 O O . ASP A 1 390 ? -13.913 12.671 -9.808 1.00 95.12 390 ASP A O 1
ATOM 3096 N N . PRO A 1 391 ? -13.942 12.570 -12.059 1.00 93.81 391 PRO A N 1
ATOM 3097 C CA . PRO A 1 391 ? -12.486 12.590 -12.238 1.00 93.81 391 PRO A CA 1
ATOM 3098 C C . PRO A 1 391 ? -11.802 13.856 -11.707 1.00 93.81 391 PRO A C 1
ATOM 3100 O O . PRO A 1 391 ? -10.632 13.812 -11.317 1.00 93.81 391 PRO A O 1
ATOM 3103 N N . ASP A 1 392 ? -12.536 14.969 -11.683 1.00 94.19 392 ASP A N 1
ATOM 3104 C CA . ASP A 1 392 ? -12.081 16.264 -11.173 1.00 94.19 392 ASP A CA 1
ATOM 3105 C C . ASP A 1 392 ? -12.515 16.530 -9.722 1.00 94.19 392 ASP A C 1
ATOM 3107 O O . ASP A 1 392 ? -12.237 17.601 -9.178 1.00 94.19 392 ASP A O 1
ATOM 3111 N N . CYS A 1 393 ? -13.158 15.550 -9.076 1.00 94.94 393 CYS A N 1
ATOM 3112 C CA . CYS A 1 393 ? -13.633 15.632 -7.694 1.00 94.94 393 CYS A CA 1
ATOM 3113 C C . CYS A 1 393 ? -14.582 16.821 -7.449 1.00 94.94 393 CYS A C 1
ATOM 3115 O O . CYS A 1 393 ? -14.490 17.504 -6.424 1.00 94.94 393 CYS A O 1
ATOM 3117 N N . LEU A 1 394 ? -15.456 17.110 -8.415 1.00 94.62 394 LEU A N 1
ATOM 3118 C CA . LEU A 1 394 ? -16.396 18.232 -8.375 1.00 94.62 394 LEU A CA 1
ATOM 3119 C C . LEU A 1 394 ? -17.675 17.869 -7.622 1.00 94.62 394 LEU A C 1
ATOM 3121 O O . LEU A 1 394 ? -18.294 18.734 -7.003 1.00 94.62 394 LEU A O 1
ATOM 3125 N N . GLN A 1 395 ? -18.083 16.601 -7.691 1.00 93.50 395 GLN A N 1
ATOM 3126 C CA . GLN A 1 395 ? -19.297 16.122 -7.040 1.00 93.50 395 GLN A CA 1
ATOM 3127 C C . GLN A 1 395 ? -19.035 15.728 -5.586 1.00 93.50 395 GLN A C 1
ATOM 3129 O O . GLN A 1 395 ? -19.792 16.125 -4.699 1.00 93.50 395 GLN A O 1
ATOM 3134 N N . PHE A 1 396 ? -17.964 14.973 -5.340 1.00 93.00 396 PHE A N 1
ATOM 3135 C CA . PHE A 1 396 ? -17.594 14.500 -4.008 1.00 93.00 396 PHE A CA 1
ATOM 3136 C C . PHE A 1 396 ? -16.237 15.100 -3.609 1.00 93.00 396 PHE A C 1
ATOM 3138 O O . PHE A 1 396 ? -15.211 14.661 -4.139 1.00 93.00 396 PHE A O 1
ATOM 3145 N N . PRO A 1 397 ? -16.198 16.096 -2.698 1.00 91.31 397 PRO A N 1
ATOM 3146 C CA . PRO A 1 397 ? -14.973 16.820 -2.358 1.00 91.31 397 PRO A CA 1
ATOM 3147 C C . PRO A 1 397 ? -13.858 15.907 -1.834 1.00 91.31 397 PRO A C 1
ATOM 3149 O O . PRO A 1 397 ? -13.935 15.380 -0.720 1.00 91.31 397 PRO A O 1
ATOM 3152 N N . ARG A 1 398 ? -12.797 15.750 -2.631 1.00 91.88 398 ARG A N 1
ATOM 3153 C CA . ARG A 1 398 ? -11.606 14.949 -2.315 1.00 91.88 398 ARG A CA 1
ATOM 3154 C C . ARG A 1 398 ? -10.415 15.400 -3.157 1.00 91.88 398 ARG A C 1
ATOM 3156 O O . ARG A 1 398 ? -10.581 15.880 -4.270 1.00 91.88 398 ARG A O 1
ATOM 3163 N N . VAL A 1 399 ? -9.210 15.231 -2.624 1.00 90.06 399 VAL A N 1
ATOM 3164 C CA . VAL A 1 399 ? -7.975 15.759 -3.233 1.00 90.06 399 VAL A CA 1
ATOM 3165 C C . VAL A 1 399 ? -7.421 14.915 -4.387 1.00 90.06 399 VAL A C 1
ATOM 3167 O O . VAL A 1 399 ? -6.760 15.433 -5.290 1.00 90.06 399 VAL A O 1
ATOM 3170 N N . LYS A 1 400 ? -7.696 13.611 -4.369 1.00 89.69 400 LYS A N 1
ATOM 3171 C CA . LYS A 1 400 ? -7.265 12.627 -5.369 1.00 89.69 400 LYS A CA 1
ATOM 3172 C C . LYS A 1 400 ? -8.492 11.954 -5.974 1.00 89.69 400 LYS A C 1
ATOM 3174 O O . LYS A 1 400 ? -9.471 11.737 -5.270 1.00 89.69 400 LYS A O 1
ATOM 3179 N N . LYS A 1 401 ? -8.445 11.669 -7.283 1.00 92.00 401 LYS A N 1
ATOM 3180 C CA . LYS A 1 401 ? -9.555 11.015 -8.000 1.00 92.00 401 LYS A CA 1
ATOM 3181 C C . LYS A 1 401 ? -9.869 9.669 -7.361 1.00 92.00 401 LYS A C 1
ATOM 3183 O O . LYS A 1 401 ? -11.009 9.433 -6.974 1.00 92.00 401 LYS A O 1
ATOM 3188 N N . SER A 1 402 ? -8.825 8.851 -7.293 1.00 90.69 402 SER A N 1
ATOM 3189 C CA . SER A 1 402 ? -8.777 7.530 -6.697 1.00 90.69 402 SER A CA 1
ATOM 3190 C C . SER A 1 402 ? -7.553 7.471 -5.808 1.00 90.69 402 SER A C 1
ATOM 3192 O O . SER A 1 402 ? -6.548 8.140 -6.069 1.00 90.69 402 SER A O 1
ATOM 3194 N N . ASP A 1 403 ? -7.677 6.646 -4.790 1.00 91.62 403 ASP A N 1
ATOM 3195 C CA . ASP A 1 403 ? -6.623 6.303 -3.863 1.00 91.62 403 ASP A CA 1
ATOM 3196 C C . ASP A 1 403 ? -6.177 4.848 -3.999 1.00 91.62 403 ASP A C 1
ATOM 3198 O O . ASP A 1 403 ? -6.902 4.050 -4.612 1.00 91.62 403 ASP A O 1
ATOM 3202 N N . ASP A 1 404 ? -5.035 4.517 -3.403 1.00 92.75 404 ASP A N 1
ATOM 3203 C CA . ASP A 1 404 ? -4.623 3.142 -3.147 1.00 92.75 404 ASP A CA 1
ATOM 3204 C C . ASP A 1 404 ? -5.592 2.472 -2.164 1.00 92.75 404 ASP A C 1
ATOM 3206 O O . ASP A 1 404 ? -6.196 3.116 -1.314 1.00 92.75 404 ASP A O 1
ATOM 3210 N N . LYS A 1 405 ? -5.855 1.175 -2.361 1.00 93.75 405 LYS A N 1
ATOM 3211 C CA . LYS A 1 405 ? -6.933 0.459 -1.664 1.00 93.75 405 LYS A CA 1
ATOM 3212 C C . LYS A 1 405 ? -6.413 -0.839 -1.081 1.00 93.75 405 LYS A C 1
ATOM 3214 O O . LYS A 1 405 ? -6.263 -1.824 -1.805 1.00 93.75 405 LYS A O 1
ATOM 3219 N N . THR A 1 406 ? -6.241 -0.872 0.234 1.00 94.38 406 THR A N 1
ATOM 3220 C CA . THR A 1 406 ? -5.794 -2.064 0.956 1.00 94.38 406 THR A CA 1
ATOM 3221 C C . THR A 1 406 ? -6.763 -2.410 2.062 1.00 94.38 406 THR A C 1
ATOM 3223 O O . THR A 1 406 ? -7.129 -1.572 2.881 1.00 94.38 406 THR A O 1
ATOM 3226 N N . ALA A 1 407 ? -7.170 -3.676 2.118 1.00 96.50 407 ALA A N 1
ATOM 3227 C CA . ALA A 1 407 ? -8.030 -4.157 3.182 1.00 96.50 407 ALA A CA 1
ATOM 3228 C C . ALA A 1 407 ? -7.813 -5.631 3.500 1.00 96.50 407 ALA A C 1
ATOM 3230 O O . ALA A 1 407 ? -7.455 -6.434 2.639 1.00 96.50 407 ALA A O 1
ATOM 3231 N N . ILE A 1 408 ? -8.094 -5.986 4.751 1.00 95.88 408 ILE A N 1
ATOM 3232 C CA . ILE A 1 408 ? -8.094 -7.354 5.255 1.00 95.88 408 ILE A CA 1
ATOM 3233 C C . ILE A 1 408 ? -9.427 -7.595 5.960 1.00 95.88 408 ILE A C 1
ATOM 3235 O O . ILE A 1 408 ? -9.764 -6.920 6.934 1.00 95.88 408 ILE A O 1
ATOM 3239 N N . TYR A 1 409 ? -10.174 -8.588 5.483 1.00 95.69 409 TYR A N 1
ATOM 3240 C CA . TYR A 1 409 ? -11.354 -9.113 6.162 1.00 95.69 409 TYR A CA 1
ATOM 3241 C C . TYR A 1 409 ? -10.992 -10.455 6.809 1.00 95.69 409 TYR A C 1
ATOM 3243 O O . TYR A 1 409 ? -10.675 -11.414 6.108 1.00 95.69 409 TYR A O 1
ATOM 3251 N N . LEU A 1 410 ? -11.002 -10.510 8.142 1.00 95.00 410 LEU A N 1
ATOM 3252 C CA . LEU A 1 410 ? -10.625 -11.687 8.928 1.00 95.00 410 LEU A CA 1
ATOM 3253 C C . LEU A 1 410 ? -11.863 -12.316 9.560 1.00 95.00 410 LEU A C 1
ATOM 3255 O O . LEU A 1 410 ? -12.556 -11.660 10.339 1.00 95.00 410 LEU A O 1
ATOM 3259 N N . GLU A 1 411 ? -12.096 -13.595 9.285 1.00 94.12 411 GLU A N 1
ATOM 3260 C CA . GLU A 1 411 ? -13.059 -14.433 10.007 1.00 94.12 411 GLU A CA 1
ATOM 3261 C C . GLU A 1 411 ? -12.335 -15.160 11.152 1.00 94.12 411 GLU A C 1
ATOM 3263 O O . GLU A 1 411 ? -11.240 -15.685 10.943 1.00 94.12 411 GLU A O 1
ATOM 3268 N N . LEU A 1 412 ? -12.898 -15.123 12.369 1.00 92.75 412 LEU A N 1
ATOM 3269 C CA . LEU A 1 412 ? -12.217 -15.519 13.616 1.00 92.75 412 LEU A CA 1
ATOM 3270 C C . LEU A 1 412 ? -12.691 -16.827 14.248 1.00 92.75 412 LEU A C 1
ATOM 3272 O O . LEU A 1 412 ? -13.870 -17.200 14.070 1.00 92.75 412 LEU A O 1
#

Foldseek 3Di:
DDKDWWDKQFTWIWDDPPVPDTHTDWDDDPPCPDPDTDTDGLDHADFQEQQNPMKTFAEDWDQDPQATKTKIKGFADPPGYHPVADHGAIAIWIWGAHHVDNSHTPDTDRHGPGWPDDPCQCDDVDHNDDGHHDDDDPDLADALKDWADDPVQQKTKIKHWDFFQPFDQDPSGHGLSNCLRVQLRVQLNVLCVDPVSSPDAQLRSLLVSLQSLQVVCVVVPFPLVDLRRFTWMWMKMWTDDPWKIKIKTFAAWWKWWAFPVGDIDTPDDHQQCLLVVVLLVQLQVCLVVPDDALVSSCVRSVVSVVVLSVQELHPSHTHIRRSDSSSSVHMDIDMDTCVRTFKMKTKDPLLQALPDPDPPVVSVVVSVVVCVVPNPVVSNVVSLVVLVVCCRCSPRRDNHSGHRIDMDMDGD

Solvent-accessible surface area (backbone atoms only — not comparable to full-atom values): 21973 Å² total; per-residue (Å²): 122,47,78,45,72,43,54,68,40,31,32,30,43,29,37,22,87,76,86,77,61,73,47,71,42,63,33,83,61,93,79,63,86,52,99,60,74,43,77,35,70,59,41,67,47,37,79,58,28,57,33,29,60,26,30,29,64,29,27,80,67,42,85,51,99,91,16,33,39,34,42,27,31,23,22,13,26,76,90,49,19,26,87,92,51,58,66,56,28,20,21,29,32,45,35,29,21,31,76,91,46,75,74,41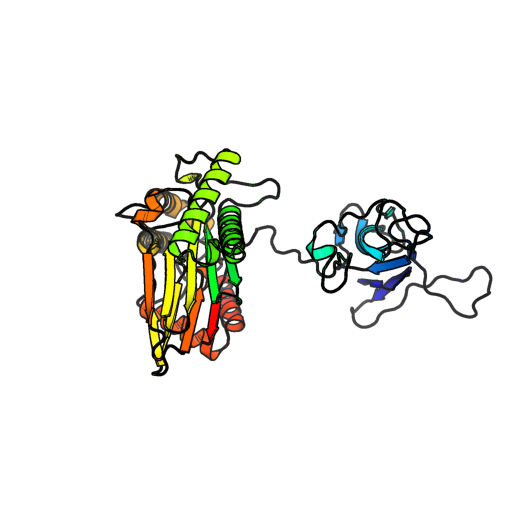,73,74,47,64,58,94,59,64,85,41,58,52,82,47,71,64,24,51,65,36,101,58,56,25,44,37,83,59,59,83,75,82,90,65,91,90,60,80,70,20,50,36,72,40,81,38,81,92,70,35,36,40,33,36,27,36,23,40,67,28,78,46,85,51,67,48,98,88,64,42,39,29,3,31,50,34,12,51,49,36,43,51,43,43,52,55,32,62,72,34,84,68,41,58,70,50,51,51,52,57,43,52,54,52,21,23,49,52,48,31,54,50,38,54,76,74,68,43,56,86,87,41,66,48,51,31,34,21,18,24,31,26,32,38,36,55,55,98,61,34,37,38,36,16,37,20,23,43,36,41,37,36,39,32,34,76,90,70,51,73,41,78,73,54,69,68,31,46,53,78,47,48,49,61,40,32,51,48,36,45,49,35,40,76,73,66,49,84,44,42,67,60,37,47,65,69,32,43,66,55,54,57,57,40,50,71,25,59,40,38,96,93,42,26,18,44,43,44,36,57,76,52,24,75,82,50,46,47,66,54,72,46,72,41,79,60,45,42,34,40,38,39,27,29,64,44,69,60,68,73,81,66,83,67,55,71,71,56,43,54,49,49,51,54,52,46,28,73,73,65,34,62,68,52,42,50,53,53,48,50,53,56,27,67,73,31,64,48,25,76,83,44,55,50,98,59,48,71,64,60,72,49,73,48,81,44,81,106

pLDDT: mean 92.88, std 8.05, range [47.81, 98.75]

Radius of gyration: 26.78 Å; Cα contacts (8 Å, |Δi|>4): 881; chains: 1; bounding box: 56×65×73 Å

Mean predicted aligned error: 12.55 Å